Protein AF-A0A1D1UYM6-F1 (afdb_monomer_lite)

InterPro domains:
  IPR005821 Ion transport domain [PF00520] (99-332)
  IPR052076 Transient receptor potential cation channel [PTHR47143] (1-397)

pLDDT: mean 81.6, std 14.29, range [35.78, 97.81]

Secondary structure (DSSP, 8-state):
-GGGT-HHHHHSHHHHHHHHHHIIIIIHHHHHHHHHHHHHHHHHHHHHHHHHIIIIIHHHHHHHHHHHHHHH--TTT-TTSHHHHHHHHHHHHHHHHHHHHH-THHHHHHHHHHHHHHHHHHHHHHHHHHHTTTGGG-HHHHHHHHHHHHHHHHHHTTT-TT-SSS-HHHHHHHHHHHHHHHHHHHHHHHTTSHHHHHHHHHHHHHHHHHHHHHHHHHHHHHHHHHHHHHH-SSPPPPS-TTGGGSTT----STT---TTSSHHHHHHHHHHHHTT---HIIIIIHHHHTT--SSHHHHHHHHHHHIIIIIIIIHHHHHHHHHHTHHHHHHHHHHHHHHHHHHHHHHHHTTS-HHHHHHHHT-------TT----THHHHH-SSS-HHHHHHHHHHHHHHHHHHHHHHHHHHT--

Radius of gyration: 31.35 Å; chains: 1; bounding box: 68×43×112 Å

Sequence (415 aa):
MVQHGRCELLQHPVCSSLLNKKWASYGIYSHGIQVVIYAIYLSLLTYLVCGGVRTALVPTLKMQTIDNIKTHYDPEFDSGNLPHLNRSAGICTQDWQSYQKVSGFYPVANLMVLMFALFNMVKESAQFASQRKKYLKEYVNYLEWILYICTAVFVLGFYDEEEQFFGWSTRWQFGAWAIFLAWFTFMLYLQRFGLMGIYVVMFLGILKTLLRAMLVFSFLIVAFALAFHVLLPIMLYPNDPQFYRTPDLRIDLSGLRTPHLNMIPSILRISTMGLGDLDMVSNYIYPSTDGQLPFPNTTYIFLWMVIIAISILLMNLMIGLAVGDIEKVQASATLRRIAMQVELHTNLERRLPGWILSRVNDIQEDRFYPNRCTGNFRRIWFITQDPTETLTEHNGHSGFQHSQMTNEMSKHKTK

Structure (mmCIF, N/CA/C/O backbone):
data_AF-A0A1D1UYM6-F1
#
_entry.id   AF-A0A1D1UYM6-F1
#
loop_
_atom_site.group_PDB
_atom_site.id
_atom_site.type_symbol
_atom_site.label_atom_id
_atom_site.label_alt_id
_atom_site.label_comp_id
_atom_site.label_asym_id
_atom_site.label_entity_id
_atom_site.label_seq_id
_atom_site.pdbx_PDB_ins_code
_atom_site.Cartn_x
_atom_site.Cartn_y
_atom_site.Cartn_z
_atom_site.occupancy
_atom_site.B_iso_or_equiv
_atom_site.auth_seq_id
_atom_site.auth_comp_id
_atom_site.auth_asym_id
_atom_site.auth_atom_id
_atom_site.pdbx_PDB_model_num
ATOM 1 N N . MET A 1 1 ? -12.020 9.799 33.010 1.00 80.94 1 MET A N 1
ATOM 2 C CA . MET A 1 1 ? -10.633 9.270 33.040 1.00 80.94 1 MET A CA 1
ATOM 3 C C . MET A 1 1 ? -9.961 9.338 31.668 1.00 80.94 1 MET A C 1
ATOM 5 O O . MET A 1 1 ? -8.979 10.058 31.553 1.00 80.94 1 MET A O 1
ATOM 9 N N . VAL A 1 2 ? -10.514 8.700 30.622 1.00 81.38 2 VAL A N 1
ATOM 10 C CA . VAL A 1 2 ? -9.958 8.732 29.245 1.00 81.38 2 VAL A CA 1
ATOM 11 C C . VAL A 1 2 ? -9.817 10.155 28.682 1.00 81.38 2 VAL A C 1
ATOM 13 O O . VAL A 1 2 ? -8.743 10.520 28.221 1.00 81.38 2 VAL A O 1
ATOM 16 N N . GLN A 1 3 ? -10.860 10.989 28.789 1.00 81.62 3 GLN A N 1
ATOM 17 C CA . GLN A 1 3 ? -10.840 12.380 28.294 1.00 81.62 3 GLN A CA 1
ATOM 18 C C . GLN A 1 3 ? -9.770 13.264 28.960 1.00 81.62 3 GLN A C 1
ATOM 20 O O . GLN A 1 3 ? -9.319 14.231 28.360 1.00 81.62 3 GLN A O 1
ATOM 25 N N . HIS A 1 4 ? -9.352 12.921 30.181 1.00 84.06 4 HIS A N 1
ATOM 26 C CA . HIS A 1 4 ? -8.342 13.660 30.941 1.00 84.06 4 HIS A CA 1
ATOM 27 C C . HIS A 1 4 ? -6.953 13.003 30.883 1.00 84.06 4 HIS A C 1
ATOM 29 O O . HIS A 1 4 ? -6.085 13.375 31.667 1.00 84.06 4 HIS A O 1
ATOM 35 N N . GLY A 1 5 ? -6.748 11.994 30.024 1.00 78.62 5 GLY A N 1
ATOM 36 C CA . GLY A 1 5 ? -5.447 11.338 29.844 1.00 78.62 5 GLY A CA 1
ATOM 37 C C . GLY A 1 5 ? -4.895 10.645 31.095 1.00 78.62 5 GLY A C 1
ATOM 38 O O . GLY A 1 5 ? -3.687 10.478 31.219 1.00 78.62 5 GLY A O 1
ATOM 39 N N . ARG A 1 6 ? -5.751 10.263 32.054 1.00 83.50 6 ARG A N 1
ATOM 40 C CA . ARG A 1 6 ? -5.316 9.669 33.330 1.00 83.50 6 ARG A CA 1
ATOM 41 C C . ARG A 1 6 ? -5.070 8.162 33.184 1.00 83.50 6 ARG A C 1
ATOM 43 O O . ARG A 1 6 ? -5.926 7.365 33.565 1.00 83.50 6 ARG A O 1
ATOM 50 N N . CYS A 1 7 ? -3.923 7.790 32.612 1.00 73.56 7 CYS A N 1
ATOM 51 C CA . CYS A 1 7 ? -3.523 6.393 32.381 1.00 73.56 7 CYS A CA 1
ATOM 52 C C . CYS A 1 7 ? -3.456 5.572 33.672 1.00 73.56 7 CYS A C 1
ATOM 54 O O . CYS A 1 7 ? -4.004 4.477 33.719 1.00 73.56 7 CYS A O 1
ATOM 56 N N . GLU A 1 8 ? -2.840 6.121 34.719 1.00 78.69 8 GLU A N 1
ATOM 57 C CA . GLU A 1 8 ? -2.609 5.429 35.997 1.00 78.69 8 GLU A CA 1
ATOM 58 C C . GLU A 1 8 ? -3.924 4.998 36.662 1.00 78.69 8 GLU A C 1
ATOM 60 O O . GLU A 1 8 ? -4.068 3.864 37.110 1.00 78.69 8 GLU A O 1
ATOM 65 N N . LEU A 1 9 ? -4.940 5.868 36.629 1.00 83.12 9 LEU A N 1
ATOM 66 C CA . LEU A 1 9 ? -6.274 5.555 37.150 1.00 83.12 9 LEU A CA 1
ATOM 67 C C . LEU A 1 9 ? -6.986 4.476 36.325 1.00 83.12 9 LEU A C 1
ATOM 69 O O . LEU A 1 9 ? -7.728 3.676 36.882 1.00 83.12 9 LEU A O 1
ATOM 73 N N . LEU A 1 10 ? -6.771 4.442 35.007 1.00 78.75 10 LEU A N 1
ATOM 74 C CA . LEU A 1 10 ? -7.359 3.423 34.131 1.00 78.75 10 LEU A CA 1
ATOM 75 C C . LEU A 1 10 ? -6.682 2.057 34.280 1.00 78.75 10 LEU A C 1
ATOM 77 O O . LEU A 1 10 ? -7.336 1.041 34.063 1.00 78.75 10 LEU A O 1
ATOM 81 N N . GLN A 1 11 ? -5.398 2.043 34.634 1.00 76.56 11 GLN A N 1
ATOM 82 C CA . GLN A 1 11 ? -4.629 0.826 34.894 1.00 76.56 11 GLN A CA 1
ATOM 83 C C . GLN A 1 11 ? -4.859 0.271 36.304 1.00 76.56 11 GLN A C 1
ATOM 85 O O . GLN A 1 11 ? -4.542 -0.893 36.548 1.00 76.56 11 GLN A O 1
ATOM 90 N N . HIS A 1 12 ? -5.452 1.061 37.207 1.00 84.38 12 HIS A N 1
ATOM 91 C CA . HIS A 1 12 ? -5.772 0.633 38.564 1.00 84.38 12 HIS A CA 1
ATOM 92 C C . HIS A 1 12 ? -6.506 -0.727 38.564 1.00 84.38 12 HIS A C 1
ATOM 94 O O . HIS A 1 12 ? -7.443 -0.901 37.772 1.00 84.38 12 HIS A O 1
ATOM 100 N N . PRO A 1 13 ? -6.152 -1.680 39.454 1.00 79.44 13 PRO A N 1
ATOM 101 C CA . PRO A 1 13 ? -6.683 -3.049 39.430 1.00 79.44 13 PRO A CA 1
ATOM 102 C C . PRO A 1 13 ? -8.214 -3.136 39.385 1.00 79.44 13 PRO A C 1
ATOM 104 O O . PRO A 1 13 ? -8.772 -3.999 38.711 1.00 79.44 13 PRO A O 1
ATOM 107 N N . VAL A 1 14 ? -8.902 -2.195 40.040 1.00 83.31 14 VAL A N 1
ATOM 108 C CA . VAL A 1 14 ? -10.372 -2.090 40.025 1.00 83.31 14 VAL A CA 1
ATOM 109 C C . VAL A 1 14 ? -10.908 -1.770 38.623 1.00 83.31 14 VAL A C 1
ATOM 111 O O . VAL A 1 14 ? -11.830 -2.433 38.149 1.00 83.31 14 VAL A O 1
ATOM 114 N N . CYS A 1 15 ? -10.326 -0.784 37.934 1.00 83.06 15 CYS A N 1
ATOM 115 C CA . CYS A 1 15 ? -10.740 -0.401 36.583 1.00 83.06 15 CYS A CA 1
ATOM 116 C C . CYS A 1 15 ? -10.416 -1.502 35.568 1.00 83.06 15 CYS A C 1
ATOM 118 O O . CYS A 1 15 ? -11.262 -1.834 34.737 1.00 83.06 15 CYS A O 1
ATOM 120 N N . SER A 1 16 ? -9.233 -2.108 35.682 1.00 78.25 16 SER A N 1
ATOM 121 C CA . SER A 1 16 ? -8.802 -3.226 34.839 1.00 78.25 16 SER A CA 1
ATOM 122 C C . SER A 1 16 ? -9.703 -4.454 35.011 1.00 78.25 16 SER A C 1
ATOM 124 O O . SER A 1 16 ? -10.162 -5.020 34.018 1.00 78.25 16 SER A O 1
ATOM 126 N N . SER A 1 17 ? -10.038 -4.833 36.251 1.00 78.88 17 SER A N 1
ATOM 127 C CA . SER A 1 17 ? -10.953 -5.951 36.523 1.00 78.88 17 SER A CA 1
ATOM 128 C C . SER A 1 17 ? -12.359 -5.691 35.970 1.00 78.88 17 SER A C 1
ATOM 130 O O . SER A 1 17 ? -12.920 -6.542 35.274 1.00 78.88 17 SER A O 1
ATOM 132 N N . LEU A 1 18 ? -12.899 -4.481 36.166 1.00 83.00 18 LEU A N 1
ATOM 133 C CA . LEU A 1 18 ? -14.198 -4.095 35.608 1.00 83.00 18 LEU A CA 1
ATOM 134 C C . LEU A 1 18 ? -14.221 -4.211 34.075 1.00 83.00 18 LEU A C 1
ATOM 136 O O . LEU A 1 18 ? -15.165 -4.765 33.507 1.00 83.00 18 LEU A O 1
ATOM 140 N N . LEU A 1 19 ? -13.182 -3.710 33.400 1.00 81.69 19 LEU A N 1
ATOM 141 C CA . LEU A 1 19 ? -13.079 -3.753 31.941 1.00 81.69 19 LEU A CA 1
ATOM 142 C C . LEU A 1 19 ? -12.967 -5.200 31.431 1.00 81.69 19 LEU A C 1
ATOM 144 O O . LEU A 1 19 ? -13.680 -5.585 30.504 1.00 81.69 19 LEU A O 1
ATOM 148 N N . ASN A 1 20 ? -12.136 -6.024 32.080 1.00 79.50 20 ASN A N 1
ATOM 149 C CA . ASN A 1 20 ? -11.980 -7.444 31.753 1.00 79.50 20 ASN A CA 1
ATOM 150 C C . ASN A 1 20 ? -13.294 -8.217 31.918 1.00 79.50 20 ASN A C 1
ATOM 152 O O . ASN A 1 20 ? -13.631 -9.045 31.071 1.00 79.50 20 ASN A O 1
ATOM 156 N N . LYS A 1 21 ? -14.071 -7.927 32.967 1.00 80.25 21 LYS A N 1
ATOM 157 C CA . LYS A 1 21 ? -15.389 -8.541 33.167 1.00 80.25 21 LYS A CA 1
ATOM 158 C C . LYS A 1 21 ? -16.390 -8.149 32.091 1.00 80.25 21 LYS A C 1
ATOM 160 O O . LYS A 1 21 ? -17.039 -9.024 31.518 1.00 80.25 21 LYS A O 1
ATOM 165 N N . LYS A 1 22 ? -16.504 -6.852 31.787 1.00 84.62 22 LYS A N 1
ATOM 166 C CA . LYS A 1 22 ? -17.395 -6.368 30.719 1.00 84.62 22 LYS A CA 1
ATOM 167 C C . LYS A 1 22 ? -17.035 -6.995 29.372 1.00 84.62 22 LYS A C 1
ATOM 169 O O . LYS A 1 22 ? -17.915 -7.385 28.602 1.00 84.62 22 LYS A O 1
ATOM 174 N N . TRP A 1 23 ? -15.743 -7.154 29.102 1.00 82.69 23 TRP A N 1
ATOM 175 C CA . TRP A 1 23 ? -15.265 -7.844 27.911 1.00 82.69 23 TRP A CA 1
ATOM 176 C C . TRP A 1 23 ? -15.635 -9.318 27.868 1.00 82.69 23 TRP A C 1
ATOM 178 O O . TRP A 1 23 ? -16.211 -9.757 26.875 1.00 82.69 23 TRP A O 1
ATOM 188 N N . ALA A 1 24 ? -15.352 -10.062 28.937 1.00 80.75 24 ALA A N 1
ATOM 189 C CA . ALA A 1 24 ? -15.656 -11.486 29.012 1.00 80.75 24 ALA A CA 1
ATOM 190 C C . ALA A 1 24 ? -17.163 -11.768 28.919 1.00 80.75 24 ALA A C 1
ATOM 192 O O . ALA A 1 24 ? -17.564 -12.810 28.408 1.00 80.75 24 ALA A O 1
ATOM 193 N N . SER A 1 25 ? -17.996 -10.843 29.401 1.00 80.81 25 SER A N 1
ATOM 194 C CA . SER A 1 25 ? -19.444 -11.012 29.390 1.00 80.81 25 SER A CA 1
ATOM 195 C C . SER A 1 25 ? -20.066 -10.816 28.005 1.00 80.81 25 SER A C 1
ATOM 197 O O . SER A 1 25 ? -20.779 -11.700 27.535 1.00 80.81 25 SER A O 1
ATOM 199 N N . TYR A 1 26 ? -19.811 -9.682 27.346 1.00 82.31 26 TYR A N 1
ATOM 200 C CA . TYR A 1 26 ? -20.467 -9.355 26.071 1.00 82.31 26 TYR A CA 1
ATOM 201 C C . TYR A 1 26 ? -19.511 -8.820 25.000 1.00 82.31 26 TYR A C 1
ATOM 203 O O . TYR A 1 26 ? -19.754 -9.020 23.808 1.00 82.31 26 TYR A O 1
ATOM 211 N N . GLY A 1 27 ? -18.423 -8.152 25.398 1.00 82.00 27 GLY A N 1
ATOM 212 C CA . GLY A 1 27 ? -17.505 -7.500 24.460 1.00 82.00 27 GLY A CA 1
ATOM 213 C C . GLY A 1 27 ? -16.853 -8.485 23.491 1.00 82.00 27 GLY A C 1
ATOM 214 O O . GLY A 1 27 ? -16.835 -8.236 22.285 1.00 82.00 27 GLY A O 1
ATOM 215 N N . ILE A 1 28 ? -16.398 -9.634 23.998 1.00 82.44 28 ILE A N 1
ATOM 216 C CA . ILE A 1 28 ? -15.710 -10.629 23.177 1.00 82.44 28 ILE A CA 1
ATOM 217 C C . ILE A 1 28 ? -16.631 -11.328 22.182 1.00 82.44 28 ILE A C 1
ATOM 219 O O . ILE A 1 28 ? -16.228 -11.561 21.047 1.00 82.44 28 ILE A O 1
ATOM 223 N N . TYR A 1 29 ? -17.877 -11.610 22.562 1.00 85.06 29 TYR A N 1
ATOM 224 C CA . TYR A 1 29 ? -18.841 -12.226 21.653 1.00 85.06 29 TYR A CA 1
ATOM 225 C C . TYR A 1 29 ? -19.252 -11.244 20.557 1.00 85.06 29 TYR A C 1
ATOM 227 O O . TYR A 1 29 ? -19.218 -11.589 19.380 1.00 85.06 29 TYR A O 1
ATOM 235 N N . SER A 1 30 ? -19.565 -9.995 20.922 1.00 85.06 30 SER A N 1
ATOM 236 C CA . SER A 1 30 ? -19.965 -8.979 19.945 1.00 85.06 30 SER A CA 1
ATOM 237 C C . SER A 1 30 ? -18.844 -8.654 18.957 1.00 85.06 30 SER A C 1
ATOM 239 O O . SER A 1 30 ? -19.090 -8.612 17.753 1.00 85.06 30 SER A O 1
ATOM 241 N N . HIS A 1 31 ? -17.621 -8.416 19.444 1.00 85.81 31 HIS A N 1
ATOM 242 C CA . HIS A 1 31 ? -16.480 -8.107 18.577 1.00 85.81 31 HIS A CA 1
ATOM 243 C C . HIS A 1 31 ? -16.006 -9.348 17.812 1.00 85.81 31 HIS A C 1
ATOM 245 O O . HIS A 1 31 ? -15.699 -9.266 16.627 1.00 85.81 31 HIS A O 1
ATOM 251 N N . GLY A 1 32 ? -16.005 -10.516 18.458 1.00 87.56 32 GLY A N 1
ATOM 252 C CA . GLY A 1 32 ? -15.631 -11.789 17.845 1.00 87.56 32 GLY A CA 1
ATOM 253 C C . GLY A 1 32 ? -16.525 -12.158 16.664 1.00 87.56 32 GLY A C 1
ATOM 254 O O . GLY A 1 32 ? -16.007 -12.507 15.608 1.00 87.56 32 GLY A O 1
ATOM 255 N N . ILE A 1 33 ? -17.849 -12.000 16.789 1.00 90.44 33 ILE A N 1
ATOM 256 C CA . ILE A 1 33 ? -18.789 -12.226 15.678 1.00 90.44 33 ILE A CA 1
ATOM 257 C C . ILE A 1 33 ? -18.484 -11.288 14.506 1.00 90.44 33 ILE A C 1
ATOM 259 O O . ILE A 1 33 ? -18.428 -11.741 13.366 1.00 90.44 33 ILE A O 1
ATOM 263 N N . GLN A 1 34 ? -18.232 -10.001 14.769 1.00 89.38 34 GLN A N 1
ATOM 264 C CA . GLN A 1 34 ? -17.879 -9.042 13.719 1.00 89.38 34 GLN A CA 1
ATOM 265 C C . GLN A 1 34 ? -16.589 -9.445 12.988 1.00 89.38 34 GLN A C 1
ATOM 267 O O . GLN A 1 34 ? -16.540 -9.413 11.759 1.00 89.38 34 GLN A O 1
ATOM 272 N N . VAL A 1 35 ? -15.565 -9.866 13.734 1.00 92.00 35 VAL A N 1
ATOM 273 C CA . VAL A 1 35 ? -14.289 -10.332 13.172 1.00 92.00 35 VAL A CA 1
ATOM 274 C C . VAL A 1 35 ? -14.478 -11.604 12.347 1.00 92.00 35 VAL A C 1
ATOM 276 O O . VAL A 1 35 ? -13.912 -11.696 11.263 1.00 92.00 35 VAL A O 1
ATOM 279 N N . VAL A 1 36 ? -15.293 -12.558 12.806 1.00 93.81 36 VAL A N 1
ATOM 280 C CA . VAL A 1 36 ? -15.581 -13.800 12.068 1.00 93.81 36 VAL A CA 1
ATOM 281 C C . VAL A 1 36 ? -16.343 -13.514 10.777 1.00 93.81 36 VAL A C 1
ATOM 283 O O . VAL A 1 36 ? -15.948 -14.004 9.723 1.00 93.81 36 VAL A O 1
ATOM 286 N N . ILE A 1 37 ? -17.392 -12.687 10.827 1.00 94.56 37 ILE A N 1
ATOM 287 C CA . ILE A 1 37 ? -18.153 -12.285 9.634 1.00 94.56 37 ILE A CA 1
ATOM 288 C C . ILE A 1 37 ? -17.226 -11.623 8.610 1.00 94.56 37 ILE A C 1
ATOM 290 O O . ILE A 1 37 ? -17.263 -11.955 7.426 1.00 94.56 37 ILE A O 1
ATOM 294 N N . TYR A 1 38 ? -16.353 -10.722 9.065 1.00 95.12 38 TYR A N 1
ATOM 295 C CA . TYR A 1 38 ? -15.396 -10.076 8.179 1.00 95.12 38 TYR A CA 1
ATOM 296 C C . TYR A 1 38 ? -14.325 -11.041 7.655 1.00 95.12 38 TYR A C 1
ATOM 298 O O . TYR A 1 38 ? -13.938 -10.943 6.497 1.00 95.12 38 TYR A O 1
ATOM 306 N N . ALA A 1 39 ? -13.868 -12.002 8.461 1.00 96.25 39 ALA A N 1
ATOM 307 C CA . ALA A 1 39 ? -12.921 -13.025 8.025 1.00 96.25 39 ALA A CA 1
ATOM 308 C C . ALA A 1 39 ? -13.520 -13.949 6.949 1.00 96.25 39 ALA A C 1
ATOM 310 O O . ALA A 1 39 ? -12.807 -14.347 6.031 1.00 96.25 39 ALA A O 1
ATOM 311 N N . ILE A 1 40 ? -14.825 -14.248 7.019 1.00 96.62 40 ILE A N 1
ATOM 312 C CA . ILE A 1 40 ? -15.551 -14.968 5.959 1.00 96.62 40 ILE A CA 1
ATOM 313 C C . ILE A 1 40 ? -15.590 -14.128 4.678 1.00 96.62 40 ILE A C 1
ATOM 315 O O . ILE A 1 40 ? -15.281 -14.630 3.603 1.00 96.62 40 ILE A O 1
ATOM 319 N N . TYR A 1 41 ? -15.916 -12.839 4.775 1.00 96.81 41 TYR A N 1
ATOM 320 C CA . TYR A 1 41 ? -15.844 -11.937 3.623 1.00 96.81 41 TYR A CA 1
ATOM 321 C C . TYR A 1 41 ? -14.430 -11.885 3.019 1.00 96.81 41 TYR A C 1
ATOM 323 O O . TYR A 1 41 ? -14.265 -12.010 1.807 1.00 96.81 41 TYR A O 1
ATOM 331 N N . LEU A 1 42 ? -13.405 -11.748 3.861 1.00 97.69 42 LEU A N 1
ATOM 332 C CA . LEU A 1 42 ? -12.007 -11.674 3.448 1.00 97.69 42 LEU A CA 1
ATOM 333 C C . LEU A 1 42 ? -11.550 -12.957 2.751 1.00 97.69 42 LEU A C 1
ATOM 335 O O . LEU A 1 42 ? -10.847 -12.889 1.741 1.00 97.69 42 LEU A O 1
ATOM 339 N N . SER A 1 43 ? -11.948 -14.124 3.263 1.00 97.06 43 SER A N 1
ATOM 340 C CA . SER A 1 43 ? -11.610 -15.407 2.648 1.00 97.06 43 SER A CA 1
ATOM 341 C C . SER A 1 43 ? -12.315 -15.590 1.305 1.00 97.06 43 SER A C 1
ATOM 343 O O . SER A 1 43 ? -11.668 -16.014 0.349 1.00 97.06 43 SER A O 1
ATOM 345 N N . LEU A 1 44 ? -13.586 -15.186 1.187 1.00 96.75 44 LEU A N 1
ATOM 346 C CA . LEU A 1 44 ? -14.323 -15.185 -0.081 1.00 96.75 44 LEU A CA 1
ATOM 347 C C . LEU A 1 44 ? -13.699 -14.234 -1.108 1.00 96.75 44 LEU A C 1
ATOM 349 O O . LEU A 1 44 ? -13.499 -14.627 -2.256 1.00 96.75 44 LEU A O 1
ATOM 353 N N . LEU A 1 45 ? -13.338 -13.012 -0.705 1.00 97.06 45 LEU A N 1
ATOM 354 C CA . LEU A 1 45 ? -12.666 -12.052 -1.583 1.00 97.06 45 LEU A CA 1
ATOM 355 C C . LEU A 1 45 ? -11.294 -12.575 -2.030 1.00 97.06 45 LEU A C 1
ATOM 357 O O . LEU A 1 45 ? -10.958 -12.491 -3.207 1.00 97.06 45 LEU A O 1
ATOM 361 N N . THR A 1 46 ? -10.520 -13.166 -1.115 1.00 96.94 46 THR A N 1
ATOM 362 C CA . THR A 1 46 ? -9.220 -13.776 -1.436 1.00 96.94 46 THR A CA 1
ATOM 363 C C . THR A 1 46 ? -9.390 -14.943 -2.410 1.00 96.94 46 THR A C 1
ATOM 365 O O . THR A 1 46 ? -8.666 -15.025 -3.399 1.00 96.94 46 THR A O 1
ATOM 368 N N . TYR A 1 47 ? -10.381 -15.812 -2.181 1.00 94.38 47 TYR A N 1
ATOM 369 C CA . TYR A 1 47 ? -10.726 -16.900 -3.096 1.00 94.38 47 TYR A CA 1
ATOM 370 C C . TYR A 1 47 ? -11.077 -16.370 -4.490 1.00 94.38 47 TYR A C 1
ATOM 372 O O . TYR A 1 47 ? -10.579 -16.894 -5.487 1.00 94.38 47 TYR A O 1
ATOM 380 N N . LEU A 1 48 ? -11.877 -15.304 -4.565 1.00 93.31 48 LEU A N 1
ATOM 381 C CA . LEU A 1 48 ? -12.297 -14.707 -5.827 1.00 93.31 48 LEU A CA 1
ATOM 382 C C . LEU A 1 48 ? -11.130 -14.056 -6.578 1.00 93.31 48 LEU A C 1
ATOM 384 O O . LEU A 1 48 ? -10.988 -14.273 -7.776 1.00 93.31 48 LEU A O 1
ATOM 388 N N . VAL A 1 49 ? -10.253 -13.325 -5.886 1.00 94.81 49 VAL A N 1
ATOM 389 C CA . VAL A 1 49 ? -9.058 -12.723 -6.498 1.00 94.81 49 VAL A CA 1
ATOM 390 C C . VAL A 1 49 ? -8.091 -13.802 -6.975 1.00 94.81 49 VAL A C 1
ATOM 392 O O . VAL A 1 49 ? -7.694 -13.783 -8.134 1.00 94.81 49 VAL A O 1
ATOM 395 N N . CYS A 1 50 ? -7.736 -14.779 -6.137 1.00 92.94 50 CYS A N 1
ATOM 396 C CA . CYS A 1 50 ? -6.821 -15.852 -6.535 1.00 92.94 50 CYS A CA 1
ATOM 397 C C . CYS A 1 50 ? -7.395 -16.707 -7.674 1.00 92.94 50 CYS A C 1
ATOM 399 O O . CYS A 1 50 ? -6.678 -17.035 -8.622 1.00 92.94 50 CYS A O 1
ATOM 401 N N . GLY A 1 51 ? -8.686 -17.041 -7.596 1.00 88.88 51 GLY A N 1
ATOM 402 C CA . GLY A 1 51 ? -9.406 -17.749 -8.648 1.00 88.88 51 GLY A CA 1
ATOM 403 C C . GLY A 1 51 ? -9.395 -16.952 -9.945 1.00 88.88 51 GLY A C 1
ATOM 404 O O . GLY A 1 51 ? -8.891 -17.437 -10.950 1.00 88.88 51 GLY A O 1
ATOM 405 N N . GLY A 1 52 ? -9.850 -15.703 -9.905 1.00 88.75 52 GLY A N 1
ATOM 406 C CA . GLY A 1 52 ? -9.929 -14.841 -11.075 1.00 88.75 52 GLY A CA 1
ATOM 407 C C . GLY A 1 52 ? -8.565 -14.495 -11.682 1.00 88.75 52 GLY A C 1
ATOM 408 O O . GLY A 1 52 ? -8.459 -14.380 -12.901 1.00 88.75 52 GLY A O 1
ATOM 409 N N . VAL A 1 53 ? -7.499 -14.366 -10.884 1.00 90.69 53 VAL A N 1
ATOM 410 C CA . VAL A 1 53 ? -6.143 -14.157 -11.419 1.00 90.69 53 VAL A CA 1
ATOM 411 C C . VAL A 1 53 ? -5.738 -15.344 -12.288 1.00 90.69 53 VAL A C 1
ATOM 413 O O . VAL A 1 53 ? -5.271 -15.171 -13.414 1.00 90.69 53 VAL A O 1
ATOM 416 N N . ARG A 1 54 ? -5.957 -16.560 -11.779 1.00 85.94 54 ARG A N 1
ATOM 417 C CA . ARG A 1 54 ? -5.637 -17.797 -12.491 1.00 85.94 54 ARG A CA 1
ATOM 418 C C . ARG A 1 54 ? -6.511 -17.989 -13.726 1.00 85.94 54 ARG A C 1
ATOM 420 O O . ARG A 1 54 ? -6.003 -18.427 -14.754 1.00 85.94 54 ARG A O 1
ATOM 427 N N . THR A 1 55 ? -7.807 -17.709 -13.613 1.00 79.94 55 THR A N 1
ATOM 428 C CA . THR A 1 55 ? -8.788 -18.078 -14.637 1.00 79.94 55 THR A CA 1
ATOM 429 C C . THR A 1 55 ? -9.058 -16.990 -15.652 1.00 79.94 55 THR A C 1
ATOM 431 O O . THR A 1 55 ? -9.394 -17.334 -16.770 1.00 79.94 55 THR A O 1
ATOM 434 N N . ALA A 1 56 ? -8.907 -15.711 -15.313 1.00 83.06 56 ALA A N 1
ATOM 435 C CA . ALA A 1 56 ? -9.247 -14.594 -16.190 1.00 83.06 56 ALA A CA 1
ATOM 436 C C . ALA A 1 56 ? -8.060 -13.650 -16.432 1.00 83.06 56 ALA A C 1
ATOM 438 O O . ALA A 1 56 ? -7.759 -13.365 -17.585 1.00 83.06 56 ALA A O 1
ATOM 439 N N . LEU A 1 57 ? -7.335 -13.200 -15.399 1.00 88.69 57 LEU A N 1
ATOM 440 C CA . LEU A 1 57 ? -6.249 -12.223 -15.591 1.00 88.69 57 LEU A CA 1
ATOM 441 C C . LEU A 1 57 ? -5.089 -12.787 -16.425 1.00 88.69 57 LEU A C 1
ATOM 443 O O . LEU A 1 57 ? -4.701 -12.191 -17.428 1.00 88.69 57 LEU A O 1
ATOM 447 N N . VAL A 1 58 ? -4.531 -13.933 -16.017 1.00 88.50 58 VAL A N 1
ATOM 448 C CA . VAL A 1 58 ? -3.359 -14.530 -16.679 1.00 88.50 58 VAL A CA 1
ATOM 449 C C . VAL A 1 58 ? -3.660 -14.934 -18.128 1.00 88.50 58 VAL A C 1
ATOM 451 O O . VAL A 1 58 ? -2.860 -14.583 -18.997 1.00 88.50 58 VAL A O 1
ATOM 454 N N . PRO A 1 59 ? -4.774 -15.625 -18.446 1.00 85.31 59 PRO A N 1
ATOM 455 C CA . PRO A 1 59 ? -5.104 -15.949 -19.832 1.00 85.31 59 PRO A CA 1
ATOM 456 C C . PRO A 1 59 ? -5.291 -14.710 -20.712 1.00 85.31 59 PRO A C 1
ATOM 458 O O . PRO A 1 59 ? -4.760 -14.688 -21.820 1.00 85.31 59 PRO A O 1
ATOM 461 N N . THR A 1 60 ? -5.961 -13.658 -20.224 1.00 85.12 60 THR A N 1
ATOM 462 C CA . THR A 1 60 ? -6.123 -12.422 -21.006 1.00 85.12 60 THR A CA 1
ATOM 463 C C . THR A 1 60 ? -4.784 -11.725 -21.251 1.00 85.12 60 THR A C 1
ATOM 465 O O . THR A 1 60 ? -4.523 -11.310 -22.374 1.00 85.12 60 THR A O 1
ATOM 468 N N . LEU A 1 61 ? -3.887 -11.668 -20.260 1.00 89.25 61 LEU A N 1
ATOM 469 C CA . LEU A 1 61 ? -2.537 -11.116 -20.447 1.00 89.25 61 LEU A CA 1
ATOM 470 C C . LEU A 1 61 ? -1.709 -11.918 -21.462 1.00 89.25 61 LEU A C 1
ATOM 472 O O . LEU A 1 61 ? -0.984 -11.342 -22.278 1.00 89.25 61 LEU A O 1
ATOM 476 N N . LYS A 1 62 ? -1.825 -13.252 -21.443 1.00 85.75 62 LYS A N 1
ATOM 477 C CA . LYS A 1 62 ? -1.198 -14.112 -22.457 1.00 85.75 62 LYS A CA 1
ATOM 478 C C . LYS A 1 62 ? -1.764 -13.825 -23.842 1.00 85.75 62 LYS A C 1
ATOM 480 O O . LYS A 1 62 ? -0.988 -13.709 -24.784 1.00 85.75 62 LYS A O 1
ATOM 485 N N . MET A 1 63 ? -3.082 -13.668 -23.960 1.00 83.25 63 MET A N 1
ATOM 486 C CA . MET A 1 63 ? -3.717 -13.337 -25.234 1.00 83.25 63 MET A CA 1
ATOM 487 C C . MET A 1 63 ? -3.259 -11.971 -25.751 1.00 83.25 63 MET A C 1
ATOM 489 O O . MET A 1 63 ? -2.819 -11.879 -26.887 1.00 83.25 63 MET A O 1
ATOM 493 N N . GLN A 1 64 ? -3.216 -10.953 -24.889 1.00 86.94 64 GLN A N 1
ATOM 494 C CA . GLN A 1 64 ? -2.705 -9.629 -25.246 1.00 86.94 64 GLN A CA 1
ATOM 495 C C . GLN A 1 64 ? -1.241 -9.683 -25.711 1.00 86.94 64 GLN A C 1
ATOM 497 O O . GLN A 1 64 ? -0.845 -8.972 -26.629 1.00 86.94 64 GLN A O 1
ATOM 502 N N . THR A 1 65 ? -0.431 -10.564 -25.117 1.00 85.31 65 THR A N 1
ATOM 503 C CA . THR A 1 65 ? 0.944 -10.808 -25.577 1.00 85.31 65 THR A CA 1
ATOM 504 C C . THR A 1 65 ? 0.960 -11.425 -26.976 1.00 85.31 65 THR A C 1
ATOM 506 O O . THR A 1 65 ? 1.722 -10.979 -27.829 1.00 85.31 65 THR A O 1
ATOM 509 N N . ILE A 1 66 ? 0.113 -12.425 -27.234 1.00 83.19 66 ILE A N 1
ATOM 510 C CA . ILE A 1 66 ? -0.011 -13.055 -28.556 1.00 83.19 66 ILE A CA 1
ATOM 511 C C . ILE A 1 66 ? -0.476 -12.033 -29.598 1.00 83.19 66 ILE A C 1
ATOM 513 O O . ILE A 1 66 ? 0.063 -12.019 -30.702 1.00 83.19 66 ILE A O 1
ATOM 517 N N . ASP A 1 67 ? -1.420 -11.161 -29.252 1.00 84.81 67 ASP A N 1
ATOM 518 C CA . ASP A 1 67 ? -1.915 -10.110 -30.142 1.00 84.81 67 ASP A CA 1
ATOM 519 C C . ASP A 1 67 ? -0.838 -9.056 -30.427 1.00 84.81 67 ASP A C 1
ATOM 521 O O . ASP A 1 67 ? -0.638 -8.678 -31.582 1.00 84.81 67 ASP A O 1
ATOM 525 N N . ASN A 1 68 ? -0.065 -8.643 -29.418 1.00 87.38 68 ASN A N 1
ATOM 526 C CA . ASN A 1 68 ? 1.085 -7.751 -29.600 1.00 87.38 68 ASN A CA 1
ATOM 527 C C . ASN A 1 68 ? 2.140 -8.362 -30.531 1.00 87.38 68 ASN A C 1
ATOM 529 O O . ASN A 1 68 ? 2.676 -7.664 -31.389 1.00 87.38 68 ASN A O 1
ATOM 533 N N . ILE A 1 69 ? 2.408 -9.666 -30.393 1.00 83.06 69 ILE A N 1
ATOM 534 C CA . ILE A 1 69 ? 3.291 -10.389 -31.312 1.00 83.06 69 ILE A CA 1
ATOM 535 C C . ILE A 1 69 ? 2.676 -10.365 -32.710 1.00 83.06 69 ILE A C 1
ATOM 537 O O . ILE A 1 69 ? 3.297 -9.840 -33.616 1.00 83.06 69 ILE A O 1
ATOM 541 N N . LYS A 1 70 ? 1.439 -10.829 -32.906 1.00 80.31 70 LYS A N 1
ATOM 542 C CA . LYS A 1 70 ? 0.800 -10.880 -34.237 1.00 80.31 70 LYS A CA 1
ATOM 543 C C . LYS A 1 70 ? 0.754 -9.531 -34.956 1.00 80.31 70 LYS A C 1
ATOM 545 O O . LYS A 1 70 ? 0.865 -9.497 -36.173 1.00 80.31 70 LYS A O 1
ATOM 550 N N . THR A 1 71 ? 0.558 -8.446 -34.213 1.00 83.38 71 THR A N 1
ATOM 551 C CA . THR A 1 71 ? 0.457 -7.087 -34.764 1.00 83.38 71 THR A CA 1
ATOM 552 C C . THR A 1 71 ? 1.802 -6.484 -35.166 1.00 83.38 71 THR A C 1
ATOM 554 O O . THR A 1 71 ? 1.830 -5.673 -36.085 1.00 83.38 71 THR A O 1
ATOM 557 N N . HIS A 1 72 ? 2.902 -6.869 -34.512 1.00 80.19 72 HIS A N 1
ATOM 558 C CA . HIS A 1 72 ? 4.236 -6.294 -34.749 1.00 80.19 72 HIS A CA 1
ATOM 559 C C . HIS A 1 72 ? 5.239 -7.295 -35.341 1.00 80.19 72 HIS A C 1
ATOM 561 O O . HIS A 1 72 ? 6.390 -6.944 -35.591 1.00 80.19 72 HIS A O 1
ATOM 567 N N . TYR A 1 73 ? 4.827 -8.545 -35.533 1.00 73.31 73 TYR A N 1
ATOM 568 C CA . TYR A 1 73 ? 5.649 -9.604 -36.094 1.00 73.31 73 TYR A CA 1
ATOM 569 C C . TYR A 1 73 ? 5.597 -9.569 -37.616 1.00 73.31 73 TYR A C 1
ATOM 571 O O . TYR A 1 73 ? 4.519 -9.643 -38.204 1.00 73.31 73 TYR A O 1
ATOM 579 N N . ASP A 1 74 ? 6.769 -9.497 -38.242 1.00 66.81 74 ASP A N 1
ATOM 580 C CA . ASP A 1 74 ? 6.909 -9.574 -39.690 1.00 66.81 74 ASP A CA 1
ATOM 581 C C . ASP A 1 74 ? 6.857 -11.049 -40.148 1.00 66.81 74 ASP A C 1
ATOM 583 O O . ASP A 1 74 ? 7.761 -11.828 -39.817 1.00 66.81 74 ASP A O 1
ATOM 587 N N . PRO A 1 75 ? 5.810 -11.473 -40.881 1.00 63.50 75 PRO A N 1
ATOM 588 C CA . PRO A 1 75 ? 5.658 -12.856 -41.320 1.00 63.50 75 PRO A CA 1
ATOM 589 C C . PRO A 1 75 ? 6.723 -13.300 -42.336 1.00 63.50 75 PRO A C 1
ATOM 591 O O . PRO A 1 75 ? 6.872 -14.506 -42.539 1.00 63.50 75 PRO A O 1
ATOM 594 N N . GLU A 1 76 ? 7.472 -12.378 -42.953 1.00 61.41 76 GLU A N 1
ATOM 595 C CA . GLU A 1 76 ? 8.544 -12.716 -43.898 1.00 61.41 76 GLU A CA 1
ATOM 596 C C . GLU A 1 76 ? 9.802 -13.262 -43.203 1.00 61.41 76 GLU A C 1
ATOM 598 O O . GLU A 1 76 ? 10.592 -13.969 -43.830 1.00 61.41 76 GLU A O 1
ATOM 603 N N . PHE A 1 77 ? 9.985 -12.981 -41.906 1.00 59.00 77 PHE A N 1
ATOM 604 C CA . PHE A 1 77 ? 11.253 -13.233 -41.219 1.00 59.00 77 PHE A CA 1
ATOM 605 C C . PHE A 1 77 ? 11.364 -14.631 -40.581 1.00 59.00 77 PHE A C 1
ATOM 607 O O . PHE A 1 77 ? 12.475 -15.148 -40.496 1.00 59.00 77 PHE A O 1
ATOM 614 N N . ASP A 1 78 ? 10.259 -15.270 -40.154 1.00 62.88 78 ASP A N 1
ATOM 615 C CA . ASP A 1 78 ? 10.281 -16.638 -39.591 1.00 62.88 78 ASP A CA 1
ATOM 616 C C . ASP A 1 78 ? 8.883 -17.323 -39.535 1.00 62.88 78 ASP A C 1
ATOM 618 O O . ASP A 1 78 ? 8.166 -17.366 -38.535 1.00 62.88 78 ASP A O 1
ATOM 622 N N . SER A 1 79 ? 8.476 -17.936 -40.650 1.00 60.97 79 SER A N 1
ATOM 623 C CA . SER A 1 79 ? 7.170 -18.614 -40.786 1.00 60.97 79 SER A CA 1
ATOM 624 C C . SER A 1 79 ? 6.951 -19.828 -39.857 1.00 60.97 79 SER A C 1
ATOM 626 O O . SER A 1 79 ? 5.812 -20.280 -39.698 1.00 60.97 79 SER A O 1
ATOM 628 N N . GLY A 1 80 ? 8.003 -20.344 -39.206 1.00 67.69 80 GLY A N 1
ATOM 629 C CA . GLY A 1 80 ? 7.939 -21.535 -38.352 1.00 67.69 80 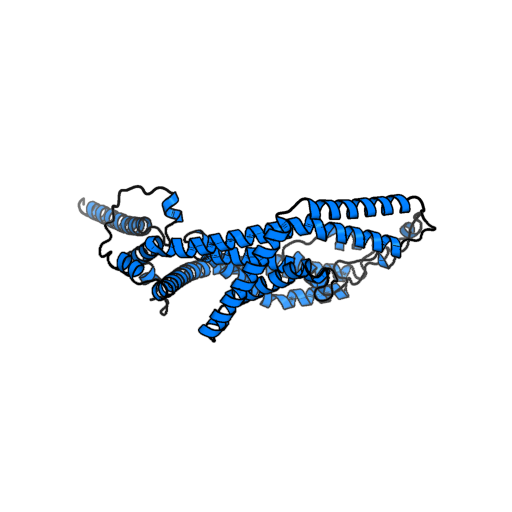GLY A CA 1
ATOM 630 C C . GLY A 1 80 ? 7.213 -21.319 -37.022 1.00 67.69 80 GLY A C 1
ATOM 631 O O . GLY A 1 80 ? 6.623 -22.256 -36.484 1.00 67.69 80 GLY A O 1
ATOM 632 N N . ASN A 1 81 ? 7.189 -20.087 -36.506 1.00 69.06 81 ASN A N 1
ATOM 633 C CA . ASN A 1 81 ? 6.667 -19.782 -35.169 1.00 69.06 81 ASN A CA 1
ATOM 634 C C . ASN A 1 81 ? 5.160 -19.453 -35.131 1.00 69.06 81 ASN A C 1
ATOM 636 O O . ASN A 1 81 ? 4.504 -19.663 -34.104 1.00 69.06 81 ASN A O 1
ATOM 640 N N . LEU A 1 82 ? 4.567 -19.018 -36.250 1.00 71.25 82 LEU A N 1
ATOM 641 C CA . LEU A 1 82 ? 3.133 -18.692 -36.350 1.00 71.25 82 LEU A CA 1
ATOM 642 C C . LEU A 1 82 ? 2.183 -19.852 -35.964 1.00 71.25 82 LEU A C 1
ATOM 644 O O . LEU A 1 82 ? 1.231 -19.619 -35.207 1.00 71.25 82 LEU A O 1
ATOM 648 N N . PRO A 1 83 ? 2.404 -21.105 -36.412 1.00 75.06 83 PRO A N 1
ATOM 649 C CA . PRO A 1 83 ? 1.562 -22.240 -36.025 1.00 75.06 83 PRO A CA 1
ATOM 650 C C . PRO A 1 83 ? 1.618 -22.546 -34.521 1.00 75.06 83 PRO A C 1
ATOM 652 O O . PRO A 1 83 ? 0.599 -22.893 -33.916 1.00 75.06 83 PRO A O 1
ATOM 655 N N . HIS A 1 84 ? 2.788 -22.384 -33.895 1.00 77.00 84 HIS A N 1
ATOM 656 C CA . HIS A 1 84 ? 2.974 -22.590 -32.457 1.00 77.00 84 HIS A CA 1
ATOM 657 C C . HIS A 1 84 ? 2.266 -21.509 -31.624 1.00 77.00 84 HIS A C 1
ATOM 659 O O . HIS A 1 84 ? 1.640 -21.827 -30.607 1.00 77.00 84 HIS A O 1
ATOM 665 N N . LEU A 1 85 ? 2.288 -20.254 -32.084 1.00 75.81 85 LEU A N 1
ATOM 666 C CA . LEU A 1 85 ? 1.551 -19.135 -31.483 1.00 75.81 85 LEU A CA 1
ATOM 667 C C . LEU A 1 85 ? 0.033 -19.354 -31.541 1.00 75.81 85 LEU A C 1
ATOM 669 O O . LEU A 1 85 ? -0.650 -19.222 -30.525 1.00 75.81 85 LEU A O 1
ATOM 673 N N . ASN A 1 86 ? -0.498 -19.768 -32.695 1.00 76.12 86 ASN A N 1
ATOM 674 C CA . ASN A 1 86 ? -1.927 -20.062 -32.841 1.00 76.12 86 ASN A CA 1
ATOM 675 C C . ASN A 1 86 ? -2.371 -21.262 -31.990 1.00 76.12 86 ASN A C 1
ATOM 677 O O . ASN A 1 86 ? -3.434 -21.210 -31.371 1.00 76.12 86 ASN A O 1
ATOM 681 N N . ARG A 1 87 ? -1.543 -22.311 -31.876 1.00 79.81 87 ARG A N 1
ATOM 682 C CA . ARG A 1 87 ? -1.812 -23.430 -30.957 1.00 79.81 87 ARG A CA 1
ATOM 683 C C . ARG A 1 87 ? -1.848 -22.964 -29.498 1.00 79.81 87 ARG A C 1
ATOM 685 O O . ARG A 1 87 ? -2.749 -23.350 -28.760 1.00 79.81 87 ARG A O 1
ATOM 692 N N . SER A 1 88 ? -0.904 -22.116 -29.094 1.00 77.44 88 SER A N 1
ATOM 693 C CA . SER A 1 88 ? -0.835 -21.573 -27.730 1.00 77.44 88 SER A CA 1
ATOM 694 C C . SER A 1 88 ? -2.048 -20.698 -27.393 1.00 77.44 88 SER A C 1
ATOM 696 O O . SER A 1 88 ? -2.579 -20.793 -26.286 1.00 77.44 88 SER A O 1
ATOM 698 N N . ALA A 1 89 ? -2.542 -19.913 -28.357 1.00 74.88 89 ALA A N 1
ATOM 699 C CA . ALA A 1 89 ? -3.788 -19.154 -28.224 1.00 74.88 89 ALA A CA 1
ATOM 700 C C . ALA A 1 89 ? -5.011 -20.077 -28.051 1.00 74.88 89 ALA A C 1
ATOM 702 O O . ALA A 1 89 ? -5.855 -19.844 -27.183 1.00 74.88 89 ALA A O 1
ATOM 703 N N . GLY A 1 90 ? -5.079 -21.164 -28.828 1.00 75.19 90 GLY A N 1
ATOM 704 C CA . GLY A 1 90 ? -6.124 -22.186 -28.704 1.00 75.19 90 GLY A CA 1
ATOM 705 C C . GLY A 1 90 ? -6.149 -22.853 -27.324 1.00 75.19 90 GLY A C 1
ATOM 706 O O . GLY A 1 90 ? -7.209 -22.981 -26.720 1.00 75.19 90 GLY A O 1
ATOM 707 N N . ILE A 1 91 ? -4.983 -23.193 -26.768 1.00 76.56 91 ILE A N 1
ATOM 708 C CA . ILE A 1 91 ? -4.884 -23.768 -25.415 1.00 76.56 91 ILE A CA 1
ATOM 709 C C . ILE A 1 91 ? -5.367 -22.761 -24.359 1.00 76.56 91 ILE A C 1
ATOM 711 O O . ILE A 1 91 ? -6.179 -23.107 -23.505 1.00 76.56 91 ILE A O 1
ATOM 715 N N . CYS A 1 92 ? -4.945 -21.493 -24.452 1.00 73.69 92 CYS A N 1
ATOM 716 C CA . CYS A 1 92 ? -5.352 -20.460 -23.492 1.00 73.69 92 CYS A CA 1
ATOM 717 C C . CYS A 1 92 ? -6.874 -20.222 -23.485 1.00 73.69 92 CYS A C 1
ATOM 719 O O . CYS A 1 92 ? -7.463 -20.031 -22.422 1.00 73.69 92 CYS A O 1
ATOM 721 N N . THR A 1 93 ? -7.516 -20.244 -24.657 1.00 71.31 93 THR A N 1
ATOM 722 C CA . THR A 1 93 ? -8.978 -20.079 -24.774 1.00 71.31 93 THR A CA 1
ATOM 723 C C . THR A 1 93 ? -9.741 -21.292 -24.246 1.00 71.31 93 THR A C 1
ATOM 725 O O . THR A 1 93 ? -10.756 -21.133 -23.565 1.00 71.31 93 THR A O 1
ATOM 728 N N . GLN A 1 94 ? -9.235 -22.501 -24.488 1.00 70.44 94 GLN A N 1
ATOM 729 C CA . GLN A 1 94 ? -9.834 -23.735 -23.986 1.00 70.44 94 GLN A CA 1
ATOM 730 C C . GLN A 1 94 ? -9.723 -23.862 -22.457 1.00 70.44 94 GLN A C 1
ATOM 732 O O . GLN A 1 94 ? -10.690 -24.268 -21.803 1.00 70.44 94 GLN A O 1
ATOM 737 N N . ASP A 1 95 ? -8.589 -23.466 -21.873 1.00 68.75 95 ASP A N 1
ATOM 738 C CA . ASP A 1 95 ? -8.385 -23.428 -20.420 1.00 68.75 95 ASP A CA 1
ATOM 739 C C . ASP A 1 95 ? -9.368 -22.462 -19.738 1.00 68.75 95 ASP A C 1
ATOM 741 O O . ASP A 1 95 ? -9.954 -22.795 -18.702 1.00 68.75 95 ASP A O 1
ATOM 745 N N . TRP A 1 96 ? -9.600 -21.293 -20.348 1.00 63.25 96 TRP A N 1
ATOM 746 C CA . TRP A 1 96 ? -10.553 -20.285 -19.870 1.00 63.25 96 TRP A CA 1
ATOM 747 C C . TRP A 1 96 ? -11.990 -20.829 -19.829 1.00 63.25 96 TRP A C 1
ATOM 749 O O . TRP A 1 96 ? -12.636 -20.824 -18.776 1.00 63.25 96 TRP A O 1
ATOM 759 N N . GLN A 1 97 ? -12.462 -21.392 -20.948 1.00 66.69 97 GLN A N 1
ATOM 760 C CA . GLN A 1 97 ? -13.813 -21.959 -21.060 1.00 66.69 97 GLN A CA 1
ATOM 761 C C . GLN A 1 97 ? -14.032 -23.156 -20.126 1.00 66.69 97 GLN A C 1
ATOM 763 O O . GLN A 1 97 ? -15.135 -23.359 -19.610 1.00 66.69 97 GLN A O 1
ATOM 768 N N . SER A 1 98 ? -12.986 -23.951 -19.893 1.00 62.84 98 SER A N 1
ATOM 769 C CA . SER A 1 98 ? -13.047 -25.105 -18.996 1.00 62.84 98 SER A CA 1
ATOM 770 C C . SER A 1 98 ? -13.162 -24.665 -17.535 1.00 62.84 98 SER A C 1
ATOM 772 O O . SER A 1 98 ? -13.996 -25.188 -16.802 1.00 62.84 98 SER A O 1
ATOM 774 N N . TYR A 1 99 ? -12.409 -23.651 -17.102 1.00 56.91 99 TYR A N 1
ATOM 775 C CA . TYR A 1 99 ? -12.459 -23.183 -15.712 1.00 56.91 99 TYR A CA 1
ATOM 776 C C . TYR A 1 99 ? -13.770 -22.483 -15.340 1.00 56.91 99 TYR A C 1
ATOM 778 O O . TYR A 1 99 ? -14.275 -22.697 -14.235 1.00 56.91 99 TYR A O 1
ATOM 786 N N . GLN A 1 100 ? -14.348 -21.697 -16.255 1.00 59.41 100 GLN A N 1
ATOM 787 C CA . GLN A 1 100 ? -15.643 -21.041 -16.039 1.00 59.41 100 GLN A CA 1
ATOM 788 C C . GLN A 1 100 ? -16.775 -22.063 -15.832 1.00 59.41 100 GLN A C 1
ATOM 790 O O . GLN A 1 100 ? -17.715 -21.805 -15.083 1.00 59.41 100 GLN A O 1
ATOM 795 N N . LYS A 1 101 ? -16.650 -23.259 -16.426 1.00 57.41 101 LYS A N 1
ATOM 796 C CA . LYS A 1 101 ? -17.583 -24.382 -16.239 1.00 57.41 101 LYS A CA 1
ATOM 797 C C . LYS A 1 101 ? -17.288 -25.250 -15.007 1.00 57.41 101 LYS A C 1
ATOM 799 O O . LYS A 1 101 ? -18.193 -25.927 -14.531 1.00 57.41 101 LYS A O 1
ATOM 804 N N . VAL A 1 102 ? -16.057 -25.252 -14.484 1.00 55.41 102 VAL A N 1
ATOM 805 C CA . VAL A 1 102 ? -15.607 -26.208 -13.447 1.00 55.41 102 VAL A CA 1
ATOM 806 C C . VAL A 1 102 ? -15.806 -25.710 -12.005 1.00 55.41 102 VAL A C 1
ATOM 808 O O . VAL A 1 102 ? -15.892 -26.535 -11.098 1.00 55.41 102 VAL A O 1
ATOM 811 N N . SER A 1 103 ? -15.962 -24.403 -11.748 1.00 64.94 103 SER A N 1
ATOM 812 C CA . SER A 1 103 ? -16.240 -23.897 -10.388 1.00 64.94 103 SER A CA 1
ATOM 813 C C . SER A 1 103 ? -17.635 -23.285 -10.257 1.00 64.94 103 SER A C 1
ATOM 815 O O . SER A 1 103 ? -17.802 -22.068 -10.318 1.00 64.94 103 SER A O 1
ATOM 817 N N . GLY A 1 104 ? -18.645 -24.120 -9.987 1.00 75.19 104 GLY A N 1
ATOM 818 C CA . GLY A 1 104 ? -20.000 -23.646 -9.659 1.00 75.19 104 GLY A CA 1
ATOM 819 C C . GLY A 1 104 ? -20.054 -22.728 -8.426 1.00 75.19 104 GLY A C 1
ATOM 820 O O . GLY A 1 104 ? -20.992 -21.952 -8.270 1.00 75.19 104 GLY A O 1
ATOM 821 N N . PHE A 1 105 ? -19.024 -22.758 -7.572 1.00 86.75 105 PHE A N 1
ATOM 822 C CA . PHE A 1 105 ? -18.922 -21.884 -6.404 1.00 86.75 105 PHE A CA 1
ATOM 823 C C . PHE A 1 105 ? -18.453 -20.461 -6.743 1.00 86.75 105 PHE A C 1
ATOM 825 O O . PHE A 1 105 ? -18.802 -19.526 -6.028 1.00 86.75 105 PHE A O 1
ATOM 832 N N . TYR A 1 106 ? -17.705 -20.259 -7.832 1.00 87.06 106 TYR A N 1
ATOM 833 C CA . TYR A 1 106 ? -17.173 -18.943 -8.203 1.00 87.06 106 TYR A CA 1
ATOM 834 C C . TYR A 1 106 ? -18.255 -17.856 -8.399 1.00 87.06 106 TYR A C 1
ATOM 836 O O . TYR A 1 106 ? -18.141 -16.808 -7.760 1.00 87.06 106 TYR A O 1
ATOM 844 N N . PRO A 1 107 ? -19.333 -18.068 -9.188 1.00 87.62 107 PRO A N 1
ATOM 845 C CA . PRO A 1 107 ? -20.395 -17.064 -9.326 1.00 87.62 107 PRO A CA 1
ATOM 846 C C . PRO A 1 107 ? -21.157 -16.827 -8.013 1.00 87.62 107 PRO A C 1
ATOM 848 O O . PRO A 1 107 ? -21.543 -15.697 -7.716 1.00 87.62 107 PRO A O 1
ATOM 851 N N . VAL A 1 108 ? -21.319 -17.866 -7.185 1.00 90.75 108 VAL A N 1
ATOM 852 C CA . VAL A 1 108 ? -21.963 -17.757 -5.866 1.00 90.75 108 VAL A CA 1
ATOM 853 C C . VAL A 1 108 ? -21.123 -16.897 -4.921 1.00 90.75 108 VAL A C 1
ATOM 855 O O . VAL A 1 108 ? -21.651 -15.979 -4.295 1.00 90.75 108 VAL A O 1
ATOM 858 N N . ALA A 1 109 ? -19.813 -17.144 -4.850 1.00 92.06 109 ALA A N 1
ATOM 859 C CA . ALA A 1 109 ? -18.882 -16.338 -4.066 1.00 92.06 109 ALA A CA 1
ATOM 860 C C . ALA A 1 109 ? -18.872 -14.876 -4.540 1.00 92.06 109 ALA A C 1
ATOM 862 O O . ALA A 1 109 ? -18.882 -13.967 -3.712 1.00 92.06 109 ALA A O 1
ATOM 863 N N . ASN A 1 110 ? -18.934 -14.650 -5.856 1.00 91.81 110 ASN A N 1
ATOM 864 C CA . ASN A 1 110 ? -19.012 -13.313 -6.439 1.00 91.81 110 ASN A CA 1
ATOM 865 C C . ASN A 1 110 ? -20.255 -12.548 -5.959 1.00 91.81 110 ASN A C 1
ATOM 867 O O . ASN A 1 110 ? -20.157 -11.423 -5.467 1.00 91.81 110 ASN A O 1
ATOM 871 N N . LEU A 1 111 ? -21.425 -13.193 -6.011 1.00 93.19 111 LEU A N 1
ATOM 872 C CA . LEU A 1 111 ? -22.670 -12.615 -5.509 1.00 93.19 111 LEU A CA 1
ATOM 873 C C . LEU A 1 111 ? -22.622 -12.355 -3.993 1.00 93.19 111 LEU A C 1
ATOM 875 O O . LEU A 1 111 ? -23.052 -11.295 -3.542 1.00 93.19 111 LEU A O 1
ATOM 879 N N . MET A 1 112 ? -22.073 -13.282 -3.201 1.00 95.44 112 MET A N 1
ATOM 880 C CA . MET A 1 112 ? -21.931 -13.108 -1.748 1.00 95.44 112 MET A CA 1
ATOM 881 C C . MET A 1 112 ? -21.063 -11.892 -1.394 1.00 95.44 112 MET A C 1
ATOM 883 O O . MET A 1 112 ? -21.439 -11.101 -0.527 1.00 95.44 112 MET A O 1
ATOM 887 N N . VAL A 1 113 ? -19.927 -11.717 -2.077 1.00 96.69 113 VAL A N 1
ATOM 888 C CA . VAL A 1 113 ? -19.019 -10.575 -1.877 1.00 96.69 113 VAL A CA 1
ATOM 889 C C . VAL A 1 113 ? -19.700 -9.262 -2.273 1.00 96.69 113 VAL A C 1
ATOM 891 O O . VAL A 1 113 ? -19.608 -8.289 -1.522 1.00 96.69 113 VAL A O 1
ATOM 894 N N . LEU A 1 114 ? -20.442 -9.238 -3.387 1.00 95.75 114 LEU A N 1
ATOM 895 C CA . LEU A 1 114 ? -21.203 -8.057 -3.810 1.00 95.75 114 LEU A CA 1
ATOM 896 C C . LEU A 1 114 ? -22.252 -7.655 -2.774 1.00 95.75 114 LEU A C 1
ATOM 898 O O . LEU A 1 114 ? -22.305 -6.499 -2.356 1.00 95.75 114 LEU A O 1
ATOM 902 N N . MET A 1 115 ? -23.065 -8.614 -2.326 1.00 95.81 115 MET A N 1
ATOM 903 C CA . MET A 1 115 ? -24.107 -8.367 -1.330 1.00 95.81 115 MET A CA 1
ATOM 904 C C . MET A 1 115 ? -23.513 -7.858 -0.016 1.00 95.81 115 MET A C 1
ATOM 906 O O . MET A 1 115 ? -24.055 -6.932 0.588 1.00 95.81 115 MET A O 1
ATOM 910 N N . PHE A 1 116 ? -22.371 -8.409 0.406 1.00 96.12 116 PHE A N 1
ATOM 911 C CA . PHE A 1 116 ? -21.659 -7.937 1.589 1.00 96.12 116 PHE A CA 1
ATOM 912 C C . PHE A 1 116 ? -21.143 -6.502 1.428 1.00 96.12 116 PHE A C 1
ATOM 914 O O . PHE A 1 116 ? -21.294 -5.691 2.348 1.00 96.12 116 PHE A O 1
ATOM 921 N N . ALA A 1 117 ? -20.553 -6.171 0.276 1.00 95.88 117 ALA A N 1
ATOM 922 C CA . ALA A 1 117 ? -20.057 -4.829 -0.011 1.00 95.88 117 ALA A CA 1
ATOM 923 C C . ALA A 1 117 ? -21.205 -3.806 -0.022 1.00 95.88 117 ALA A C 1
ATOM 925 O O . ALA A 1 117 ? -21.133 -2.803 0.685 1.00 95.88 117 ALA A O 1
ATOM 926 N N . LEU A 1 118 ? -22.303 -4.098 -0.725 1.00 95.44 118 LEU A N 1
ATOM 927 C CA . LEU A 1 118 ? -23.481 -3.227 -0.789 1.00 95.44 118 LEU A CA 1
ATOM 928 C C . LEU A 1 118 ? -24.125 -3.026 0.588 1.00 95.44 118 LEU A C 1
ATOM 930 O O . LEU A 1 118 ? -24.417 -1.893 0.973 1.00 95.44 118 LEU A O 1
ATOM 934 N N . PHE A 1 119 ? -24.292 -4.100 1.366 1.00 95.75 119 PHE A N 1
ATOM 935 C CA . PHE A 1 119 ? -24.808 -4.008 2.732 1.00 95.75 119 PHE A CA 1
ATOM 936 C C . PHE A 1 119 ? -23.941 -3.090 3.602 1.00 95.75 119 PHE A C 1
ATOM 938 O O . PHE A 1 119 ? -24.462 -2.226 4.312 1.00 95.75 119 PHE A O 1
ATOM 945 N N . ASN A 1 120 ? -22.614 -3.229 3.526 1.00 94.25 120 ASN A N 1
ATOM 946 C CA . ASN A 1 120 ? -21.716 -2.374 4.291 1.00 94.25 120 ASN A CA 1
ATOM 947 C C . ASN A 1 120 ? -21.696 -0.930 3.786 1.00 94.25 120 ASN A C 1
ATOM 949 O O . ASN A 1 120 ? -21.647 -0.033 4.618 1.00 94.25 120 ASN A O 1
ATOM 953 N N . MET A 1 121 ? -21.823 -0.675 2.484 1.00 94.00 121 MET A N 1
ATOM 954 C CA . MET A 1 121 ? -21.964 0.690 1.960 1.00 94.00 121 MET A CA 1
ATOM 955 C C . MET A 1 121 ? -23.230 1.373 2.488 1.00 94.00 121 MET A C 1
ATOM 957 O O . MET A 1 121 ? -23.181 2.532 2.901 1.00 94.00 121 MET A O 1
ATOM 961 N N . VAL A 1 122 ? -24.361 0.661 2.551 1.00 94.81 122 VAL A N 1
ATOM 962 C CA . VAL A 1 122 ? -25.600 1.185 3.155 1.00 94.81 122 VAL A CA 1
ATOM 963 C C . VAL A 1 122 ? -25.406 1.444 4.650 1.00 94.81 122 VAL A C 1
ATOM 965 O O . VAL A 1 122 ? -25.773 2.509 5.151 1.00 94.81 122 VAL A O 1
ATOM 968 N N . LYS A 1 123 ? -24.777 0.506 5.368 1.00 92.06 123 LYS A N 1
ATOM 969 C CA . LYS A 1 123 ? -24.437 0.655 6.790 1.00 92.06 123 LYS A CA 1
ATOM 970 C C . LYS A 1 123 ? -23.541 1.879 7.027 1.00 92.06 123 LYS A C 1
ATOM 972 O O . LYS A 1 123 ? -23.833 2.663 7.927 1.00 92.06 123 LYS A O 1
ATOM 977 N N . GLU A 1 124 ? -22.498 2.077 6.222 1.00 91.31 124 GLU A N 1
ATOM 978 C CA . GLU A 1 124 ? -21.598 3.235 6.307 1.00 91.31 124 GLU A CA 1
ATOM 979 C C . GLU A 1 124 ? -22.317 4.544 5.963 1.00 91.31 124 GLU A C 1
ATOM 981 O O . GLU A 1 124 ? -22.150 5.545 6.658 1.00 91.31 124 GLU A O 1
ATOM 986 N N . SER A 1 125 ? -23.209 4.526 4.971 1.00 90.06 125 SER A N 1
ATOM 987 C CA . SER A 1 125 ? -24.068 5.670 4.634 1.00 90.06 125 SER A CA 1
ATOM 988 C C . SER A 1 125 ? -24.948 6.082 5.819 1.00 90.06 125 SER A C 1
ATOM 990 O O . SER A 1 125 ? -25.046 7.264 6.159 1.00 90.06 125 SER A O 1
ATOM 992 N N . ALA A 1 126 ? -25.557 5.107 6.500 1.00 89.94 126 ALA A N 1
ATOM 993 C CA . ALA A 1 126 ? -26.373 5.351 7.685 1.00 89.94 126 ALA A CA 1
ATOM 994 C C . ALA A 1 126 ? -25.535 5.891 8.861 1.00 89.94 126 ALA A C 1
ATOM 996 O O . ALA A 1 126 ? -25.975 6.792 9.584 1.00 89.94 126 ALA A O 1
ATOM 997 N N . GLN A 1 127 ? -24.309 5.391 9.044 1.00 86.25 127 GLN A N 1
ATOM 998 C CA . GLN A 1 127 ? -23.387 5.896 10.066 1.00 86.25 127 GLN A CA 1
ATOM 999 C C . GLN A 1 127 ? -22.933 7.328 9.778 1.00 86.25 127 GLN A C 1
ATOM 1001 O O . GLN A 1 127 ? -22.941 8.158 10.692 1.00 86.25 127 GLN A O 1
ATOM 1006 N N . PHE A 1 128 ? -22.617 7.638 8.520 1.00 87.31 128 PHE A N 1
ATOM 1007 C CA . PHE A 1 128 ? -22.287 8.985 8.069 1.00 87.31 128 PHE A CA 1
ATOM 1008 C C . PHE A 1 128 ? -23.426 9.968 8.385 1.00 87.31 128 PHE A C 1
ATOM 1010 O O . PHE A 1 128 ? -23.194 11.020 8.991 1.00 87.31 128 PHE A O 1
ATOM 1017 N N . ALA A 1 129 ? -24.671 9.592 8.066 1.00 87.75 129 ALA A N 1
ATOM 1018 C CA . ALA A 1 129 ? -25.855 10.407 8.337 1.00 87.75 129 ALA A CA 1
ATOM 1019 C C . ALA A 1 129 ? -26.084 10.650 9.842 1.00 87.75 129 ALA A C 1
ATOM 1021 O O . ALA A 1 129 ? -26.431 11.765 10.244 1.00 87.75 129 ALA A O 1
ATOM 1022 N N . SER A 1 130 ? -25.853 9.629 10.674 1.00 86.50 130 SER A N 1
ATOM 1023 C CA . SER A 1 130 ? -26.044 9.695 12.128 1.00 86.50 130 SER A CA 1
ATOM 1024 C C . SER A 1 130 ? -24.946 10.492 12.848 1.00 86.50 130 SER A C 1
ATOM 1026 O O . SER A 1 130 ? -25.246 11.316 13.711 1.00 86.50 130 SER A O 1
ATOM 1028 N N . GLN A 1 131 ? -23.672 10.276 12.503 1.00 81.06 131 GLN A N 1
ATOM 1029 C CA . GLN A 1 131 ? -22.526 10.788 13.270 1.00 81.06 131 GLN A CA 1
ATOM 1030 C C . GLN A 1 131 ? -21.902 12.075 12.696 1.00 81.06 131 GLN A C 1
ATOM 1032 O O . GLN A 1 131 ? -21.153 12.761 13.403 1.00 81.06 131 GLN A O 1
ATOM 1037 N N . ARG A 1 132 ? -22.205 12.428 11.436 1.00 84.50 132 ARG A N 1
ATOM 1038 C CA . ARG A 1 132 ? -21.797 13.664 10.736 1.00 84.50 132 ARG A CA 1
ATOM 1039 C C . ARG A 1 132 ? -20.335 14.070 10.998 1.00 84.50 132 ARG A C 1
ATOM 1041 O O . ARG A 1 132 ? -19.404 13.450 10.499 1.00 84.50 132 ARG A O 1
ATOM 1048 N N . LYS A 1 133 ? -20.106 15.116 11.808 1.00 80.38 133 LYS A N 1
ATOM 1049 C CA . LYS A 1 133 ? -18.771 15.695 12.057 1.00 80.38 133 LYS A CA 1
ATOM 1050 C C . LYS A 1 133 ? -17.824 14.758 12.812 1.00 80.38 133 LYS A C 1
ATOM 1052 O O . LYS A 1 133 ? -16.614 14.908 12.666 1.00 80.38 133 LYS A O 1
ATOM 1057 N N . LYS A 1 134 ? -18.340 13.829 13.629 1.00 80.19 134 LYS A N 1
ATOM 1058 C CA . LYS A 1 134 ? -17.490 12.836 14.308 1.00 80.19 134 LYS A CA 1
ATOM 1059 C C . LYS A 1 134 ? -16.935 11.836 13.290 1.00 80.19 134 LYS A C 1
ATOM 1061 O O . LYS A 1 134 ? -15.737 11.577 13.302 1.00 80.19 134 LYS A O 1
ATOM 1066 N N . TYR A 1 135 ? -17.782 11.387 12.363 1.00 82.31 135 TYR A N 1
ATOM 1067 C CA . TYR A 1 135 ? -17.428 10.424 11.319 1.00 82.31 135 TYR A CA 1
ATOM 1068 C C . TYR A 1 135 ? -16.251 10.896 10.457 1.00 82.31 135 TYR A C 1
ATOM 1070 O O . TYR A 1 135 ? -15.317 10.139 10.212 1.00 82.31 135 TYR A O 1
ATOM 1078 N N . LEU A 1 136 ? -16.252 12.179 10.073 1.00 81.81 136 LEU A N 1
ATOM 1079 C CA . LEU A 1 136 ? -15.214 12.770 9.221 1.00 81.81 136 LEU A CA 1
ATOM 1080 C C . LEU A 1 136 ? -13.812 12.805 9.855 1.00 81.81 136 LEU A C 1
ATOM 1082 O O . LEU A 1 136 ? -12.835 13.003 9.134 1.00 81.81 136 LEU A O 1
ATOM 1086 N N . LYS A 1 137 ? -13.680 12.638 11.178 1.00 81.12 137 LYS A N 1
ATOM 1087 C CA . LYS A 1 137 ? -12.375 12.660 11.864 1.00 81.12 137 LYS A CA 1
ATOM 1088 C C . LYS A 1 137 ? -11.686 11.295 11.911 1.00 81.12 137 LYS A C 1
ATOM 1090 O O . LYS A 1 137 ? -10.492 11.231 12.202 1.00 81.12 137 LYS A O 1
ATOM 1095 N N . GLU A 1 138 ? -12.411 10.211 11.662 1.00 83.25 138 GLU A N 1
ATOM 1096 C CA . GLU A 1 138 ? -11.901 8.850 11.811 1.00 83.25 138 GLU A CA 1
ATOM 1097 C C . GLU A 1 138 ? -11.419 8.309 10.457 1.00 83.25 138 GLU A C 1
ATOM 1099 O O . GLU A 1 138 ? -12.212 7.988 9.580 1.00 83.25 138 GLU A O 1
ATOM 1104 N N . TYR A 1 139 ? -10.095 8.195 10.281 1.00 85.31 139 TYR A N 1
ATOM 1105 C CA . TYR A 1 139 ? -9.480 7.741 9.020 1.00 85.31 139 TYR A CA 1
ATOM 1106 C C . TYR A 1 139 ? -9.889 6.312 8.612 1.00 85.31 139 TYR A C 1
ATOM 1108 O O . TYR A 1 139 ? -9.885 5.987 7.429 1.00 85.31 139 TYR A O 1
ATOM 1116 N N . VAL A 1 140 ? -10.262 5.470 9.582 1.00 87.75 140 VAL A N 1
ATOM 1117 C CA . VAL A 1 140 ? -10.699 4.082 9.353 1.00 87.75 140 VAL A CA 1
ATOM 1118 C C . VAL A 1 140 ? -11.962 4.038 8.492 1.00 87.75 140 VAL A C 1
ATOM 1120 O O . VAL A 1 140 ? -12.052 3.211 7.593 1.00 87.75 140 VAL A O 1
ATOM 1123 N N . ASN A 1 141 ? -12.875 4.990 8.683 1.00 89.69 141 ASN A N 1
ATOM 1124 C CA . ASN A 1 141 ? -14.118 5.066 7.919 1.00 89.69 141 ASN A CA 1
ATOM 1125 C C . ASN A 1 141 ? -13.853 5.305 6.425 1.00 89.69 141 ASN A C 1
ATOM 1127 O O . ASN A 1 141 ? -14.495 4.709 5.566 1.00 89.69 141 ASN A O 1
ATOM 1131 N N . TYR A 1 142 ? -12.861 6.139 6.097 1.00 91.50 142 TYR A N 1
ATOM 1132 C CA . TYR A 1 142 ? -12.463 6.372 4.706 1.00 91.50 142 TYR A CA 1
ATOM 1133 C C . TYR A 1 142 ? -11.843 5.121 4.074 1.00 91.50 142 TYR A C 1
ATOM 1135 O O . TYR A 1 142 ? -12.127 4.827 2.916 1.00 91.50 142 TYR A O 1
ATOM 1143 N N . LEU A 1 143 ? -11.031 4.366 4.826 1.00 92.38 143 LEU A N 1
ATOM 1144 C CA . LEU A 1 143 ? -10.469 3.097 4.347 1.00 92.38 143 LEU A CA 1
ATOM 1145 C C . LEU A 1 143 ? -11.570 2.073 4.046 1.00 92.38 143 LEU A C 1
ATOM 1147 O O . LEU A 1 143 ? -11.501 1.404 3.019 1.00 92.38 143 LEU A O 1
ATOM 1151 N N . GLU A 1 144 ? -12.597 1.992 4.895 1.00 92.50 144 GLU A N 1
ATOM 1152 C CA . GLU A 1 144 ? -13.752 1.116 4.677 1.00 92.50 144 GLU A CA 1
ATOM 1153 C C . GLU A 1 144 ? -14.551 1.519 3.427 1.00 92.50 144 GLU A C 1
ATOM 1155 O O . GLU A 1 144 ? -14.873 0.661 2.606 1.00 92.50 144 GLU A O 1
ATOM 1160 N N . TRP A 1 145 ? -14.800 2.815 3.208 1.00 94.25 145 TRP A N 1
ATOM 1161 C CA . TRP A 1 145 ? -15.438 3.295 1.976 1.00 94.25 145 TRP A CA 1
ATOM 1162 C C . TRP A 1 145 ? -14.660 2.920 0.719 1.00 94.25 145 TRP A C 1
ATOM 1164 O O . TRP A 1 145 ? -15.239 2.358 -0.212 1.00 94.25 145 TRP A O 1
ATOM 1174 N N . ILE A 1 146 ? -13.356 3.213 0.692 1.00 95.94 146 ILE A N 1
ATOM 1175 C CA . ILE A 1 146 ? -12.506 2.901 -0.461 1.00 95.94 146 ILE A CA 1
ATOM 1176 C C . ILE A 1 146 ? -12.508 1.388 -0.697 1.00 95.94 146 ILE A C 1
ATOM 1178 O O . ILE A 1 146 ? -12.715 0.956 -1.826 1.00 95.94 146 ILE A O 1
ATOM 1182 N N . LEU A 1 147 ? -12.379 0.579 0.359 1.00 96.81 147 LEU A N 1
ATOM 1183 C CA . LEU A 1 147 ? -12.459 -0.877 0.271 1.00 96.81 147 LEU A CA 1
ATOM 1184 C C . LEU A 1 147 ? -13.759 -1.345 -0.402 1.00 96.81 147 LEU A C 1
ATOM 1186 O O . LEU A 1 147 ? -13.701 -2.121 -1.359 1.00 96.81 147 LEU A O 1
ATOM 1190 N N . TYR A 1 148 ? -14.925 -0.905 0.079 1.00 96.06 148 TYR A N 1
ATOM 1191 C CA . TYR A 1 148 ? -16.201 -1.394 -0.451 1.00 96.06 148 TYR A CA 1
ATOM 1192 C C . TYR A 1 148 ? -16.481 -0.882 -1.868 1.00 96.06 148 TYR A C 1
ATOM 1194 O O . TYR A 1 148 ? -16.998 -1.647 -2.680 1.00 96.06 148 TYR A O 1
ATOM 1202 N N . ILE A 1 149 ? -16.066 0.345 -2.206 1.00 95.62 149 ILE A N 1
ATOM 1203 C CA . ILE A 1 149 ? -16.145 0.876 -3.577 1.00 95.62 149 ILE A CA 1
ATOM 1204 C C . ILE A 1 149 ? -15.241 0.069 -4.517 1.00 95.62 149 ILE A C 1
ATOM 1206 O O . ILE A 1 149 ? -15.708 -0.403 -5.552 1.00 95.62 149 ILE A O 1
ATOM 1210 N N . CYS A 1 150 ? -13.973 -0.151 -4.150 1.00 96.81 150 CYS A N 1
ATOM 1211 C CA . CYS A 1 150 ? -13.044 -0.958 -4.943 1.00 96.81 150 CYS A CA 1
ATOM 1212 C C . CYS A 1 150 ? -13.563 -2.387 -5.142 1.00 96.81 150 CYS A C 1
ATOM 1214 O O . CYS A 1 150 ? -13.478 -2.930 -6.242 1.00 96.81 150 CYS A O 1
ATOM 1216 N N . THR A 1 151 ? -14.142 -2.979 -4.094 1.00 96.88 151 THR A N 1
ATOM 1217 C CA . THR A 1 151 ? -14.728 -4.324 -4.154 1.00 96.88 151 THR A CA 1
ATOM 1218 C C . THR A 1 151 ? -15.942 -4.364 -5.080 1.00 96.88 151 THR A C 1
ATOM 1220 O O . THR A 1 151 ? -16.053 -5.278 -5.893 1.00 96.88 151 THR A O 1
ATOM 1223 N N . ALA A 1 152 ? -16.832 -3.369 -5.006 1.00 95.00 152 ALA A N 1
ATOM 1224 C CA . ALA A 1 152 ? -18.002 -3.285 -5.873 1.00 95.00 152 ALA A CA 1
ATOM 1225 C C . ALA A 1 152 ? -17.604 -3.143 -7.350 1.00 95.00 152 ALA A C 1
ATOM 1227 O O . ALA A 1 152 ? -18.104 -3.897 -8.178 1.00 95.00 152 ALA A O 1
ATOM 1228 N N . VAL A 1 153 ? -16.661 -2.249 -7.675 1.00 94.19 153 VAL A N 1
ATOM 1229 C CA . VAL A 1 153 ? -16.152 -2.071 -9.050 1.00 94.19 153 VAL A CA 1
ATOM 1230 C C . VAL A 1 153 ? -15.505 -3.356 -9.574 1.00 94.19 153 VAL A C 1
ATOM 1232 O O . VAL A 1 153 ? -15.776 -3.771 -10.699 1.00 94.19 153 VAL A O 1
ATOM 1235 N N . PHE A 1 154 ? -14.689 -4.022 -8.753 1.00 94.12 154 PHE A N 1
ATOM 1236 C CA . PHE A 1 154 ? -14.049 -5.284 -9.122 1.00 94.12 154 PHE A CA 1
ATOM 1237 C C . PHE A 1 154 ? -15.066 -6.387 -9.441 1.00 94.12 154 PHE A C 1
ATOM 1239 O O . PHE A 1 154 ? -14.948 -7.055 -10.466 1.00 94.12 154 PHE A O 1
ATOM 1246 N N . VAL A 1 155 ? -16.076 -6.559 -8.585 1.00 92.88 155 VAL A N 1
ATOM 1247 C CA . VAL A 1 155 ? -17.101 -7.599 -8.734 1.00 92.88 155 VAL A CA 1
ATOM 1248 C C . VAL A 1 155 ? -18.056 -7.300 -9.891 1.00 92.88 155 VAL A C 1
ATOM 1250 O O . VAL A 1 155 ? -18.352 -8.196 -10.684 1.00 92.88 155 VAL A O 1
ATOM 1253 N N . LEU A 1 156 ? -18.518 -6.053 -10.025 1.00 91.44 156 LEU A N 1
ATOM 1254 C CA . LEU A 1 156 ? -19.406 -5.643 -11.117 1.00 91.44 156 LEU A CA 1
ATOM 1255 C C . LEU A 1 156 ? -18.737 -5.800 -12.487 1.00 91.44 156 LEU A C 1
ATOM 1257 O O . LEU A 1 156 ? -19.401 -6.201 -13.436 1.00 91.44 156 LEU A O 1
ATOM 1261 N N . GLY A 1 157 ? -17.417 -5.611 -12.570 1.00 87.19 157 GLY A N 1
ATOM 1262 C CA . GLY A 1 157 ? -16.643 -5.857 -13.789 1.00 87.19 157 GLY A CA 1
ATOM 1263 C C . GLY A 1 157 ? -16.602 -7.321 -14.261 1.00 87.19 157 GLY A C 1
ATOM 1264 O O . GLY A 1 157 ? -16.067 -7.585 -15.335 1.00 87.19 157 GLY A O 1
ATOM 1265 N N . PHE A 1 158 ? -17.124 -8.288 -13.494 1.00 83.81 158 PHE A N 1
ATOM 1266 C CA . PHE A 1 158 ? -17.347 -9.661 -13.978 1.00 83.81 158 PHE A CA 1
ATOM 1267 C C . PHE A 1 158 ? -18.718 -9.857 -14.638 1.00 83.81 158 PHE A C 1
ATOM 1269 O O . PHE A 1 158 ? -18.894 -10.850 -15.335 1.00 83.81 158 PHE A O 1
ATOM 1276 N N . TYR A 1 159 ? -19.671 -8.950 -14.405 1.00 84.62 159 TYR A N 1
ATOM 1277 C CA . TYR A 1 159 ? -20.998 -8.971 -15.030 1.00 84.62 159 TYR A CA 1
ATOM 1278 C C . TYR A 1 159 ? -21.079 -8.061 -16.266 1.00 84.62 159 TYR A C 1
ATOM 1280 O O . TYR A 1 159 ? -22.005 -8.191 -17.058 1.00 84.62 159 TYR A O 1
ATOM 1288 N N . ASP A 1 160 ? -20.116 -7.152 -16.430 1.00 82.94 160 ASP A N 1
ATOM 1289 C CA . ASP A 1 160 ? -19.981 -6.279 -17.598 1.00 82.94 160 ASP A CA 1
ATOM 1290 C C . ASP A 1 160 ? -19.193 -6.988 -18.715 1.00 82.94 160 ASP A C 1
ATOM 1292 O O . ASP A 1 160 ? -18.013 -6.720 -18.933 1.00 82.94 160 ASP A O 1
ATOM 1296 N N . GLU A 1 161 ? -19.829 -7.966 -19.373 1.00 71.38 161 GLU A N 1
ATOM 1297 C CA . GLU A 1 161 ? -19.200 -8.763 -20.444 1.00 71.38 161 GLU A CA 1
ATOM 1298 C C . GLU A 1 161 ? -18.838 -7.927 -21.683 1.00 71.38 161 GLU A C 1
ATOM 1300 O O . GLU A 1 161 ? -17.896 -8.268 -22.395 1.00 71.38 161 GLU A O 1
ATOM 1305 N N . GLU A 1 162 ? -19.554 -6.827 -21.924 1.00 73.88 162 GLU A N 1
ATOM 1306 C CA . GLU A 1 162 ? -19.330 -5.929 -23.064 1.00 73.88 162 GLU A CA 1
ATOM 1307 C C . GLU A 1 162 ? -18.332 -4.794 -22.760 1.00 73.88 162 GLU A C 1
ATOM 1309 O O . GLU A 1 162 ? -18.067 -3.968 -23.632 1.00 73.88 162 GLU A O 1
ATOM 1314 N N . GLU A 1 163 ? -17.775 -4.743 -21.542 1.00 79.75 163 GLU A N 1
ATOM 1315 C CA . GLU A 1 163 ? -16.871 -3.683 -21.065 1.00 79.75 163 GLU A CA 1
ATOM 1316 C C . GLU A 1 163 ? -17.431 -2.256 -21.263 1.00 79.75 163 GLU A C 1
ATOM 1318 O O . GLU A 1 163 ? -16.679 -1.303 -21.488 1.00 79.75 163 GLU A O 1
ATOM 1323 N N . GLN A 1 164 ? -18.755 -2.083 -21.177 1.00 74.12 164 GLN A N 1
ATOM 1324 C CA . GLN A 1 164 ? -19.400 -0.790 -21.434 1.00 74.12 164 GLN A CA 1
ATOM 1325 C C . GLN A 1 164 ? -19.141 0.229 -20.317 1.00 74.12 164 GLN A C 1
ATOM 1327 O O . GLN A 1 164 ? -19.046 1.430 -20.580 1.00 74.12 164 GLN A O 1
ATOM 1332 N N . PHE A 1 165 ? -19.044 -0.230 -19.066 1.00 75.50 165 PHE A N 1
ATOM 1333 C CA . PHE A 1 165 ? -18.926 0.624 -17.883 1.00 75.50 165 PHE A CA 1
ATOM 1334 C C . PHE A 1 165 ? -17.562 0.499 -17.209 1.00 75.50 165 PHE A C 1
ATOM 1336 O O . PHE A 1 165 ? -16.987 1.501 -16.775 1.00 75.50 165 PHE A O 1
ATOM 1343 N N . PHE A 1 166 ? -17.034 -0.720 -17.108 1.00 79.88 166 PHE A N 1
ATOM 1344 C CA . PHE A 1 166 ? -15.774 -1.008 -16.438 1.00 79.88 166 PHE A CA 1
ATOM 1345 C C . PHE A 1 166 ? -14.854 -1.801 -17.360 1.00 79.88 166 PHE A C 1
ATOM 1347 O O . PHE A 1 166 ? -14.984 -3.014 -17.498 1.00 79.88 166 PHE A O 1
ATOM 1354 N N . GLY A 1 167 ? -13.860 -1.118 -17.929 1.00 83.44 167 GLY A N 1
ATOM 1355 C CA . GLY A 1 167 ? -12.845 -1.777 -18.747 1.00 83.44 167 GLY A CA 1
ATOM 1356 C C . GLY A 1 167 ? -12.086 -2.864 -17.978 1.00 83.44 167 GLY A C 1
ATOM 1357 O O . GLY A 1 167 ? -11.882 -2.777 -16.756 1.00 83.44 167 GLY A O 1
ATOM 1358 N N . TRP A 1 168 ? -11.598 -3.871 -18.705 1.00 84.88 168 TRP A N 1
ATOM 1359 C CA . TRP A 1 168 ? -10.879 -5.013 -18.131 1.00 84.88 168 TRP A CA 1
ATOM 1360 C C . TRP A 1 168 ? -9.698 -4.618 -17.228 1.00 84.88 168 TRP A C 1
ATOM 1362 O O . TRP A 1 168 ? -9.492 -5.210 -16.167 1.00 84.88 168 TRP A O 1
ATOM 1372 N N . SER A 1 169 ? -8.928 -3.598 -17.612 1.00 89.00 169 SER A N 1
ATOM 1373 C CA . SER A 1 169 ? -7.787 -3.120 -16.816 1.00 89.00 169 SER A CA 1
ATOM 1374 C C . SER A 1 169 ? -8.248 -2.504 -15.491 1.00 89.00 169 SER A C 1
ATOM 1376 O O . SER A 1 169 ? -7.704 -2.800 -14.425 1.00 89.00 169 SER A O 1
ATOM 1378 N N . THR A 1 170 ? -9.316 -1.706 -15.539 1.00 90.69 170 THR A N 1
ATOM 1379 C CA . THR A 1 170 ? -9.875 -1.000 -14.385 1.00 90.69 170 THR A CA 1
ATOM 1380 C C . THR A 1 170 ? -10.340 -1.980 -13.315 1.00 90.69 170 THR A C 1
ATOM 1382 O O . THR A 1 170 ? -9.924 -1.855 -12.163 1.00 90.69 170 THR A O 1
ATOM 1385 N N . ARG A 1 171 ? -11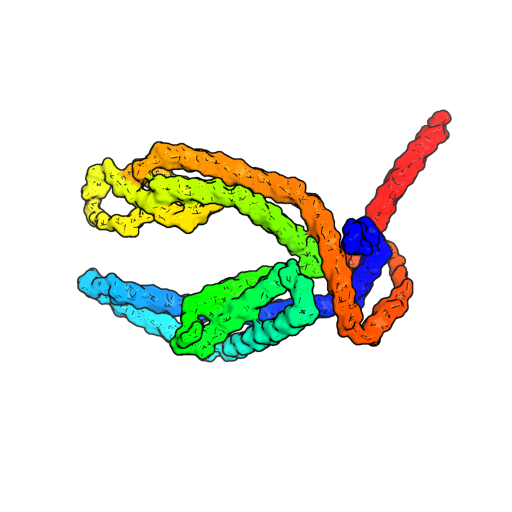.122 -3.011 -13.668 1.00 90.69 171 ARG A N 1
ATOM 1386 C CA . ARG A 1 171 ? -11.597 -3.993 -12.673 1.00 90.69 171 ARG A CA 1
ATOM 1387 C C . ARG A 1 171 ? -10.445 -4.658 -11.917 1.00 90.69 171 ARG A C 1
ATOM 1389 O O . ARG A 1 171 ? -10.517 -4.783 -10.699 1.00 90.69 171 ARG A O 1
ATOM 1396 N N . TRP A 1 172 ? -9.354 -5.017 -12.596 1.00 93.06 172 TRP A N 1
ATOM 1397 C CA . TRP A 1 172 ? -8.209 -5.682 -11.968 1.00 93.06 172 TRP A CA 1
ATOM 1398 C C . TRP A 1 172 ? -7.377 -4.738 -11.102 1.00 93.06 172 TRP A C 1
ATOM 1400 O O . TRP A 1 172 ? -6.933 -5.137 -10.025 1.00 93.06 172 TRP A O 1
ATOM 1410 N N . GLN A 1 173 ? -7.226 -3.476 -11.513 1.00 95.19 173 GLN A N 1
ATOM 1411 C CA . GLN A 1 173 ? -6.599 -2.442 -10.686 1.00 95.19 173 GLN A CA 1
ATOM 1412 C C . GLN A 1 173 ? -7.389 -2.210 -9.391 1.00 95.19 173 GLN A C 1
ATOM 1414 O O . GLN A 1 173 ? -6.813 -2.206 -8.302 1.00 95.19 173 GLN A O 1
ATOM 1419 N N . PHE A 1 174 ? -8.716 -2.079 -9.483 1.00 95.56 174 PHE A N 1
ATOM 1420 C CA . PHE A 1 174 ? -9.583 -1.938 -8.311 1.00 95.56 174 PHE A CA 1
ATOM 1421 C C . PHE A 1 174 ? -9.626 -3.215 -7.461 1.00 95.56 174 PHE A C 1
ATOM 1423 O O . PHE A 1 174 ? -9.638 -3.115 -6.237 1.00 95.56 174 PHE A O 1
ATOM 1430 N N . GLY A 1 175 ? -9.554 -4.402 -8.070 1.00 95.75 175 GLY A N 1
ATOM 1431 C CA . GLY A 1 175 ? -9.429 -5.678 -7.362 1.00 95.75 175 GLY A CA 1
ATOM 1432 C C . GLY A 1 175 ? -8.142 -5.780 -6.538 1.00 95.75 175 GLY A C 1
ATOM 1433 O O . GLY A 1 175 ? -8.183 -6.223 -5.389 1.00 95.75 175 GLY A O 1
ATOM 1434 N N . ALA A 1 176 ? -7.015 -5.300 -7.075 1.00 97.19 176 ALA A N 1
ATOM 1435 C CA . ALA A 1 176 ? -5.741 -5.232 -6.356 1.00 97.19 176 ALA A CA 1
ATOM 1436 C C . ALA A 1 176 ? -5.810 -4.282 -5.146 1.00 97.19 176 ALA A C 1
ATOM 1438 O O . ALA A 1 176 ? -5.373 -4.635 -4.047 1.00 97.19 176 ALA A O 1
ATOM 1439 N N . TRP A 1 177 ? -6.424 -3.106 -5.311 1.00 97.25 177 TRP A N 1
ATOM 1440 C CA . TRP A 1 177 ? -6.687 -2.197 -4.192 1.00 97.25 177 TRP A CA 1
ATOM 1441 C C . TRP A 1 177 ? -7.639 -2.805 -3.160 1.00 97.25 177 TRP A C 1
ATOM 1443 O O . TRP A 1 177 ? -7.374 -2.713 -1.962 1.00 97.25 177 TRP A O 1
ATOM 1453 N N . ALA A 1 178 ? -8.712 -3.464 -3.604 1.00 97.44 178 ALA A N 1
ATOM 1454 C CA . ALA A 1 178 ? -9.702 -4.088 -2.732 1.00 97.44 178 ALA A CA 1
ATOM 1455 C C . ALA A 1 178 ? -9.067 -5.151 -1.829 1.00 97.44 178 ALA A C 1
ATOM 1457 O O . ALA A 1 178 ? -9.247 -5.100 -0.614 1.00 97.44 178 ALA A O 1
ATOM 1458 N N . ILE A 1 179 ? -8.281 -6.081 -2.386 1.00 97.81 179 ILE A N 1
ATOM 1459 C CA . ILE A 1 179 ? -7.661 -7.145 -1.586 1.00 97.81 179 ILE A CA 1
ATOM 1460 C C . ILE A 1 179 ? -6.625 -6.594 -0.602 1.00 97.81 179 ILE A C 1
ATOM 1462 O O . ILE A 1 179 ? -6.612 -6.998 0.561 1.00 97.81 179 ILE A O 1
ATOM 1466 N N . PHE A 1 180 ? -5.808 -5.624 -1.025 1.00 97.62 180 PHE A N 1
ATOM 1467 C CA . PHE A 1 180 ? -4.836 -4.971 -0.148 1.00 97.62 180 PHE A CA 1
ATOM 1468 C C . PHE A 1 180 ? -5.528 -4.262 1.026 1.00 97.62 180 PHE A C 1
ATOM 1470 O O . PHE A 1 180 ? -5.188 -4.490 2.190 1.00 97.62 180 PHE A O 1
ATOM 1477 N N . LEU A 1 181 ? -6.549 -3.450 0.735 1.00 96.75 181 LEU A N 1
ATOM 1478 C CA . LEU A 1 181 ? -7.312 -2.727 1.751 1.00 96.75 181 LEU A CA 1
ATOM 1479 C C . LEU A 1 181 ? -8.130 -3.659 2.651 1.00 96.75 181 LEU A C 1
ATOM 1481 O O . LEU A 1 181 ? -8.336 -3.324 3.817 1.00 96.75 181 LEU A O 1
ATOM 1485 N N . ALA A 1 182 ? -8.569 -4.820 2.157 1.00 97.25 182 ALA A N 1
ATOM 1486 C CA . ALA A 1 182 ? -9.304 -5.804 2.947 1.00 97.25 182 ALA A CA 1
ATOM 1487 C C . ALA A 1 182 ? -8.408 -6.428 4.024 1.00 97.25 182 ALA A C 1
ATOM 1489 O O . ALA A 1 182 ? -8.760 -6.442 5.204 1.00 97.25 182 ALA A O 1
ATOM 1490 N N . TRP A 1 183 ? -7.208 -6.876 3.647 1.00 96.94 183 TRP A N 1
ATOM 1491 C CA . TRP A 1 183 ? -6.229 -7.398 4.605 1.00 96.94 183 TRP A CA 1
ATOM 1492 C C . TRP A 1 183 ? -5.735 -6.316 5.572 1.00 96.94 183 TRP A C 1
ATOM 1494 O O . TRP A 1 183 ? -5.596 -6.573 6.771 1.00 96.94 183 TRP A O 1
ATOM 1504 N N . PHE A 1 184 ? -5.538 -5.084 5.093 1.00 94.69 184 PHE A N 1
ATOM 1505 C CA . PHE A 1 184 ? -5.167 -3.967 5.961 1.00 94.69 184 PHE A CA 1
ATOM 1506 C C . PHE A 1 184 ? -6.281 -3.619 6.962 1.00 94.69 184 PHE A C 1
ATOM 1508 O O . PHE A 1 184 ? -6.022 -3.461 8.153 1.00 94.69 184 PHE A O 1
ATOM 1515 N N . THR A 1 185 ? -7.539 -3.569 6.520 1.00 93.44 185 THR A N 1
ATOM 1516 C CA . THR A 1 185 ? -8.700 -3.341 7.397 1.00 93.44 185 THR A CA 1
ATOM 1517 C C . THR A 1 185 ? -8.891 -4.491 8.391 1.00 93.44 185 THR A C 1
ATOM 1519 O O . THR A 1 185 ? -9.183 -4.242 9.560 1.00 93.44 185 THR A O 1
ATOM 1522 N N . PHE A 1 186 ? -8.631 -5.743 7.993 1.00 93.94 186 PHE A N 1
ATOM 1523 C CA . PHE A 1 186 ? -8.618 -6.877 8.923 1.00 93.94 186 PHE A CA 1
ATOM 1524 C C . PHE A 1 186 ? -7.616 -6.671 10.062 1.00 93.94 186 PHE A C 1
ATOM 1526 O O . PHE A 1 186 ? -7.963 -6.837 11.232 1.00 93.94 186 PHE A O 1
ATOM 1533 N N . MET A 1 187 ? -6.393 -6.240 9.733 1.00 92.06 187 MET A N 1
ATOM 1534 C CA . MET A 1 187 ? -5.381 -5.889 10.731 1.00 92.06 187 MET A CA 1
ATOM 1535 C C . MET A 1 187 ? -5.900 -4.800 11.689 1.00 92.06 187 MET A C 1
ATOM 1537 O O . MET A 1 187 ? -5.698 -4.910 12.898 1.00 92.06 187 MET A O 1
ATOM 1541 N N . LEU A 1 188 ? -6.631 -3.791 11.196 1.00 90.69 188 LEU A N 1
ATOM 1542 C CA . LEU A 1 188 ? -7.254 -2.765 12.045 1.00 90.69 188 LEU A CA 1
ATOM 1543 C C . LEU A 1 188 ? -8.356 -3.325 12.961 1.00 90.69 188 LEU A C 1
ATOM 1545 O O . LEU A 1 188 ? -8.482 -2.877 14.100 1.00 90.69 188 LEU A O 1
ATOM 1549 N N . TYR A 1 189 ? -9.122 -4.336 12.546 1.00 88.69 189 TYR A N 1
ATOM 1550 C CA . TYR A 1 189 ? -10.072 -5.005 13.447 1.00 88.69 189 TYR A CA 1
ATOM 1551 C C . TYR A 1 189 ? -9.389 -5.801 14.561 1.00 88.69 189 TYR A C 1
ATOM 1553 O O . TYR A 1 189 ? -9.953 -5.926 15.657 1.00 88.69 189 TYR A O 1
ATOM 1561 N N . LEU A 1 190 ? -8.153 -6.262 14.341 1.00 87.06 190 LEU A N 1
ATOM 1562 C CA . LEU A 1 190 ? -7.360 -6.909 15.386 1.00 87.06 190 LEU A CA 1
ATOM 1563 C C . LEU A 1 190 ? -6.898 -5.938 16.486 1.00 87.06 190 LEU A C 1
ATOM 1565 O O . LEU A 1 190 ? -6.577 -6.375 17.591 1.00 87.06 190 LEU A O 1
ATOM 1569 N N . GLN A 1 191 ? -6.947 -4.623 16.234 1.00 86.31 191 GLN A N 1
ATOM 1570 C CA . GLN A 1 191 ? -6.544 -3.565 17.168 1.00 86.31 191 GLN A CA 1
ATOM 1571 C C . GLN A 1 191 ? -7.253 -3.634 18.533 1.00 86.31 191 GLN A C 1
ATOM 1573 O O . GLN A 1 191 ? -6.732 -3.148 19.538 1.00 86.31 191 GLN A O 1
ATOM 1578 N N . ARG A 1 192 ? -8.457 -4.215 18.580 1.00 78.69 192 ARG A N 1
ATOM 1579 C CA . ARG A 1 192 ? -9.291 -4.262 19.790 1.00 78.69 192 ARG A CA 1
ATOM 1580 C C . ARG A 1 192 ? -9.016 -5.478 20.682 1.00 78.69 192 ARG A C 1
ATOM 1582 O O . ARG A 1 192 ? -9.439 -5.464 21.838 1.00 78.69 192 ARG A O 1
ATOM 1589 N N . PHE A 1 193 ? -8.297 -6.492 20.189 1.00 79.50 193 PHE A N 1
ATOM 1590 C CA . PHE A 1 193 ? -7.891 -7.649 20.997 1.00 79.50 193 PHE A CA 1
ATOM 1591 C C . PHE A 1 193 ? -6.732 -7.304 21.939 1.00 79.50 193 PHE A C 1
ATOM 1593 O O . PHE A 1 193 ? -5.890 -6.470 21.618 1.00 79.50 193 PHE A O 1
ATOM 1600 N N . GLY A 1 194 ? -6.678 -7.968 23.100 1.00 71.00 194 GLY A N 1
ATOM 1601 C CA . GLY A 1 194 ? -5.728 -7.669 24.177 1.00 71.00 194 GLY A CA 1
ATOM 1602 C C . GLY A 1 194 ? -4.261 -7.693 23.732 1.00 71.00 194 GLY A C 1
ATOM 1603 O O . GLY A 1 194 ? -3.620 -6.642 23.697 1.00 71.00 194 GLY A O 1
ATOM 1604 N N . LEU A 1 195 ? -3.759 -8.879 23.368 1.00 73.19 195 LEU A N 1
ATOM 1605 C CA . LEU A 1 195 ? -2.364 -9.098 22.956 1.00 73.19 195 LEU A CA 1
ATOM 1606 C C . LEU A 1 195 ? -2.064 -8.518 21.567 1.00 73.19 195 LEU A C 1
ATOM 1608 O O . LEU A 1 195 ? -1.187 -7.672 21.425 1.00 73.19 195 LEU A O 1
ATOM 1612 N N . MET A 1 196 ? -2.822 -8.931 20.546 1.00 80.38 196 MET A N 1
ATOM 1613 C CA . MET A 1 196 ? -2.579 -8.514 19.156 1.00 80.38 196 MET A CA 1
ATOM 1614 C C . MET A 1 196 ? -2.768 -7.006 18.954 1.00 80.38 196 MET A C 1
ATOM 1616 O O . MET A 1 196 ? -2.042 -6.377 18.185 1.00 80.38 196 MET A O 1
ATOM 1620 N N . GLY A 1 197 ? -3.713 -6.399 19.675 1.00 82.88 197 GLY A N 1
ATOM 1621 C CA . GLY A 1 197 ? -4.063 -5.000 19.484 1.00 82.88 197 GLY A CA 1
ATOM 1622 C C . GLY A 1 197 ? -2.952 -4.028 19.863 1.00 82.88 197 GLY A C 1
ATOM 1623 O O . GLY A 1 197 ? -2.794 -3.016 19.186 1.00 82.88 197 GLY A O 1
ATOM 1624 N N . ILE A 1 198 ? -2.140 -4.335 20.883 1.00 83.12 198 ILE A N 1
ATOM 1625 C CA . ILE A 1 198 ? -1.002 -3.483 21.275 1.00 83.12 198 ILE A CA 1
ATOM 1626 C C . ILE A 1 198 ? -0.007 -3.367 20.116 1.00 83.12 198 ILE A C 1
ATOM 1628 O O . ILE A 1 198 ? 0.387 -2.254 19.768 1.00 83.12 198 ILE A O 1
ATOM 1632 N N . TYR A 1 199 ? 0.334 -4.489 19.479 1.00 87.19 199 TYR A N 1
ATOM 1633 C CA . TYR A 1 199 ? 1.251 -4.508 18.340 1.00 87.19 199 TYR A CA 1
ATOM 1634 C C . TYR A 1 199 ? 0.692 -3.744 17.140 1.00 87.19 199 TYR A C 1
ATOM 1636 O O . TYR A 1 199 ? 1.415 -2.957 16.538 1.00 87.19 199 TYR A O 1
ATOM 1644 N N . VAL A 1 200 ? -0.602 -3.890 16.834 1.00 89.69 200 VAL A N 1
ATOM 1645 C CA . VAL A 1 200 ? -1.240 -3.133 15.744 1.00 89.69 200 VAL A CA 1
ATOM 1646 C C . VAL A 1 200 ? -1.230 -1.626 16.029 1.00 89.69 200 VAL A C 1
ATOM 1648 O O . VAL A 1 200 ? -0.875 -0.836 15.154 1.00 89.69 200 VAL A O 1
ATOM 1651 N N . VAL A 1 201 ? -1.584 -1.193 17.249 1.00 87.56 201 VAL A N 1
ATOM 1652 C CA . VAL A 1 201 ? -1.547 0.238 17.617 1.00 87.56 201 VAL A CA 1
ATOM 1653 C C . VAL A 1 201 ? -0.121 0.782 17.532 1.00 87.56 201 VAL A C 1
ATOM 1655 O O . VAL A 1 201 ? 0.075 1.887 17.025 1.00 87.56 201 VAL A O 1
ATOM 1658 N N . MET A 1 202 ? 0.859 0.018 18.021 1.00 87.81 202 MET A N 1
ATOM 1659 C CA . MET A 1 202 ? 2.271 0.388 17.984 1.00 87.81 202 MET A CA 1
ATOM 1660 C C . MET A 1 202 ? 2.771 0.502 16.543 1.00 87.81 202 MET A C 1
ATOM 1662 O O . MET A 1 202 ? 3.347 1.527 16.194 1.00 87.81 202 MET A O 1
ATOM 1666 N N . PHE A 1 203 ? 2.472 -0.483 15.691 1.00 89.62 203 PHE A N 1
ATOM 1667 C CA . PHE A 1 203 ? 2.798 -0.465 14.265 1.00 89.62 203 PHE A CA 1
ATOM 1668 C C . PHE A 1 203 ? 2.257 0.791 13.576 1.00 89.62 203 PHE A C 1
ATOM 1670 O O . PHE A 1 203 ? 3.013 1.506 12.927 1.00 89.62 203 PHE A O 1
ATOM 1677 N N . LEU A 1 204 ? 0.975 1.123 13.768 1.00 89.44 204 LEU A N 1
ATOM 1678 C CA . LEU A 1 204 ? 0.382 2.339 13.193 1.00 89.44 204 LEU A CA 1
ATOM 1679 C C . LEU A 1 204 ? 1.006 3.622 13.762 1.00 89.44 204 LEU A C 1
ATOM 1681 O O . LEU A 1 204 ? 1.100 4.632 13.063 1.00 89.44 204 LEU A O 1
ATOM 1685 N N . GLY A 1 205 ? 1.418 3.597 15.032 1.00 88.00 205 GLY A N 1
ATOM 1686 C CA . GLY A 1 205 ? 2.164 4.680 15.669 1.00 88.00 205 GLY A CA 1
ATOM 1687 C C . GLY A 1 205 ? 3.522 4.906 15.005 1.00 88.00 205 GLY A C 1
ATOM 1688 O O . GLY A 1 205 ? 3.806 6.023 14.578 1.00 88.00 205 GLY A O 1
ATOM 1689 N N . ILE A 1 206 ? 4.308 3.839 14.844 1.00 89.50 206 ILE A N 1
ATOM 1690 C CA . ILE A 1 206 ? 5.621 3.862 14.187 1.00 89.50 206 ILE A CA 1
ATOM 1691 C C . ILE A 1 206 ? 5.476 4.261 12.716 1.00 89.50 206 ILE A C 1
ATOM 1693 O O . ILE A 1 206 ? 6.194 5.145 12.258 1.00 89.50 206 ILE A O 1
ATOM 1697 N N . LEU A 1 207 ? 4.502 3.699 11.993 1.00 89.38 207 LEU A N 1
ATOM 1698 C CA . LEU A 1 207 ? 4.204 4.056 10.604 1.00 89.38 207 LEU A CA 1
ATOM 1699 C C . LEU A 1 207 ? 3.929 5.559 10.462 1.00 89.38 207 LEU A C 1
ATOM 1701 O O . LEU A 1 207 ? 4.431 6.201 9.544 1.00 89.38 207 LEU A O 1
ATOM 1705 N N . LYS A 1 208 ? 3.170 6.150 11.392 1.00 88.50 208 LYS A N 1
ATOM 1706 C CA . LYS A 1 208 ? 2.899 7.593 11.402 1.00 88.50 208 LYS A CA 1
ATOM 1707 C C . LYS A 1 208 ? 4.164 8.421 11.645 1.00 88.50 208 LYS A C 1
ATOM 1709 O O . LYS A 1 208 ? 4.319 9.464 11.008 1.00 88.50 208 LYS A O 1
ATOM 1714 N N . THR A 1 209 ? 5.038 7.999 12.558 1.00 88.50 209 THR A N 1
ATOM 1715 C CA . THR A 1 209 ? 6.331 8.663 12.799 1.00 88.50 209 THR A CA 1
ATOM 1716 C C . THR A 1 209 ? 7.228 8.568 11.565 1.00 88.50 209 THR A C 1
ATOM 1718 O O . THR A 1 209 ? 7.746 9.588 11.113 1.00 88.50 209 THR A O 1
ATOM 1721 N N . LEU A 1 210 ? 7.320 7.384 10.955 1.00 87.44 210 LEU A N 1
ATOM 1722 C CA . LEU A 1 210 ? 8.100 7.138 9.745 1.00 87.44 210 LEU A CA 1
ATOM 1723 C C . LEU A 1 210 ? 7.609 7.991 8.573 1.00 87.44 210 LEU A C 1
ATOM 1725 O O . LEU A 1 210 ? 8.410 8.678 7.949 1.00 87.44 210 LEU A O 1
ATOM 1729 N N . LEU A 1 211 ? 6.299 8.024 8.307 1.00 88.56 211 LEU A N 1
ATOM 1730 C CA . LEU A 1 211 ? 5.734 8.833 7.220 1.00 88.56 211 LEU A CA 1
ATOM 1731 C C . LEU A 1 211 ? 5.998 10.331 7.416 1.00 88.56 211 LEU A C 1
ATOM 1733 O O . LEU A 1 211 ? 6.320 11.028 6.459 1.00 88.56 211 LEU A O 1
ATOM 1737 N N . ARG A 1 212 ? 5.901 10.840 8.652 1.00 88.25 212 ARG A N 1
ATOM 1738 C CA . ARG A 1 212 ? 6.228 12.244 8.955 1.00 88.25 212 ARG A CA 1
ATOM 1739 C C . ARG A 1 212 ? 7.695 12.557 8.688 1.00 88.25 212 ARG A C 1
ATOM 1741 O O . ARG A 1 212 ? 7.976 13.583 8.079 1.00 88.25 212 ARG A O 1
ATOM 1748 N N . ALA A 1 213 ? 8.604 11.685 9.120 1.00 87.12 213 ALA A N 1
ATOM 1749 C CA . ALA A 1 213 ? 10.029 11.843 8.851 1.00 87.12 213 ALA A CA 1
ATOM 1750 C C . ALA A 1 213 ? 10.313 11.783 7.340 1.00 87.12 213 ALA A C 1
ATOM 1752 O O . ALA A 1 213 ? 10.962 12.674 6.802 1.00 87.12 213 ALA A O 1
ATOM 1753 N N . MET A 1 214 ? 9.751 10.799 6.633 1.00 86.88 214 MET A N 1
ATOM 1754 C CA . MET A 1 214 ? 9.921 10.634 5.187 1.00 86.88 214 MET A CA 1
ATOM 1755 C C . MET A 1 214 ? 9.444 11.862 4.399 1.00 86.88 214 MET A C 1
ATOM 1757 O O . MET A 1 214 ? 10.112 12.277 3.456 1.00 86.88 214 MET A O 1
ATOM 1761 N N . LEU A 1 215 ? 8.332 12.488 4.802 1.00 90.00 215 LEU A N 1
ATOM 1762 C CA . LEU A 1 215 ? 7.856 13.726 4.178 1.00 90.00 215 LEU A CA 1
ATOM 1763 C C . LEU A 1 215 ? 8.864 14.870 4.316 1.00 90.00 215 LEU A C 1
ATOM 1765 O O . LEU A 1 215 ? 9.071 15.598 3.347 1.00 90.00 215 LEU A O 1
ATOM 1769 N N . VAL A 1 216 ? 9.524 15.001 5.471 1.00 88.38 216 VAL A N 1
ATOM 1770 C CA . VAL A 1 216 ? 10.575 16.010 5.663 1.00 88.38 216 VAL A CA 1
ATOM 1771 C C . VAL A 1 216 ? 11.737 15.747 4.713 1.00 88.38 216 VAL A C 1
ATOM 1773 O O . VAL A 1 216 ? 12.192 16.681 4.078 1.00 88.38 216 VAL A O 1
ATOM 1776 N N . PHE A 1 217 ? 12.176 14.502 4.532 1.00 86.50 217 PHE A N 1
ATOM 1777 C CA . PHE A 1 217 ? 13.324 14.188 3.665 1.00 86.50 217 PHE A CA 1
ATOM 1778 C C . PHE A 1 217 ? 12.978 14.005 2.181 1.00 86.50 217 PHE A C 1
ATOM 1780 O O . PHE A 1 217 ? 13.871 13.803 1.358 1.00 86.50 217 PHE A O 1
ATOM 1787 N N . SER A 1 218 ? 11.701 14.119 1.812 1.00 90.69 218 SER A N 1
ATOM 1788 C CA . SER A 1 218 ? 11.244 13.940 0.430 1.00 90.69 218 SER A CA 1
ATOM 1789 C C . SER A 1 218 ? 11.902 14.915 -0.554 1.00 90.69 218 SER A C 1
ATOM 1791 O O . SER A 1 218 ? 12.186 14.527 -1.686 1.00 90.69 218 SER A O 1
ATOM 1793 N N . PHE A 1 219 ? 12.237 16.141 -0.126 1.00 92.31 219 PHE A N 1
ATOM 1794 C CA . PHE A 1 219 ? 12.928 17.109 -0.984 1.00 92.31 219 PHE A CA 1
ATOM 1795 C C . PHE A 1 219 ? 14.332 16.639 -1.391 1.00 92.31 219 PHE A C 1
ATOM 1797 O O . PHE A 1 219 ? 14.754 16.919 -2.510 1.00 92.31 219 PHE A O 1
ATOM 1804 N N . LEU A 1 220 ? 15.035 15.889 -0.529 1.00 92.06 220 LEU A N 1
ATOM 1805 C CA . LEU A 1 220 ? 16.335 15.303 -0.872 1.00 92.06 220 LEU A CA 1
ATOM 1806 C C . LEU A 1 220 ? 16.168 14.214 -1.931 1.00 92.06 220 LEU A C 1
ATOM 1808 O O . LEU A 1 220 ? 16.900 14.210 -2.917 1.00 92.06 220 LEU A O 1
ATOM 1812 N N . ILE A 1 221 ? 15.175 13.332 -1.764 1.00 93.44 221 ILE A N 1
ATOM 1813 C CA . ILE A 1 221 ? 14.870 12.270 -2.736 1.00 93.44 221 ILE A CA 1
ATOM 1814 C C . ILE A 1 221 ? 14.553 12.884 -4.104 1.00 93.44 221 ILE A C 1
ATOM 1816 O O . ILE A 1 221 ? 15.105 12.449 -5.112 1.00 93.44 221 ILE A O 1
ATOM 1820 N N . VAL A 1 222 ? 13.716 13.926 -4.144 1.00 94.94 222 VAL A N 1
ATOM 1821 C CA . VAL A 1 222 ? 13.359 14.622 -5.390 1.00 94.94 222 VAL A CA 1
ATOM 1822 C C . VAL A 1 222 ? 14.569 15.329 -6.010 1.00 94.94 222 VAL A C 1
ATOM 1824 O O . VAL A 1 222 ? 14.776 15.212 -7.215 1.00 94.94 222 VAL A O 1
ATOM 1827 N N . ALA A 1 223 ? 15.398 16.013 -5.215 1.00 95.88 223 ALA A N 1
ATOM 1828 C CA . ALA A 1 223 ? 16.585 16.708 -5.715 1.00 95.88 223 ALA A CA 1
ATOM 1829 C C . ALA A 1 223 ? 17.589 15.742 -6.365 1.00 95.88 223 ALA A C 1
ATOM 1831 O O . ALA A 1 223 ? 18.034 15.978 -7.489 1.00 95.88 223 ALA A O 1
ATOM 1832 N N . PHE A 1 224 ? 17.896 14.622 -5.702 1.00 95.56 224 PHE A N 1
ATOM 1833 C CA . PHE A 1 224 ? 18.758 13.591 -6.279 1.00 95.56 224 PHE A CA 1
ATOM 1834 C C . PHE A 1 224 ? 18.109 12.924 -7.495 1.00 95.56 224 PHE A C 1
ATOM 1836 O O . PHE A 1 224 ? 18.780 12.740 -8.505 1.00 95.56 224 PHE A O 1
ATOM 1843 N N . ALA A 1 225 ? 16.809 12.617 -7.454 1.00 95.94 225 ALA A N 1
ATOM 1844 C CA . ALA A 1 225 ? 16.113 12.009 -8.588 1.00 95.94 225 ALA A CA 1
ATOM 1845 C C . ALA A 1 225 ? 16.165 12.891 -9.845 1.00 95.94 225 ALA A C 1
ATOM 1847 O O . ALA A 1 225 ? 16.399 12.378 -10.939 1.00 95.94 225 ALA A O 1
ATOM 1848 N N . LEU A 1 226 ? 15.997 14.209 -9.693 1.00 95.69 226 LEU A N 1
ATOM 1849 C CA . LEU A 1 226 ? 16.131 15.166 -10.792 1.00 95.69 226 LEU A CA 1
ATOM 1850 C C . LEU A 1 226 ? 17.579 15.272 -11.285 1.00 95.69 226 LEU A C 1
ATOM 1852 O O . LEU A 1 226 ? 17.804 15.260 -12.492 1.00 95.69 226 LEU A O 1
ATOM 1856 N N . ALA A 1 227 ? 18.563 15.308 -10.382 1.00 96.06 227 ALA A N 1
ATOM 1857 C CA . ALA A 1 227 ? 19.974 15.324 -10.767 1.00 96.06 227 ALA A CA 1
ATOM 1858 C C . ALA A 1 227 ? 20.360 14.077 -11.582 1.00 96.06 227 ALA A C 1
ATOM 1860 O O . ALA A 1 227 ? 20.972 14.196 -12.641 1.00 96.06 227 ALA A O 1
ATOM 1861 N N . PHE A 1 228 ? 19.946 12.885 -11.146 1.00 94.69 228 PHE A N 1
ATOM 1862 C CA . PHE A 1 228 ? 20.204 11.646 -11.881 1.00 94.69 228 PHE A CA 1
ATOM 1863 C C . PHE A 1 228 ? 19.411 11.533 -13.182 1.00 94.69 228 PHE A C 1
ATOM 1865 O O . PHE A 1 228 ? 19.928 10.978 -14.145 1.00 94.69 228 PHE A O 1
ATOM 1872 N N . HIS A 1 229 ? 18.200 12.090 -13.247 1.00 94.06 229 HIS A N 1
ATOM 1873 C CA . HIS A 1 229 ? 17.450 12.171 -14.500 1.00 94.06 229 HIS A CA 1
ATOM 1874 C C . HIS A 1 229 ? 18.188 13.011 -15.558 1.00 94.06 229 HIS A C 1
ATOM 1876 O O . HIS A 1 229 ? 18.171 12.665 -16.735 1.00 94.06 229 HIS A O 1
ATOM 1882 N N . VAL A 1 230 ? 18.894 14.068 -15.137 1.00 94.56 230 VAL A N 1
ATOM 1883 C CA . VAL A 1 230 ? 19.746 14.879 -16.025 1.00 94.56 230 VAL A CA 1
ATOM 1884 C C . VAL A 1 230 ? 21.064 14.175 -16.361 1.00 94.56 230 VAL A C 1
ATOM 1886 O O . VAL A 1 230 ? 21.527 14.260 -17.496 1.00 94.56 230 VAL A O 1
ATOM 1889 N N . LEU A 1 231 ? 21.685 13.488 -15.398 1.00 93.38 231 LEU A N 1
ATOM 1890 C CA . LEU A 1 231 ? 22.985 12.838 -15.599 1.00 93.38 231 LEU A CA 1
ATOM 1891 C C . LEU A 1 231 ? 22.901 11.541 -16.412 1.00 93.38 231 LEU A C 1
ATOM 1893 O O . LEU A 1 231 ? 23.828 11.234 -17.157 1.00 93.38 231 LEU A O 1
ATOM 1897 N N . LEU A 1 232 ? 21.816 10.778 -16.260 1.00 91.88 232 LEU A N 1
ATOM 1898 C CA . LEU A 1 232 ? 21.640 9.451 -16.854 1.00 91.88 232 LEU A CA 1
ATOM 1899 C C . LEU A 1 232 ? 20.278 9.289 -17.553 1.00 91.88 232 LEU A C 1
ATOM 1901 O O . LEU A 1 232 ? 19.553 8.334 -17.254 1.00 91.88 232 LEU A O 1
ATOM 1905 N N . PRO A 1 233 ? 19.903 10.174 -18.496 1.00 89.88 233 PRO A N 1
ATOM 1906 C CA . PRO A 1 233 ? 18.657 10.019 -19.242 1.00 89.88 233 PRO A CA 1
ATOM 1907 C C . PRO A 1 233 ? 18.694 8.787 -20.159 1.00 89.88 233 PRO A C 1
ATOM 1909 O O . PRO A 1 233 ? 17.676 8.128 -20.343 1.00 89.88 233 PRO A O 1
ATOM 1912 N N . ILE A 1 234 ? 19.865 8.448 -20.708 1.00 91.62 234 ILE A N 1
ATOM 1913 C CA . ILE A 1 234 ? 20.089 7.299 -21.592 1.00 91.62 234 ILE A CA 1
ATOM 1914 C C . ILE A 1 234 ? 21.556 6.843 -21.496 1.00 91.62 234 ILE A C 1
ATOM 1916 O O . ILE A 1 234 ? 22.425 7.655 -21.171 1.00 91.62 234 ILE A O 1
ATOM 1920 N N . MET A 1 235 ? 21.830 5.561 -21.762 1.00 89.75 235 MET A N 1
ATOM 1921 C CA . MET A 1 235 ? 23.204 5.059 -21.922 1.00 89.75 235 MET A CA 1
ATOM 1922 C C . MET A 1 235 ? 23.744 5.381 -23.320 1.00 89.75 235 MET A C 1
ATOM 1924 O O . MET A 1 235 ? 22.980 5.614 -24.254 1.00 89.75 235 MET A O 1
ATOM 1928 N N . LEU A 1 236 ? 25.064 5.377 -23.465 1.00 90.81 236 LEU A N 1
ATOM 1929 C CA . LEU A 1 236 ? 25.774 5.528 -24.731 1.00 90.81 236 LEU A CA 1
ATOM 1930 C C . LEU A 1 236 ? 26.292 4.178 -25.222 1.00 90.81 236 LEU A C 1
ATOM 1932 O O . LEU A 1 236 ? 26.516 3.259 -24.438 1.00 90.81 236 LEU A O 1
ATOM 1936 N N . TYR A 1 237 ? 26.536 4.081 -26.525 1.00 89.50 237 TYR A N 1
ATOM 1937 C CA . TYR A 1 237 ? 27.362 3.003 -27.049 1.00 89.50 237 TYR A CA 1
ATOM 1938 C C . TYR A 1 237 ? 28.841 3.246 -26.699 1.00 89.50 237 TYR A C 1
ATOM 1940 O O . TYR A 1 237 ? 29.279 4.401 -26.727 1.00 89.50 237 TYR A O 1
ATOM 1948 N N . PRO A 1 238 ? 29.617 2.185 -26.406 1.00 88.44 238 PRO A N 1
ATOM 1949 C CA . PRO A 1 238 ? 31.039 2.294 -26.097 1.00 88.44 238 PRO A CA 1
ATOM 1950 C C . PRO A 1 238 ? 31.824 3.041 -27.177 1.00 88.44 238 PRO A C 1
ATOM 1952 O O . PRO A 1 238 ? 31.601 2.851 -28.378 1.00 88.44 238 PRO A O 1
ATOM 1955 N N . ASN A 1 239 ? 32.817 3.827 -26.762 1.00 85.44 239 ASN A N 1
ATOM 1956 C CA . ASN A 1 239 ? 33.808 4.409 -27.670 1.00 85.44 239 ASN A CA 1
ATOM 1957 C C . ASN A 1 239 ? 34.964 3.425 -27.940 1.00 85.44 239 ASN A C 1
ATOM 1959 O O . ASN A 1 239 ? 36.133 3.755 -27.750 1.00 85.44 239 ASN A O 1
ATOM 1963 N N . ASP A 1 240 ? 34.628 2.194 -28.333 1.00 86.56 240 ASP A N 1
ATOM 1964 C CA . ASP A 1 240 ? 35.591 1.142 -28.667 1.00 86.56 240 ASP A CA 1
ATOM 1965 C C . ASP A 1 240 ? 35.392 0.674 -30.121 1.00 86.56 240 ASP A C 1
ATOM 1967 O O . ASP A 1 240 ? 34.344 0.110 -30.449 1.00 86.56 240 ASP A O 1
ATOM 1971 N N . PRO A 1 241 ? 36.384 0.853 -31.015 1.00 86.50 241 PRO A N 1
ATOM 1972 C CA . PRO A 1 241 ? 36.318 0.355 -32.386 1.00 86.50 241 PRO A CA 1
ATOM 1973 C C . PRO A 1 241 ? 36.097 -1.160 -32.499 1.00 86.50 241 PRO A C 1
ATOM 1975 O O . PRO A 1 241 ? 35.584 -1.610 -33.524 1.00 86.50 241 PRO A O 1
ATOM 1978 N N . GLN A 1 242 ? 36.496 -1.957 -31.499 1.00 86.31 242 GLN A N 1
ATOM 1979 C CA . GLN A 1 242 ? 36.288 -3.408 -31.515 1.00 86.31 242 GLN A CA 1
ATOM 1980 C C . GLN A 1 242 ? 34.817 -3.780 -31.341 1.00 86.31 242 GLN A C 1
ATOM 1982 O O . GLN A 1 242 ? 34.352 -4.708 -32.003 1.00 86.31 242 GLN A O 1
ATOM 1987 N N . PHE A 1 243 ? 34.077 -3.018 -30.531 1.00 86.25 243 PHE A N 1
ATOM 1988 C CA . PHE A 1 243 ? 32.646 -3.220 -30.313 1.00 86.25 243 PHE A CA 1
ATOM 1989 C C . PHE A 1 243 ? 31.885 -3.222 -31.647 1.00 86.25 243 PHE A C 1
ATOM 1991 O O . PHE A 1 243 ? 31.146 -4.158 -31.939 1.00 86.25 243 PHE A O 1
ATOM 1998 N N . TYR A 1 244 ? 32.165 -2.248 -32.518 1.00 87.06 244 TYR A N 1
ATOM 1999 C CA . TYR A 1 244 ? 31.507 -2.099 -33.824 1.00 87.06 244 TYR A CA 1
ATOM 2000 C C . TYR A 1 244 ? 31.961 -3.096 -34.900 1.00 87.06 244 TYR A C 1
ATOM 2002 O O . TYR A 1 244 ? 31.379 -3.130 -35.981 1.00 87.06 244 TYR A O 1
ATOM 2010 N N . ARG A 1 245 ? 33.002 -3.898 -34.643 1.00 88.12 245 ARG A N 1
ATOM 2011 C CA . ARG A 1 245 ? 33.483 -4.939 -35.572 1.00 88.12 245 ARG A CA 1
ATOM 2012 C C . ARG A 1 245 ? 32.915 -6.324 -35.269 1.00 88.12 245 ARG A C 1
ATOM 2014 O O . ARG A 1 245 ? 33.273 -7.280 -35.955 1.00 88.12 245 ARG A O 1
ATOM 2021 N N . THR A 1 246 ? 32.071 -6.449 -34.248 1.00 87.75 246 THR A N 1
ATOM 2022 C CA . THR A 1 246 ? 31.468 -7.730 -33.879 1.00 87.75 246 THR A CA 1
ATOM 2023 C C . THR A 1 246 ? 30.491 -8.201 -34.970 1.00 87.75 246 THR A C 1
ATOM 2025 O O . THR A 1 246 ? 29.614 -7.434 -35.379 1.00 87.75 246 THR A O 1
ATOM 2028 N N . PRO A 1 247 ? 30.642 -9.436 -35.494 1.00 83.25 247 PRO A N 1
ATOM 2029 C CA . PRO A 1 247 ? 29.654 -10.000 -36.407 1.00 83.25 247 PRO A CA 1
ATOM 2030 C C . PRO A 1 247 ? 28.312 -10.127 -35.669 1.00 83.25 247 PRO A C 1
ATOM 2032 O O . PRO A 1 247 ? 28.288 -10.454 -34.485 1.00 83.25 247 PRO A O 1
ATOM 2035 N N . ASP A 1 248 ? 27.216 -9.816 -36.362 1.00 84.25 248 ASP A N 1
ATOM 2036 C CA . ASP A 1 248 ? 25.834 -9.789 -35.846 1.00 84.25 248 ASP A CA 1
ATOM 2037 C C . ASP A 1 248 ? 25.465 -8.639 -34.880 1.00 84.25 248 ASP A C 1
ATOM 2039 O O . ASP A 1 248 ? 24.391 -8.665 -34.271 1.00 84.25 248 ASP A O 1
AT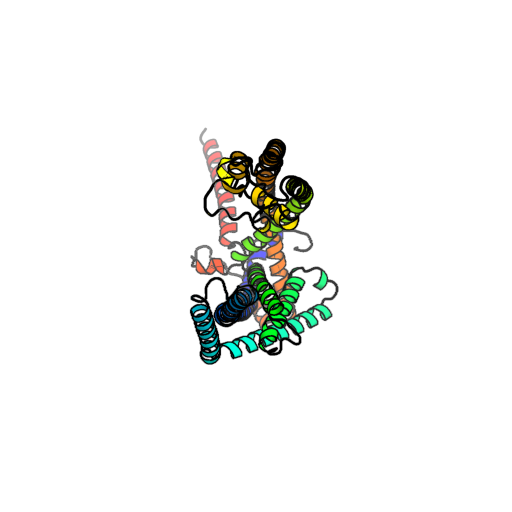OM 2043 N N . LEU A 1 249 ? 26.280 -7.579 -34.774 1.00 84.69 249 LEU A N 1
ATOM 2044 C CA . LEU A 1 249 ? 25.903 -6.386 -34.004 1.00 84.69 249 LEU A CA 1
ATOM 2045 C C . LEU A 1 249 ? 24.682 -5.680 -34.616 1.00 84.69 249 LEU A C 1
ATOM 2047 O O . LEU A 1 249 ? 24.761 -5.072 -35.685 1.00 84.69 249 LEU A O 1
ATOM 2051 N N . ARG A 1 250 ? 23.556 -5.685 -33.896 1.00 81.00 250 ARG A N 1
ATOM 2052 C CA . ARG A 1 250 ? 22.370 -4.882 -34.227 1.00 81.00 250 ARG A CA 1
ATOM 2053 C C . ARG A 1 250 ? 22.374 -3.614 -33.378 1.00 81.00 250 ARG A C 1
ATOM 2055 O O . ARG A 1 250 ? 22.180 -3.681 -32.168 1.00 81.00 250 ARG A O 1
ATOM 2062 N N . ILE A 1 251 ? 22.602 -2.466 -34.014 1.00 84.50 251 ILE A N 1
ATOM 2063 C CA . ILE A 1 251 ? 22.537 -1.161 -33.347 1.00 84.50 251 ILE A CA 1
ATOM 2064 C C . ILE A 1 251 ? 21.065 -0.793 -33.167 1.00 84.50 251 ILE A C 1
ATOM 2066 O O . ILE A 1 251 ? 20.368 -0.492 -34.133 1.00 84.50 251 ILE A O 1
ATOM 2070 N N . ASP A 1 252 ? 20.611 -0.806 -31.921 1.00 83.50 252 ASP A N 1
ATOM 2071 C CA . ASP A 1 252 ? 19.266 -0.401 -31.532 1.00 83.50 252 ASP A CA 1
ATOM 2072 C C . ASP A 1 252 ? 19.344 0.698 -30.466 1.00 83.50 252 ASP A C 1
ATOM 2074 O O . ASP A 1 252 ? 19.788 0.473 -29.339 1.00 83.50 252 ASP A O 1
ATOM 2078 N N . LEU A 1 253 ? 18.941 1.919 -30.824 1.00 83.94 253 LEU A N 1
ATOM 2079 C CA . LEU A 1 253 ? 18.903 3.041 -29.881 1.00 83.94 253 LEU A CA 1
ATOM 2080 C C . LEU A 1 253 ? 17.747 2.906 -28.878 1.00 83.94 253 LEU A C 1
ATOM 2082 O O . LEU A 1 253 ? 17.825 3.468 -27.789 1.00 83.94 253 LEU A O 1
ATOM 2086 N N . SER A 1 254 ? 16.690 2.161 -29.214 1.00 81.19 254 SER A N 1
ATOM 2087 C CA . SER A 1 254 ? 15.519 1.973 -28.346 1.00 81.19 254 SER A CA 1
ATOM 2088 C C . SER A 1 254 ? 15.765 0.971 -27.209 1.00 81.19 254 SER A C 1
ATOM 2090 O O . SER A 1 254 ? 15.079 0.997 -26.179 1.00 81.19 254 SER A O 1
ATOM 2092 N N . GLY A 1 255 ? 16.782 0.121 -27.368 1.00 80.38 255 GLY A N 1
ATOM 2093 C CA . GLY A 1 255 ? 17.262 -0.803 -26.343 1.00 80.38 255 GLY A CA 1
ATOM 2094 C C . GLY A 1 255 ? 18.057 -0.129 -25.220 1.00 80.38 255 GLY A C 1
ATOM 2095 O O . GLY A 1 255 ? 18.187 -0.706 -24.140 1.00 80.38 255 GLY A O 1
ATOM 2096 N N . LEU A 1 256 ? 18.550 1.097 -25.428 1.00 85.38 256 LEU A N 1
ATOM 2097 C CA . LEU A 1 256 ? 19.306 1.840 -24.420 1.00 85.38 256 LEU A CA 1
ATOM 2098 C C . LEU A 1 256 ? 18.362 2.326 -23.316 1.00 85.38 256 LEU A C 1
ATOM 2100 O O . LEU A 1 256 ? 17.460 3.132 -23.543 1.00 85.38 256 LEU A O 1
ATOM 2104 N N . ARG A 1 257 ? 18.568 1.832 -22.095 1.00 84.94 257 ARG A N 1
ATOM 2105 C CA . ARG A 1 257 ? 17.737 2.164 -20.934 1.00 84.94 257 ARG A CA 1
ATOM 2106 C C . ARG A 1 257 ? 18.604 2.436 -19.720 1.00 84.94 257 ARG A C 1
ATOM 2108 O O . ARG A 1 257 ? 19.678 1.868 -19.562 1.00 84.94 257 ARG A O 1
ATOM 2115 N N . THR A 1 258 ? 18.099 3.289 -18.843 1.00 88.75 258 THR A N 1
ATOM 2116 C CA . THR A 1 258 ? 18.702 3.576 -17.543 1.00 88.75 258 THR A CA 1
ATOM 2117 C C . THR A 1 258 ? 17.623 3.469 -16.471 1.00 88.75 258 THR A C 1
ATOM 2119 O O . THR A 1 258 ? 16.437 3.676 -16.760 1.00 88.75 258 THR A O 1
ATOM 2122 N N . PRO A 1 259 ? 17.998 3.227 -15.205 1.00 87.75 259 PRO A N 1
ATOM 2123 C CA . PRO A 1 259 ? 17.050 3.327 -14.098 1.00 87.75 259 PRO A CA 1
ATOM 2124 C C . PRO A 1 259 ? 16.536 4.766 -13.879 1.00 87.75 259 PRO A C 1
ATOM 2126 O O . PRO A 1 259 ? 15.640 4.972 -13.062 1.00 87.75 259 PRO A O 1
ATOM 2129 N N . HIS A 1 260 ? 17.070 5.753 -14.616 1.00 92.38 260 HIS A N 1
ATOM 2130 C CA . HIS A 1 260 ? 16.782 7.181 -14.474 1.00 92.38 260 HIS A CA 1
ATOM 2131 C C . HIS A 1 260 ? 16.119 7.831 -15.703 1.00 92.38 260 HIS A C 1
ATOM 2133 O O . HIS A 1 260 ? 16.047 9.060 -15.798 1.00 92.38 260 HIS A O 1
ATOM 2139 N N . LEU A 1 261 ? 15.584 7.011 -16.618 1.00 89.12 261 LEU A N 1
ATOM 2140 C CA . LEU A 1 261 ? 14.989 7.453 -17.885 1.00 89.12 261 LEU A CA 1
ATOM 2141 C C . LEU A 1 261 ? 13.907 8.526 -17.704 1.00 89.12 261 LEU A C 1
ATOM 2143 O O . LEU A 1 261 ? 13.849 9.484 -18.461 1.00 89.12 261 LEU A O 1
ATOM 2147 N N . ASN A 1 262 ? 13.056 8.371 -16.688 1.00 90.94 262 ASN A N 1
ATOM 2148 C CA . ASN A 1 262 ? 11.968 9.291 -16.367 1.00 90.94 262 ASN A CA 1
ATOM 2149 C C . ASN A 1 262 ? 12.006 9.653 -14.878 1.00 90.94 262 ASN A C 1
ATOM 2151 O O . ASN A 1 262 ? 12.560 8.916 -14.059 1.00 90.94 262 ASN A O 1
ATOM 2155 N N . MET A 1 263 ? 11.322 10.736 -14.501 1.00 90.44 263 MET A N 1
ATOM 2156 C CA . MET A 1 263 ? 11.260 11.193 -13.108 1.00 90.44 263 MET A CA 1
ATOM 2157 C C . MET A 1 263 ? 10.730 10.121 -12.138 1.00 90.44 263 MET A C 1
ATOM 2159 O O . MET A 1 263 ? 11.289 9.952 -11.058 1.00 90.44 263 MET A O 1
ATOM 2163 N N . ILE A 1 264 ? 9.678 9.376 -12.505 1.00 92.69 264 ILE A N 1
ATOM 2164 C CA . ILE A 1 264 ? 9.065 8.367 -11.618 1.00 92.69 264 ILE A CA 1
ATOM 2165 C C . ILE A 1 264 ? 10.037 7.202 -11.320 1.00 92.69 264 ILE A C 1
ATOM 2167 O O . ILE A 1 264 ? 10.296 6.960 -10.140 1.00 92.69 264 ILE A O 1
ATOM 2171 N N . PRO A 1 265 ? 10.631 6.520 -12.324 1.00 92.31 265 PRO A N 1
ATOM 2172 C CA . PRO A 1 265 ? 11.708 5.553 -12.102 1.00 92.31 265 PRO A CA 1
ATOM 2173 C C . PRO A 1 265 ? 12.883 6.118 -11.302 1.00 92.31 265 PRO A C 1
ATOM 2175 O O . PRO A 1 265 ? 13.358 5.442 -10.398 1.00 92.31 265 PRO A O 1
ATOM 2178 N N . SER A 1 266 ? 13.294 7.368 -11.551 1.00 94.38 266 SER A N 1
ATOM 2179 C CA . SER A 1 266 ? 14.368 8.010 -10.783 1.00 94.38 266 SER A CA 1
ATOM 2180 C C . SER A 1 266 ? 14.025 8.160 -9.304 1.00 94.38 266 SER A C 1
ATOM 2182 O O . SER A 1 266 ? 14.840 7.811 -8.457 1.00 94.38 266 SER A O 1
ATOM 2184 N N . ILE A 1 267 ? 12.823 8.641 -8.972 1.00 94.75 267 ILE A N 1
ATOM 2185 C CA . ILE A 1 267 ? 12.373 8.763 -7.577 1.00 94.75 267 ILE A CA 1
ATOM 2186 C C . ILE A 1 267 ? 12.339 7.388 -6.913 1.00 94.75 267 ILE A C 1
ATOM 2188 O O . ILE A 1 267 ? 12.818 7.246 -5.786 1.00 94.75 267 ILE A O 1
ATOM 2192 N N . LEU A 1 268 ? 11.815 6.374 -7.608 1.00 93.69 268 LEU A N 1
ATOM 2193 C CA . LEU A 1 268 ? 11.793 5.003 -7.103 1.00 93.69 268 LEU A CA 1
ATOM 2194 C C . LEU A 1 268 ? 13.214 4.485 -6.874 1.00 93.69 268 LEU A C 1
ATOM 2196 O O . LEU A 1 268 ? 13.497 4.001 -5.786 1.00 93.69 268 LEU A O 1
ATOM 2200 N N . ARG A 1 269 ? 14.126 4.674 -7.832 1.00 92.44 269 ARG A N 1
ATOM 2201 C CA . ARG A 1 269 ? 15.520 4.233 -7.727 1.00 92.44 269 ARG A CA 1
ATOM 2202 C C . ARG A 1 269 ? 16.266 4.901 -6.574 1.00 92.44 269 ARG A C 1
ATOM 2204 O O . ARG A 1 269 ? 16.946 4.221 -5.817 1.00 92.44 269 ARG A O 1
ATOM 2211 N N . ILE A 1 270 ? 16.130 6.214 -6.391 1.00 93.88 270 ILE A N 1
ATOM 2212 C CA . ILE A 1 270 ? 16.748 6.908 -5.247 1.00 93.88 270 ILE A CA 1
ATOM 2213 C C . ILE A 1 270 ? 16.123 6.451 -3.923 1.00 93.88 270 ILE A C 1
ATOM 2215 O O . ILE A 1 270 ? 16.821 6.310 -2.920 1.00 93.88 270 ILE A O 1
ATOM 2219 N N . SER A 1 271 ? 14.821 6.159 -3.917 1.00 92.31 271 SER A N 1
ATOM 2220 C CA . SER A 1 271 ? 14.146 5.617 -2.735 1.00 92.31 271 SER A CA 1
ATOM 2221 C C . SER A 1 271 ? 14.650 4.212 -2.384 1.00 92.31 271 SER A C 1
ATOM 2223 O O . SER A 1 271 ? 14.907 3.946 -1.212 1.00 92.31 271 SER A O 1
ATOM 2225 N N . THR A 1 272 ? 14.851 3.327 -3.369 1.00 92.50 272 THR A N 1
ATOM 2226 C CA . THR A 1 272 ? 15.408 1.981 -3.135 1.00 92.50 272 THR A CA 1
ATOM 2227 C C . THR A 1 272 ? 16.861 2.050 -2.667 1.00 92.50 272 THR A C 1
ATOM 2229 O O . THR A 1 272 ? 17.237 1.323 -1.750 1.00 92.50 272 THR A O 1
ATOM 2232 N N . MET A 1 273 ? 17.647 3.001 -3.184 1.00 92.19 273 MET A N 1
ATOM 2233 C CA . MET A 1 273 ? 18.995 3.285 -2.676 1.00 92.19 273 MET A CA 1
ATOM 2234 C C . MET A 1 273 ? 18.995 3.708 -1.201 1.00 92.19 273 MET A C 1
ATOM 2236 O O . MET A 1 273 ? 19.898 3.328 -0.456 1.00 92.19 273 MET A O 1
ATOM 2240 N N . GLY A 1 274 ? 17.972 4.438 -0.746 1.00 90.62 274 GLY A N 1
ATOM 2241 C CA . GLY A 1 274 ? 17.791 4.776 0.674 1.00 90.62 274 GLY A CA 1
ATOM 2242 C C . GLY A 1 274 ? 17.473 3.586 1.574 1.00 90.62 274 GLY A C 1
ATOM 2243 O O . GLY A 1 274 ? 17.735 3.644 2.771 1.00 90.62 274 GLY A O 1
ATOM 2244 N N . LEU A 1 275 ? 16.961 2.494 1.005 1.00 90.38 275 LEU A N 1
ATOM 2245 C CA . LEU A 1 275 ? 16.755 1.224 1.706 1.00 90.38 275 LEU A CA 1
ATOM 2246 C C . LEU A 1 275 ? 18.001 0.321 1.678 1.00 90.38 275 LEU A C 1
ATOM 2248 O O . LEU A 1 275 ? 17.989 -0.741 2.295 1.00 90.38 275 LEU A O 1
ATOM 2252 N N . GLY A 1 276 ? 19.062 0.733 0.976 1.00 88.81 276 GLY A N 1
ATOM 2253 C CA . GLY A 1 276 ? 20.304 -0.025 0.819 1.00 88.81 276 GLY A CA 1
ATOM 2254 C C . GLY A 1 276 ? 20.404 -0.834 -0.479 1.00 88.81 276 GLY A C 1
ATOM 2255 O O . GLY A 1 276 ? 21.436 -1.461 -0.712 1.00 88.81 276 GLY A O 1
ATOM 2256 N N . ASP A 1 277 ? 19.391 -0.798 -1.351 1.00 91.12 277 ASP A N 1
ATOM 2257 C CA . ASP A 1 277 ? 19.478 -1.394 -2.689 1.00 91.12 277 ASP A CA 1
ATOM 2258 C C . ASP A 1 277 ? 20.220 -0.452 -3.646 1.00 91.12 277 ASP A C 1
ATOM 2260 O O . ASP A 1 277 ? 19.635 0.398 -4.326 1.00 91.12 277 ASP A O 1
ATOM 2264 N N . LEU A 1 278 ? 21.546 -0.580 -3.647 1.00 85.88 278 LEU A N 1
ATOM 2265 C CA . LEU A 1 278 ? 22.426 0.267 -4.444 1.00 85.88 278 LEU A CA 1
ATOM 2266 C C . LEU A 1 278 ? 22.652 -0.259 -5.867 1.00 85.88 278 LEU A C 1
ATOM 2268 O O . LEU A 1 278 ? 22.981 0.551 -6.728 1.00 85.88 278 LEU A O 1
ATOM 2272 N N . ASP A 1 279 ? 22.488 -1.570 -6.113 1.00 88.44 279 ASP A N 1
ATOM 2273 C CA . ASP A 1 279 ? 22.852 -2.316 -7.339 1.00 88.44 279 ASP A CA 1
ATOM 2274 C C . ASP A 1 279 ? 23.840 -1.559 -8.257 1.00 88.44 279 ASP A C 1
ATOM 2276 O O . ASP A 1 279 ? 23.500 -1.103 -9.354 1.00 88.44 279 ASP A O 1
ATOM 2280 N N . MET A 1 280 ? 25.041 -1.305 -7.713 1.00 87.12 280 MET A N 1
ATOM 2281 C CA . MET A 1 280 ? 26.010 -0.366 -8.293 1.00 87.12 280 MET A CA 1
ATOM 2282 C C . MET A 1 280 ? 26.747 -0.953 -9.488 1.00 87.12 280 MET A C 1
ATOM 2284 O O . MET A 1 280 ? 27.114 -0.233 -10.416 1.00 87.12 280 MET A O 1
ATOM 2288 N N . VAL A 1 281 ? 26.979 -2.264 -9.445 1.00 90.12 281 VAL A N 1
ATOM 2289 C CA . VAL A 1 281 ? 27.820 -2.965 -10.412 1.00 90.12 281 VAL A CA 1
ATOM 2290 C C . VAL A 1 281 ? 27.171 -2.947 -11.793 1.00 90.12 281 VAL A C 1
ATOM 2292 O O . VAL A 1 281 ? 27.784 -2.479 -12.748 1.00 90.12 281 VAL A O 1
ATOM 2295 N N . SER A 1 282 ? 25.913 -3.381 -11.873 1.00 89.19 282 SER A N 1
ATOM 2296 C CA . SER A 1 282 ? 25.160 -3.489 -13.124 1.00 89.19 282 SER A CA 1
ATOM 2297 C C . SER A 1 282 ? 24.799 -2.124 -13.719 1.00 89.19 282 SER A C 1
ATOM 2299 O O . SER A 1 282 ? 24.892 -1.936 -14.927 1.00 89.19 282 SER A O 1
ATOM 2301 N N . ASN A 1 283 ? 24.407 -1.162 -12.876 1.00 89.00 283 ASN A N 1
ATOM 2302 C CA . ASN A 1 283 ? 23.790 0.084 -13.332 1.00 89.00 283 ASN A CA 1
ATOM 2303 C C . ASN A 1 283 ? 24.774 1.250 -13.479 1.00 89.00 283 ASN A C 1
ATOM 2305 O O . ASN A 1 283 ? 24.450 2.219 -14.165 1.00 89.00 283 ASN A O 1
ATOM 2309 N N . TYR A 1 284 ? 25.947 1.188 -12.835 1.00 91.12 284 TYR A N 1
ATOM 2310 C CA . TYR A 1 284 ? 26.908 2.297 -12.844 1.00 91.12 284 TYR A CA 1
ATOM 2311 C C . TYR A 1 284 ? 28.355 1.858 -13.085 1.00 91.12 284 TYR A C 1
ATOM 2313 O O . TYR A 1 284 ? 29.062 2.557 -13.800 1.00 91.12 284 TYR A O 1
ATOM 2321 N N . ILE A 1 285 ? 28.830 0.731 -12.540 1.00 91.94 285 ILE A N 1
ATOM 2322 C CA . ILE A 1 285 ? 30.235 0.318 -12.723 1.00 91.94 285 ILE A CA 1
ATOM 2323 C C . ILE A 1 285 ? 30.466 -0.247 -14.123 1.00 91.94 285 ILE A C 1
ATOM 2325 O O . ILE A 1 285 ? 31.301 0.311 -14.826 1.00 91.94 285 ILE A O 1
ATOM 2329 N N . TYR A 1 286 ? 29.727 -1.278 -14.551 1.00 91.12 286 TYR A N 1
ATOM 2330 C CA . TYR A 1 286 ? 29.894 -1.831 -15.902 1.00 91.12 286 TYR A CA 1
ATOM 2331 C C . TYR A 1 286 ? 29.630 -0.790 -16.997 1.00 91.12 286 TYR A C 1
ATOM 2333 O O . TYR A 1 286 ? 30.497 -0.601 -17.845 1.00 91.12 286 TYR A O 1
ATOM 2341 N N . PRO A 1 287 ? 28.550 0.015 -16.937 1.00 90.75 287 PRO A N 1
ATOM 2342 C CA . PRO A 1 287 ? 28.353 1.075 -17.921 1.00 90.75 287 PRO A CA 1
ATOM 2343 C C . PRO A 1 287 ? 29.480 2.116 -17.926 1.00 90.75 287 PRO A C 1
ATOM 2345 O O . PRO A 1 287 ? 29.735 2.750 -18.943 1.00 90.75 287 PRO A O 1
ATOM 2348 N N . SER A 1 288 ? 30.174 2.326 -16.806 1.00 90.44 288 SER A N 1
ATOM 2349 C CA . SER A 1 288 ? 31.318 3.238 -16.755 1.00 90.44 288 SER A CA 1
ATOM 2350 C C . SER A 1 288 ? 32.569 2.626 -17.375 1.00 90.44 288 SER A C 1
ATOM 2352 O O . SER A 1 288 ? 33.223 3.274 -18.191 1.00 90.44 288 SER A O 1
ATOM 2354 N N . THR A 1 289 ? 32.891 1.374 -17.022 1.00 90.44 289 THR A N 1
ATOM 2355 C CA . THR A 1 289 ? 34.055 0.658 -17.570 1.00 90.44 289 THR A CA 1
ATOM 2356 C C . THR A 1 289 ? 33.918 0.423 -19.064 1.00 90.44 289 THR A C 1
ATOM 2358 O O . THR A 1 289 ? 34.905 0.512 -19.788 1.00 90.44 289 THR A O 1
ATOM 2361 N N . ASP A 1 290 ? 32.688 0.207 -19.522 1.00 89.12 290 ASP A N 1
ATOM 2362 C CA . ASP A 1 290 ? 32.362 -0.042 -20.921 1.00 89.12 290 ASP A CA 1
ATOM 2363 C C . ASP A 1 290 ? 32.201 1.270 -21.712 1.00 89.12 290 ASP A C 1
ATOM 2365 O O . ASP A 1 290 ? 31.854 1.251 -22.889 1.00 89.12 290 ASP A O 1
ATOM 2369 N N . GLY A 1 291 ? 32.425 2.436 -21.090 1.00 88.31 291 GLY A N 1
ATOM 2370 C CA . GLY A 1 291 ? 32.329 3.738 -21.758 1.00 88.31 291 GLY A CA 1
ATOM 2371 C C . GLY A 1 291 ? 30.910 4.116 -22.201 1.00 88.31 291 GLY A C 1
ATOM 2372 O O . GLY A 1 291 ? 30.747 4.907 -23.126 1.00 88.31 291 GLY A O 1
ATOM 2373 N N . GLN A 1 292 ? 29.891 3.550 -21.555 1.00 90.19 292 GLN A N 1
ATOM 2374 C CA . GLN A 1 292 ? 28.469 3.770 -21.825 1.00 90.19 292 GLN A CA 1
ATOM 2375 C C . GLN A 1 292 ? 27.865 4.906 -20.976 1.00 90.19 292 GLN A C 1
ATOM 2377 O O . GLN A 1 292 ? 26.770 5.380 -21.274 1.00 90.19 292 GLN A O 1
ATOM 2382 N N . LEU A 1 293 ? 28.543 5.372 -19.918 1.00 90.94 293 LEU A N 1
ATOM 2383 C CA . LEU A 1 293 ? 28.077 6.515 -19.121 1.00 90.94 293 LEU A CA 1
ATOM 2384 C C . LEU A 1 293 ? 28.379 7.859 -19.814 1.00 90.94 293 LEU A C 1
ATOM 2386 O O . LEU A 1 293 ? 29.547 8.137 -20.087 1.00 90.94 293 LEU A O 1
ATOM 2390 N N . PRO A 1 294 ? 27.385 8.756 -19.990 1.00 90.25 294 PRO A N 1
ATOM 2391 C CA . PRO A 1 294 ? 27.615 10.086 -20.564 1.00 90.25 294 PRO A CA 1
ATOM 2392 C C . PRO A 1 294 ? 28.537 10.975 -19.721 1.00 90.25 294 PRO A C 1
ATOM 2394 O O . PRO A 1 294 ? 29.437 11.630 -20.244 1.00 90.25 294 PRO A O 1
ATOM 2397 N N . PHE A 1 295 ? 28.314 11.005 -18.402 1.00 93.25 295 PHE A N 1
ATOM 2398 C CA . PHE A 1 295 ? 29.018 11.893 -17.471 1.00 93.25 295 PHE A CA 1
ATOM 2399 C C . PHE A 1 295 ? 29.580 11.103 -16.274 1.00 93.25 295 PHE A C 1
ATOM 2401 O O . PHE A 1 295 ? 29.079 11.259 -15.155 1.00 93.25 295 PHE A O 1
ATOM 2408 N N . PRO A 1 296 ? 30.599 10.239 -16.460 1.00 91.56 296 PRO A N 1
ATOM 2409 C CA . PRO A 1 296 ? 31.039 9.284 -15.436 1.00 91.56 296 PRO A CA 1
ATOM 2410 C C . PRO A 1 296 ? 31.519 9.974 -14.152 1.00 91.56 296 PRO A C 1
ATOM 2412 O O . PRO A 1 296 ? 31.055 9.645 -13.063 1.00 91.56 296 PRO A O 1
ATOM 2415 N N . ASN A 1 297 ? 32.370 10.998 -14.269 1.00 93.12 297 ASN A N 1
ATOM 2416 C CA . ASN A 1 297 ? 32.942 11.696 -13.112 1.00 93.12 297 ASN A CA 1
ATOM 2417 C C . ASN A 1 297 ? 31.860 12.346 -12.235 1.00 93.12 297 ASN A C 1
ATOM 2419 O O . ASN A 1 297 ? 31.813 12.116 -11.028 1.00 93.12 297 ASN A O 1
ATOM 2423 N N . THR A 1 298 ? 30.956 13.123 -12.840 1.00 95.00 298 THR A N 1
ATOM 2424 C CA . THR A 1 298 ? 29.857 13.782 -12.116 1.00 95.00 298 THR A CA 1
ATOM 2425 C C . THR A 1 298 ? 28.884 12.762 -11.536 1.00 95.00 298 THR A C 1
ATOM 2427 O O . THR A 1 298 ? 28.453 12.907 -10.394 1.00 95.00 298 THR A O 1
ATOM 2430 N N . THR A 1 299 ? 28.586 11.697 -12.284 1.00 94.19 299 THR A N 1
ATOM 2431 C CA . THR A 1 299 ? 27.725 10.603 -11.819 1.00 94.19 299 THR A CA 1
ATOM 2432 C C . THR A 1 299 ? 28.297 9.961 -10.559 1.00 94.19 299 THR A C 1
ATOM 2434 O O . THR A 1 299 ? 27.579 9.842 -9.572 1.00 94.19 299 THR A O 1
ATOM 2437 N N . TYR A 1 300 ? 29.592 9.634 -10.525 1.00 93.94 300 TYR A N 1
ATOM 2438 C CA . TYR A 1 300 ? 30.222 9.081 -9.324 1.00 93.94 300 TYR A CA 1
ATOM 2439 C C . TYR A 1 300 ? 30.204 10.035 -8.131 1.00 93.94 300 TYR A C 1
ATOM 2441 O O . TYR A 1 300 ? 29.969 9.588 -7.010 1.00 93.94 300 TYR A O 1
ATOM 2449 N N . ILE A 1 301 ? 30.397 11.340 -8.350 1.00 95.56 301 ILE A N 1
ATOM 2450 C CA . ILE A 1 301 ? 30.292 12.340 -7.276 1.00 95.56 301 ILE A CA 1
ATOM 2451 C C . ILE A 1 301 ? 28.875 12.331 -6.683 1.00 95.56 301 ILE A C 1
ATOM 2453 O O . ILE A 1 301 ? 28.714 12.249 -5.465 1.00 95.56 301 ILE A O 1
ATOM 2457 N N . PHE A 1 302 ? 27.840 12.352 -7.526 1.00 94.94 302 PHE A N 1
ATOM 2458 C CA . PHE A 1 302 ? 26.451 12.276 -7.067 1.00 94.94 302 PHE A CA 1
ATOM 2459 C C . PHE A 1 302 ? 26.107 10.933 -6.412 1.00 94.94 302 PHE A C 1
ATOM 2461 O O . PHE A 1 302 ? 25.370 10.925 -5.428 1.00 94.94 302 PHE A O 1
ATOM 2468 N N . LEU A 1 303 ? 26.668 9.814 -6.882 1.00 93.94 303 LEU A N 1
ATOM 2469 C CA . LEU A 1 303 ? 26.486 8.502 -6.248 1.00 93.94 303 LEU A CA 1
ATOM 2470 C C . LEU A 1 303 ? 27.088 8.475 -4.842 1.00 93.94 303 LEU A C 1
ATOM 2472 O O . LEU A 1 303 ? 26.422 8.033 -3.909 1.00 93.94 303 LEU A O 1
ATOM 2476 N N . TRP A 1 304 ? 28.296 9.011 -4.657 1.00 94.19 304 TRP A N 1
ATOM 2477 C CA . TRP A 1 304 ? 28.891 9.163 -3.327 1.00 94.19 304 TRP A CA 1
ATOM 2478 C C . TRP A 1 304 ? 28.030 10.032 -2.408 1.00 94.19 304 TRP A C 1
ATOM 2480 O O . TRP A 1 304 ? 27.798 9.662 -1.255 1.00 94.19 304 TRP A O 1
ATOM 2490 N N . MET A 1 305 ? 27.500 11.148 -2.919 1.00 94.88 305 MET A N 1
ATOM 2491 C CA . MET A 1 305 ? 26.577 11.993 -2.157 1.00 94.88 305 MET A CA 1
ATOM 2492 C C . MET A 1 305 ? 25.294 11.247 -1.767 1.00 94.88 305 MET A C 1
ATOM 2494 O O . MET A 1 305 ? 24.849 11.394 -0.632 1.00 94.88 305 MET A O 1
ATOM 2498 N N . VAL A 1 306 ? 24.720 10.419 -2.649 1.00 94.25 306 VAL A N 1
ATOM 2499 C CA . VAL A 1 306 ? 23.539 9.595 -2.333 1.00 94.25 306 VAL A CA 1
ATOM 2500 C C . VAL A 1 306 ? 23.851 8.541 -1.280 1.00 94.25 306 VAL A C 1
ATOM 2502 O O . VAL A 1 306 ? 23.092 8.414 -0.322 1.00 94.25 306 VAL A O 1
ATOM 2505 N N . ILE A 1 307 ? 24.969 7.823 -1.405 1.00 93.75 307 ILE A N 1
ATOM 2506 C CA . ILE A 1 307 ? 25.366 6.807 -0.421 1.00 93.75 307 ILE A CA 1
ATOM 2507 C C . ILE A 1 307 ? 25.469 7.441 0.970 1.00 93.75 307 ILE A C 1
ATOM 2509 O O . ILE A 1 307 ? 24.918 6.921 1.938 1.00 93.75 307 ILE A O 1
ATOM 2513 N N . ILE A 1 308 ? 26.119 8.601 1.076 1.00 93.62 308 ILE A N 1
ATOM 2514 C CA . ILE A 1 308 ? 26.276 9.295 2.356 1.00 93.62 308 ILE A CA 1
ATOM 2515 C C . ILE A 1 308 ? 24.932 9.855 2.841 1.00 93.62 308 ILE A C 1
ATOM 2517 O O . ILE A 1 308 ? 24.512 9.556 3.957 1.00 93.62 308 ILE A O 1
ATOM 2521 N N . ALA A 1 309 ? 24.240 10.657 2.030 1.00 92.38 309 ALA A N 1
ATOM 2522 C CA . 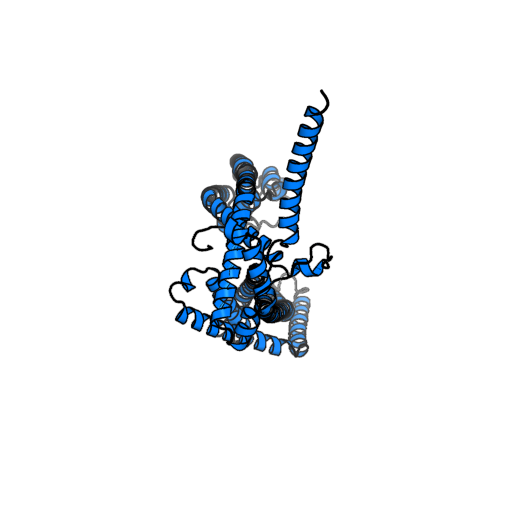ALA A 1 309 ? 23.055 11.397 2.463 1.00 92.38 309 ALA A CA 1
ATOM 2523 C C . ALA A 1 309 ? 21.806 10.519 2.628 1.00 92.38 309 ALA A C 1
ATOM 2525 O O . ALA A 1 309 ? 21.074 10.660 3.606 1.00 92.38 309 ALA A O 1
ATOM 2526 N N . ILE A 1 310 ? 21.550 9.624 1.676 1.00 91.56 310 ILE A N 1
ATOM 2527 C CA . ILE A 1 310 ? 20.310 8.849 1.586 1.00 91.56 310 ILE A CA 1
ATOM 2528 C C . ILE A 1 310 ? 20.488 7.449 2.189 1.00 91.56 310 ILE A C 1
ATOM 2530 O O . ILE A 1 310 ? 19.657 7.022 2.985 1.00 91.56 310 ILE A O 1
ATOM 2534 N N . SER A 1 311 ? 21.574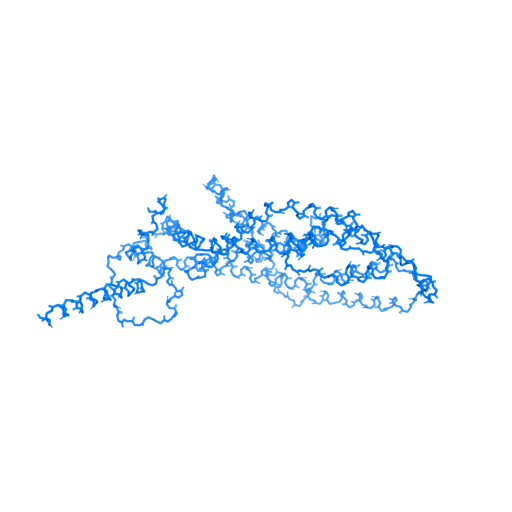 6.737 1.885 1.00 90.12 311 SER A N 1
ATOM 2535 C CA . SER A 1 311 ? 21.743 5.363 2.388 1.00 90.12 311 SER A CA 1
ATOM 2536 C C . SER A 1 311 ? 22.293 5.305 3.814 1.00 90.12 311 SER A C 1
ATOM 2538 O O . SER A 1 311 ? 21.873 4.453 4.585 1.00 90.12 311 SER A O 1
ATOM 2540 N N . ILE A 1 312 ? 23.207 6.200 4.198 1.00 91.69 312 ILE A N 1
ATOM 2541 C CA . ILE A 1 312 ? 23.800 6.196 5.546 1.00 91.69 312 ILE A CA 1
ATOM 2542 C C . ILE A 1 312 ? 23.047 7.151 6.472 1.00 91.69 312 ILE A C 1
ATOM 2544 O O . ILE A 1 312 ? 22.475 6.722 7.473 1.00 91.69 312 ILE A O 1
ATOM 2548 N N . LEU A 1 313 ? 23.038 8.452 6.166 1.00 90.31 313 LEU A N 1
ATOM 2549 C CA . LEU A 1 313 ? 22.487 9.463 7.071 1.00 90.31 313 LEU A CA 1
ATOM 2550 C C . LEU A 1 313 ? 20.974 9.308 7.242 1.00 90.31 313 LEU A C 1
ATOM 2552 O O . LEU A 1 313 ? 20.500 9.206 8.374 1.00 90.31 313 LEU A O 1
ATOM 2556 N N . LEU A 1 314 ? 20.215 9.256 6.144 1.00 89.56 314 LEU A N 1
ATOM 2557 C CA . LEU A 1 314 ? 18.759 9.150 6.214 1.00 89.56 314 LEU A CA 1
ATOM 2558 C C . LEU A 1 314 ? 18.306 7.811 6.816 1.00 89.56 314 LEU A C 1
ATOM 2560 O O . LEU A 1 314 ? 17.432 7.819 7.682 1.00 89.56 314 LEU A O 1
ATOM 2564 N N . MET A 1 315 ? 18.914 6.679 6.442 1.00 88.38 315 MET A N 1
ATOM 2565 C CA . MET A 1 315 ? 18.573 5.373 7.027 1.00 88.38 315 MET A CA 1
ATOM 2566 C C . MET A 1 315 ? 18.824 5.340 8.541 1.00 88.38 315 MET A C 1
ATOM 2568 O O . MET A 1 315 ? 17.928 4.975 9.307 1.00 88.38 315 MET A O 1
ATOM 2572 N N . ASN A 1 316 ? 19.996 5.796 8.990 1.00 89.56 316 ASN A N 1
ATOM 2573 C CA . ASN A 1 316 ? 20.331 5.836 10.415 1.00 89.56 316 ASN A CA 1
ATOM 2574 C C . ASN A 1 316 ? 19.436 6.807 11.190 1.00 89.56 316 ASN A C 1
ATOM 2576 O O . ASN A 1 316 ? 19.056 6.521 12.325 1.00 89.56 316 ASN A O 1
ATOM 2580 N N . LEU A 1 317 ? 19.051 7.930 10.580 1.00 88.25 317 LEU A N 1
ATOM 2581 C CA . LEU A 1 317 ? 18.127 8.878 11.189 1.00 88.25 317 LEU A CA 1
ATOM 2582 C C . LEU A 1 317 ? 16.708 8.307 11.305 1.00 88.25 317 LEU A C 1
ATOM 2584 O O . LEU A 1 317 ? 16.079 8.468 12.347 1.00 88.25 317 LEU A O 1
ATOM 2588 N N . MET A 1 318 ? 16.207 7.610 10.280 1.00 87.12 318 MET A N 1
ATOM 2589 C CA . MET A 1 318 ? 14.894 6.953 10.333 1.00 87.12 318 MET A CA 1
ATOM 2590 C C . MET A 1 318 ? 14.846 5.884 11.428 1.00 87.12 318 MET A C 1
ATOM 2592 O O . MET A 1 318 ? 13.881 5.838 12.193 1.00 87.12 318 MET A O 1
ATOM 2596 N N . ILE A 1 319 ? 15.899 5.068 11.543 1.00 87.50 319 ILE A N 1
ATOM 2597 C CA . ILE A 1 319 ? 16.025 4.067 12.610 1.00 87.50 319 ILE A CA 1
ATOM 2598 C C . ILE A 1 319 ? 16.127 4.761 13.973 1.00 87.50 319 ILE A C 1
ATOM 2600 O O . ILE A 1 319 ? 15.407 4.393 14.898 1.00 87.50 319 ILE A O 1
ATOM 2604 N N . GLY A 1 320 ? 16.955 5.802 14.095 1.00 86.50 320 GLY A N 1
ATOM 2605 C CA . GLY A 1 320 ? 17.132 6.561 15.333 1.00 86.50 320 GLY A CA 1
ATOM 2606 C C . GLY A 1 320 ? 15.841 7.217 15.831 1.00 86.50 320 GLY A C 1
ATOM 2607 O O . GLY A 1 320 ? 15.544 7.152 17.021 1.00 86.50 320 GLY A O 1
ATOM 2608 N N . LEU A 1 321 ? 15.031 7.780 14.927 1.00 86.69 321 LEU A N 1
ATOM 2609 C CA . LEU A 1 321 ? 13.713 8.332 15.256 1.00 86.69 321 LEU A CA 1
ATOM 2610 C C . LEU A 1 321 ? 12.726 7.237 15.668 1.00 86.69 321 LEU A C 1
ATOM 2612 O O . LEU A 1 321 ? 12.012 7.395 16.654 1.00 86.69 321 LEU A O 1
ATOM 2616 N N . ALA A 1 322 ? 12.699 6.115 14.944 1.00 83.19 322 ALA A N 1
ATOM 2617 C CA . ALA A 1 322 ? 11.799 5.009 15.254 1.00 83.19 322 ALA A CA 1
ATOM 2618 C C . ALA A 1 322 ? 12.111 4.373 16.619 1.00 83.19 322 ALA A C 1
ATOM 2620 O O . ALA A 1 322 ? 11.194 4.112 17.397 1.00 83.19 322 ALA A O 1
ATOM 2621 N N . VAL A 1 323 ? 13.395 4.157 16.924 1.00 83.81 323 VAL A N 1
ATOM 2622 C CA . VAL A 1 323 ? 13.849 3.586 18.200 1.00 83.81 323 VAL A CA 1
ATOM 2623 C C . VAL A 1 323 ? 13.684 4.595 19.336 1.00 83.81 323 VAL A C 1
ATOM 2625 O O . VAL A 1 323 ? 13.177 4.233 20.393 1.00 83.81 323 VAL A O 1
ATOM 2628 N N . GLY A 1 324 ? 14.033 5.867 19.121 1.00 82.12 324 GLY A N 1
ATOM 2629 C CA . GLY A 1 324 ? 13.893 6.916 20.135 1.00 82.12 324 GLY A CA 1
ATOM 2630 C C . GLY A 1 324 ? 12.442 7.213 20.531 1.00 82.12 324 GLY A C 1
ATOM 2631 O O . GLY A 1 324 ? 12.180 7.608 21.667 1.00 82.12 324 GLY A O 1
ATOM 2632 N N . ASP A 1 325 ? 11.486 6.987 19.625 1.00 82.44 325 ASP A N 1
ATOM 2633 C CA . ASP A 1 325 ? 10.059 7.183 19.894 1.00 82.44 325 ASP A CA 1
ATOM 2634 C C . ASP A 1 325 ? 9.337 5.916 20.383 1.00 82.44 325 ASP A C 1
ATOM 2636 O O . ASP A 1 325 ? 8.170 6.012 20.777 1.00 82.44 325 ASP A O 1
ATOM 2640 N N . ILE A 1 326 ? 9.982 4.740 20.406 1.00 84.31 326 ILE A N 1
ATOM 2641 C CA . ILE A 1 326 ? 9.276 3.470 20.647 1.00 84.31 326 ILE A CA 1
ATOM 2642 C C . ILE A 1 326 ? 8.603 3.417 22.025 1.00 84.31 326 ILE A C 1
ATOM 2644 O O . ILE A 1 326 ? 7.439 3.029 22.117 1.00 84.31 326 ILE A O 1
ATOM 2648 N N . GLU A 1 327 ? 9.271 3.896 23.080 1.00 81.81 327 GLU A N 1
ATOM 2649 C CA . GLU A 1 327 ? 8.731 3.912 24.447 1.00 81.81 327 GLU A CA 1
ATOM 2650 C C . GLU A 1 327 ? 7.526 4.856 24.568 1.00 81.81 327 GLU A C 1
ATOM 2652 O O . GLU A 1 327 ? 6.485 4.504 25.132 1.00 81.81 327 GLU A O 1
ATOM 2657 N N . LYS A 1 328 ? 7.622 6.050 23.968 1.00 82.62 328 LYS A N 1
ATOM 2658 C CA . LYS A 1 328 ? 6.521 7.027 23.939 1.00 82.62 328 LYS A CA 1
ATOM 2659 C C . LYS A 1 328 ? 5.335 6.491 23.141 1.00 82.62 328 LYS A C 1
ATOM 2661 O O . LYS A 1 328 ? 4.185 6.641 23.564 1.00 82.62 328 LYS A O 1
ATOM 2666 N N . VAL A 1 329 ? 5.598 5.853 21.999 1.00 84.38 329 VAL A N 1
ATOM 2667 C CA . VAL A 1 329 ? 4.572 5.218 21.167 1.00 84.38 329 VAL A CA 1
ATOM 2668 C C . VAL A 1 329 ? 3.924 4.056 21.916 1.00 84.38 329 VAL A C 1
ATOM 2670 O O . VAL A 1 329 ? 2.702 3.936 21.871 1.00 84.38 329 VAL A O 1
ATOM 2673 N N . GLN A 1 330 ? 4.685 3.259 22.665 1.00 83.06 330 GLN A N 1
ATOM 2674 C CA . GLN A 1 330 ? 4.163 2.164 23.482 1.00 83.06 330 GLN A CA 1
ATOM 2675 C C . GLN A 1 330 ? 3.257 2.673 24.611 1.00 83.06 330 GLN A C 1
ATOM 2677 O O . GLN A 1 330 ? 2.131 2.190 24.759 1.00 83.06 330 GLN A O 1
ATOM 2682 N N . ALA A 1 331 ? 3.684 3.688 25.367 1.00 80.56 331 ALA A N 1
ATOM 2683 C CA . ALA A 1 331 ? 2.864 4.296 26.416 1.00 80.56 331 ALA A CA 1
ATOM 2684 C C . ALA A 1 331 ? 1.588 4.945 25.845 1.00 80.56 331 ALA A C 1
ATOM 2686 O O . ALA A 1 331 ? 0.493 4.789 26.387 1.00 80.56 331 ALA A O 1
ATOM 2687 N N . SER A 1 332 ? 1.693 5.623 24.699 1.00 83.50 332 SER A N 1
ATOM 2688 C CA . SER A 1 332 ? 0.526 6.169 23.998 1.00 83.50 332 SER A CA 1
ATOM 2689 C C . SER A 1 332 ? -0.404 5.064 23.482 1.00 83.50 332 SER A C 1
ATOM 2691 O O . SER A 1 332 ? -1.630 5.198 23.543 1.00 83.50 332 SER A O 1
ATOM 2693 N N . ALA A 1 333 ? 0.157 3.947 23.012 1.00 83.88 333 ALA A N 1
ATOM 2694 C CA . ALA A 1 333 ? -0.591 2.813 22.491 1.00 83.88 333 ALA A CA 1
ATOM 2695 C C . ALA A 1 333 ? -1.424 2.123 23.574 1.00 83.88 333 ALA A C 1
ATOM 2697 O O . ALA A 1 333 ? -2.593 1.815 23.327 1.00 83.88 333 ALA A O 1
ATOM 2698 N N . THR A 1 334 ? -0.874 1.930 24.779 1.00 81.38 334 THR A N 1
ATOM 2699 C CA . THR A 1 334 ? -1.616 1.327 25.898 1.00 81.38 334 THR A CA 1
ATOM 2700 C C . THR A 1 334 ? -2.824 2.178 26.287 1.00 81.38 334 THR A C 1
ATOM 2702 O O . THR A 1 334 ? -3.934 1.646 26.380 1.00 81.38 334 THR A O 1
ATOM 2705 N N . LEU A 1 335 ? -2.657 3.501 26.407 1.00 82.94 335 LEU A N 1
ATOM 2706 C CA . LEU A 1 335 ? -3.765 4.423 26.673 1.00 82.94 335 LEU A CA 1
ATOM 2707 C C . LEU A 1 335 ? -4.801 4.399 25.548 1.00 82.94 335 LEU A C 1
ATOM 2709 O O . LEU A 1 335 ? -5.998 4.264 25.808 1.00 82.94 335 LEU A O 1
ATOM 2713 N N . ARG A 1 336 ? -4.354 4.526 24.292 1.00 83.25 336 ARG A N 1
ATOM 2714 C CA . ARG A 1 336 ? -5.246 4.558 23.125 1.00 83.25 336 ARG A CA 1
ATOM 2715 C C . ARG A 1 336 ? -6.067 3.278 23.022 1.00 83.25 336 ARG A C 1
ATOM 2717 O O . ARG A 1 336 ? -7.245 3.329 22.685 1.00 83.25 336 ARG A O 1
ATOM 2724 N N . ARG A 1 337 ? -5.469 2.141 23.361 1.00 83.38 337 ARG A N 1
ATOM 2725 C CA . ARG A 1 337 ? -6.144 0.847 23.411 1.00 83.38 337 ARG A CA 1
ATOM 2726 C C . ARG A 1 337 ? -7.237 0.796 24.475 1.00 83.38 337 ARG A C 1
ATOM 2728 O O . ARG A 1 337 ? -8.366 0.442 24.146 1.00 83.38 337 ARG A O 1
ATOM 2735 N N . ILE A 1 338 ? -6.935 1.200 25.712 1.00 82.00 338 ILE A N 1
ATOM 2736 C CA . ILE A 1 338 ? -7.940 1.253 26.788 1.00 82.00 338 ILE A CA 1
ATOM 2737 C C . ILE A 1 338 ? -9.076 2.210 26.401 1.00 82.00 338 ILE A C 1
ATOM 2739 O O . ILE A 1 338 ? -10.249 1.894 26.586 1.00 82.00 338 ILE A O 1
ATOM 2743 N N . ALA A 1 339 ? -8.746 3.356 25.800 1.00 84.50 339 ALA A N 1
ATOM 2744 C CA . ALA A 1 339 ? -9.734 4.308 25.306 1.00 84.50 339 ALA A CA 1
ATOM 2745 C C . ALA A 1 339 ? -10.683 3.680 24.270 1.00 84.50 339 ALA A C 1
ATOM 2747 O O . ALA A 1 339 ? -11.899 3.806 24.411 1.00 84.50 339 ALA A O 1
ATOM 2748 N N . MET A 1 340 ? -10.148 2.951 23.282 1.00 82.38 340 MET A N 1
ATOM 2749 C CA . MET A 1 340 ? -10.959 2.246 22.279 1.00 82.38 340 MET A CA 1
ATOM 2750 C C . MET A 1 340 ? -11.870 1.183 22.902 1.00 82.38 340 MET A C 1
ATOM 2752 O O . MET A 1 340 ? -12.986 0.981 22.431 1.00 82.38 340 MET A O 1
ATOM 2756 N N . GLN A 1 341 ? -11.427 0.518 23.970 1.00 80.38 341 GLN A N 1
ATOM 2757 C CA . GLN A 1 341 ? -12.239 -0.472 24.681 1.00 80.38 341 GLN A CA 1
ATOM 2758 C C . GLN A 1 341 ? -13.366 0.178 25.474 1.00 80.38 341 GLN A C 1
ATOM 2760 O O . GLN A 1 341 ? -14.511 -0.253 25.372 1.00 80.38 341 GLN A O 1
ATOM 2765 N N . VAL A 1 342 ? -13.074 1.249 26.213 1.00 85.12 342 VAL A N 1
ATOM 2766 C CA . VAL A 1 342 ? -14.102 2.024 26.920 1.00 85.12 342 VAL A CA 1
ATOM 2767 C C . VAL A 1 342 ? -15.137 2.564 25.929 1.00 85.12 342 VAL A C 1
ATOM 2769 O O . VAL A 1 342 ? -16.337 2.490 26.193 1.00 85.12 342 VAL A O 1
ATOM 2772 N N . GLU A 1 343 ? -14.700 3.055 24.768 1.00 84.12 343 GLU A N 1
ATOM 2773 C CA . GLU A 1 343 ? -15.601 3.518 23.713 1.00 84.12 343 GLU A CA 1
ATOM 2774 C C . GLU A 1 343 ? -16.447 2.380 23.128 1.00 84.12 343 GLU A C 1
ATOM 2776 O O . GLU A 1 343 ? -17.656 2.547 22.960 1.00 84.12 343 GLU A O 1
ATOM 2781 N N . LEU A 1 344 ? -15.852 1.211 22.867 1.00 82.88 344 LEU A N 1
ATOM 2782 C CA . LEU A 1 344 ? -16.590 0.026 22.428 1.00 82.88 344 LEU A CA 1
ATOM 2783 C C . LEU A 1 344 ? -17.665 -0.359 23.450 1.00 82.88 344 LEU A C 1
ATOM 2785 O O . LEU A 1 344 ? -18.824 -0.499 23.072 1.00 82.88 344 LEU A O 1
ATOM 2789 N N . HIS A 1 345 ? -17.302 -0.487 24.727 1.00 83.56 345 HIS A N 1
ATOM 2790 C CA . HIS A 1 345 ? -18.240 -0.826 25.797 1.00 83.56 345 HIS A CA 1
ATOM 2791 C C . HIS A 1 345 ? -19.366 0.199 25.902 1.00 83.56 345 HIS A C 1
ATOM 2793 O O . HIS A 1 345 ? -20.532 -0.176 25.888 1.00 83.56 345 HIS A O 1
ATOM 2799 N N . THR A 1 346 ? -19.040 1.491 25.886 1.00 85.19 346 THR A N 1
ATOM 2800 C CA . THR A 1 346 ? -20.043 2.567 25.936 1.00 85.19 346 THR A CA 1
ATOM 2801 C C . THR A 1 346 ? -21.002 2.510 24.741 1.00 85.19 346 THR A C 1
ATOM 2803 O O . THR A 1 346 ? -22.201 2.735 24.891 1.00 85.19 346 THR A O 1
ATOM 2806 N N . ASN A 1 347 ? -20.498 2.209 23.541 1.00 81.56 347 ASN A N 1
ATOM 2807 C CA . ASN A 1 347 ? -21.327 2.098 22.341 1.00 81.56 347 ASN A CA 1
ATOM 2808 C C . ASN A 1 347 ? -22.185 0.828 22.331 1.00 81.56 347 ASN A C 1
ATOM 2810 O O . ASN A 1 347 ? -23.331 0.883 21.887 1.00 81.56 347 ASN A O 1
ATOM 2814 N N . LEU A 1 348 ? -21.654 -0.296 22.819 1.00 82.81 348 LEU A N 1
ATOM 2815 C CA . LEU A 1 348 ? -22.405 -1.542 22.959 1.00 82.81 348 LEU A CA 1
ATOM 2816 C C . LEU A 1 348 ? -23.499 -1.403 24.015 1.00 82.81 348 LEU A C 1
ATOM 2818 O O . LEU A 1 348 ? -24.642 -1.726 23.729 1.00 82.81 348 LEU A O 1
ATOM 2822 N N . GLU A 1 349 ? -23.204 -0.842 25.186 1.00 85.44 349 GLU A N 1
ATOM 2823 C CA . GLU A 1 349 ? -24.190 -0.651 26.261 1.00 85.44 349 GLU A CA 1
ATOM 2824 C C . GLU A 1 349 ? -25.369 0.231 25.827 1.00 85.44 349 GLU A C 1
ATOM 2826 O O . GLU A 1 349 ? -26.498 -0.012 26.237 1.00 85.44 349 GLU A O 1
ATOM 2831 N N . ARG A 1 350 ? -25.144 1.197 24.926 1.00 82.50 350 ARG A N 1
ATOM 2832 C CA . ARG A 1 350 ? -26.219 2.007 24.322 1.00 82.50 350 ARG A CA 1
ATOM 2833 C C . ARG A 1 350 ? -27.110 1.241 23.339 1.00 82.50 350 ARG A C 1
ATOM 2835 O O . ARG A 1 350 ? -28.199 1.715 23.036 1.00 82.50 350 ARG A O 1
ATOM 2842 N N . ARG A 1 351 ? -26.633 0.125 22.781 1.00 81.81 351 ARG A N 1
ATOM 2843 C CA . ARG A 1 351 ? -27.323 -0.666 21.743 1.00 81.81 351 ARG A CA 1
ATOM 2844 C C . ARG A 1 351 ? -27.817 -2.024 22.243 1.00 81.81 351 ARG A C 1
ATOM 2846 O O . ARG A 1 351 ? -28.633 -2.646 21.571 1.00 81.81 351 ARG A O 1
ATOM 2853 N N . LEU A 1 352 ? -27.308 -2.501 23.377 1.00 81.31 352 LEU A N 1
ATOM 2854 C CA . LEU A 1 352 ? -27.674 -3.791 23.946 1.00 81.31 352 LEU A CA 1
ATOM 2855 C C . LEU A 1 352 ? -29.054 -3.717 24.615 1.00 81.31 352 LEU A C 1
ATOM 2857 O O . LEU A 1 352 ? -29.358 -2.746 25.309 1.00 81.31 352 LEU A O 1
ATOM 2861 N N . PRO A 1 353 ? -29.893 -4.750 24.451 1.00 81.38 353 PRO A N 1
ATOM 2862 C CA . PRO A 1 353 ? -31.178 -4.814 25.124 1.00 81.38 353 PRO A CA 1
ATOM 2863 C C . PRO A 1 353 ? -31.009 -4.986 26.643 1.00 81.38 353 PRO A C 1
ATOM 2865 O O . PRO A 1 353 ? -30.080 -5.643 27.121 1.00 81.38 353 PRO A O 1
ATOM 2868 N N . GLY A 1 354 ? -31.945 -4.414 27.409 1.00 77.88 354 GLY A N 1
ATOM 2869 C CA . GLY A 1 354 ? -31.840 -4.275 28.868 1.00 77.88 354 GLY A CA 1
ATOM 2870 C C . GLY A 1 354 ? -31.651 -5.582 29.644 1.00 77.88 354 GLY A C 1
ATOM 2871 O O . GLY A 1 354 ? -31.024 -5.562 30.696 1.00 77.88 354 GLY A O 1
ATOM 2872 N N . TRP A 1 355 ? -32.101 -6.721 29.107 1.00 78.56 355 TRP A N 1
ATOM 2873 C CA . TRP A 1 355 ? -31.929 -8.043 29.726 1.00 78.56 355 TRP A CA 1
ATOM 2874 C C . TRP A 1 355 ? -30.481 -8.561 29.694 1.00 78.56 355 TRP A C 1
ATOM 2876 O O . TRP A 1 355 ? -30.083 -9.328 30.570 1.00 78.56 355 TRP A O 1
ATOM 2886 N N . ILE A 1 356 ? -29.675 -8.148 28.705 1.00 75.25 356 ILE A N 1
ATOM 2887 C CA . ILE A 1 356 ? -28.227 -8.423 28.696 1.00 75.25 356 ILE A CA 1
ATOM 2888 C C . ILE A 1 356 ? -27.550 -7.513 29.716 1.00 75.25 356 ILE A C 1
ATOM 2890 O O . ILE A 1 356 ? -26.702 -7.967 30.477 1.00 75.25 356 ILE A O 1
ATOM 2894 N N . LEU A 1 357 ? -27.946 -6.238 29.745 1.00 78.44 357 LEU A N 1
ATOM 2895 C CA . LEU A 1 357 ? -27.349 -5.235 30.620 1.00 78.44 357 LEU A CA 1
ATOM 2896 C C . LEU A 1 357 ? -27.590 -5.548 32.104 1.00 78.44 357 LEU A C 1
ATOM 2898 O O . LEU A 1 357 ? -26.665 -5.440 32.906 1.00 78.44 357 LEU A O 1
ATOM 2902 N N . SER A 1 358 ? -28.805 -5.975 32.463 1.00 72.88 358 SER A N 1
ATOM 2903 C CA . SER A 1 358 ? -29.166 -6.329 33.840 1.00 72.88 358 SER A CA 1
ATOM 2904 C C . SER A 1 358 ? -28.327 -7.495 34.360 1.00 72.88 358 SER A C 1
ATOM 2906 O O . SER A 1 358 ? -27.722 -7.386 35.419 1.00 72.88 358 SER A O 1
ATOM 2908 N N . ARG A 1 359 ? -28.145 -8.548 33.552 1.00 70.62 359 ARG A N 1
ATOM 2909 C CA . ARG A 1 359 ? -27.323 -9.721 33.904 1.00 70.62 359 ARG A CA 1
ATOM 2910 C C . ARG A 1 359 ? -25.855 -9.379 34.202 1.00 70.62 359 ARG A C 1
ATOM 2912 O O . ARG A 1 359 ? -25.191 -10.124 34.916 1.00 70.62 359 ARG A O 1
ATOM 2919 N N . VAL A 1 360 ? -25.335 -8.286 33.642 1.00 68.88 360 VAL A N 1
ATOM 2920 C CA . VAL A 1 360 ? -23.950 -7.833 33.858 1.00 68.88 360 VAL A CA 1
ATOM 2921 C C . VAL A 1 360 ? -23.849 -6.856 35.021 1.00 68.88 360 VAL A C 1
ATOM 2923 O O . VAL A 1 360 ? -22.896 -6.931 35.794 1.00 68.88 360 VAL A O 1
ATOM 2926 N N . ASN A 1 361 ? -24.831 -5.964 35.158 1.00 67.00 361 ASN A N 1
ATOM 2927 C CA . ASN A 1 361 ? -24.892 -4.989 36.245 1.00 67.00 361 ASN A CA 1
ATOM 2928 C C . ASN A 1 361 ? -25.223 -5.631 37.605 1.00 67.00 361 ASN A C 1
ATOM 2930 O O . ASN A 1 361 ? -24.847 -5.070 38.630 1.00 67.00 361 ASN A O 1
ATOM 2934 N N . ASP A 1 362 ? -25.847 -6.814 37.623 1.00 60.06 362 ASP A N 1
ATOM 2935 C CA . ASP A 1 362 ? -26.140 -7.579 38.847 1.00 60.06 362 ASP A CA 1
ATOM 2936 C C . ASP A 1 362 ? -24.887 -8.193 39.512 1.00 60.06 362 ASP A C 1
ATOM 2938 O O . ASP A 1 362 ? -24.954 -8.727 40.620 1.00 60.06 362 ASP A O 1
ATOM 2942 N N . ILE A 1 363 ? -23.712 -8.113 38.876 1.00 60.09 363 ILE A N 1
ATOM 2943 C CA . ILE A 1 363 ? -22.460 -8.657 39.417 1.00 60.09 363 ILE A CA 1
ATOM 2944 C C . ILE A 1 363 ? -21.809 -7.619 40.345 1.00 60.09 363 ILE A C 1
ATOM 2946 O O . ILE A 1 363 ? -20.979 -6.819 39.912 1.00 60.09 363 ILE A O 1
ATOM 2950 N N . GLN A 1 364 ? -22.172 -7.640 41.630 1.00 57.53 364 GLN A N 1
ATOM 2951 C CA . GLN A 1 364 ? -21.650 -6.700 42.637 1.00 57.53 364 GLN A CA 1
ATOM 2952 C C . GLN A 1 364 ? -20.279 -7.084 43.220 1.00 57.53 364 GLN A C 1
ATOM 2954 O O . GLN A 1 364 ? -19.519 -6.201 43.612 1.00 57.53 364 GLN A O 1
ATOM 2959 N N . GLU A 1 365 ? -19.924 -8.373 43.247 1.00 63.97 365 GLU A N 1
ATOM 2960 C CA . GLU A 1 365 ? -18.668 -8.854 43.840 1.00 63.97 365 GLU A CA 1
ATOM 2961 C C . GLU A 1 365 ? -17.824 -9.650 42.836 1.00 63.97 365 GLU A C 1
ATOM 2963 O O . GLU A 1 365 ? -18.328 -10.466 42.059 1.00 63.97 365 GLU A O 1
ATOM 2968 N N . ASP A 1 366 ? -16.505 -9.433 42.860 1.00 64.06 366 ASP A N 1
ATOM 2969 C CA . ASP A 1 366 ? -15.536 -10.336 42.244 1.00 64.06 366 ASP A CA 1
ATOM 2970 C C . ASP A 1 366 ? -14.704 -11.029 43.317 1.00 64.06 366 ASP A C 1
ATOM 2972 O O . ASP A 1 366 ? -13.934 -10.376 44.020 1.00 64.06 366 ASP A O 1
ATOM 2976 N N . ARG A 1 367 ? -14.845 -12.351 43.451 1.00 64.31 367 ARG A N 1
ATOM 2977 C CA . ARG A 1 367 ? -14.005 -13.137 44.362 1.00 64.31 367 ARG A CA 1
ATOM 2978 C C . ARG A 1 367 ? -12.788 -13.650 43.615 1.00 64.31 367 ARG A C 1
ATOM 2980 O O . ARG A 1 367 ? -12.872 -14.571 42.803 1.00 64.31 367 ARG A O 1
ATOM 2987 N N . PHE A 1 368 ? -11.653 -13.036 43.915 1.00 60.50 368 PHE A N 1
ATOM 2988 C CA . PHE A 1 368 ? -10.352 -13.424 43.397 1.00 60.50 368 PHE A CA 1
ATOM 2989 C C . PHE A 1 368 ? -9.723 -14.536 44.253 1.00 60.50 368 PHE A C 1
ATOM 2991 O O . PHE A 1 368 ? -9.755 -14.474 45.481 1.00 60.50 368 PHE A O 1
ATOM 2998 N N . TYR A 1 369 ? -9.121 -15.536 43.601 1.00 67.06 369 TYR A N 1
ATOM 2999 C CA . TYR A 1 369 ? -8.409 -16.638 44.256 1.00 67.06 369 TYR A CA 1
ATOM 3000 C C . TYR A 1 369 ? -6.933 -16.644 43.808 1.00 67.06 369 TYR A C 1
ATOM 3002 O O . TYR A 1 369 ? -6.655 -17.124 42.707 1.00 67.06 369 TYR A O 1
ATOM 3010 N N . PRO A 1 370 ? -5.986 -16.154 44.634 1.00 54.12 370 PRO A N 1
ATOM 3011 C CA . PRO A 1 370 ? -4.594 -15.901 44.231 1.00 54.12 370 PRO A CA 1
ATOM 3012 C C . PRO A 1 370 ? -3.794 -17.135 43.786 1.00 54.12 370 PRO A C 1
ATOM 3014 O O . PRO A 1 370 ? -2.853 -16.995 43.015 1.00 54.12 370 PRO A O 1
A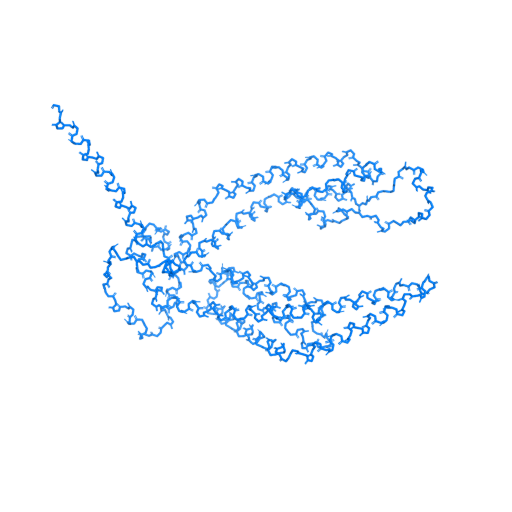TOM 3017 N N . ASN A 1 371 ? -4.178 -18.341 44.217 1.00 65.19 371 ASN A N 1
ATOM 3018 C CA . ASN A 1 371 ? -3.390 -19.565 43.999 1.00 65.19 371 ASN A CA 1
ATOM 3019 C C . ASN A 1 371 ? -3.968 -20.506 42.928 1.00 65.19 371 ASN A C 1
ATOM 3021 O O . ASN A 1 371 ? -3.545 -21.656 42.823 1.00 65.19 371 ASN A O 1
ATOM 3025 N N . ARG A 1 372 ? -4.962 -20.071 42.143 1.00 60.62 372 ARG A N 1
ATOM 3026 C CA . ARG A 1 372 ? -5.554 -20.917 41.096 1.00 60.62 372 ARG A CA 1
ATOM 3027 C C . ARG A 1 372 ? -4.831 -20.685 39.768 1.00 60.62 372 ARG A C 1
ATOM 3029 O O . ARG A 1 372 ? -5.016 -19.644 39.147 1.00 60.62 372 ARG A O 1
ATOM 3036 N N . CYS A 1 373 ? -4.050 -21.665 39.309 1.00 53.81 373 CYS A N 1
ATOM 3037 C CA . CYS A 1 373 ? -3.418 -21.618 37.989 1.00 53.81 373 CYS A CA 1
ATOM 3038 C C . CYS A 1 373 ? -4.492 -21.571 36.891 1.00 53.81 373 CYS A C 1
ATOM 3040 O O . CYS A 1 373 ? -5.229 -22.534 36.674 1.00 53.81 373 CYS A O 1
ATOM 3042 N N . THR A 1 374 ? -4.602 -20.443 36.198 1.00 56.34 374 THR A N 1
ATOM 3043 C CA . THR A 1 374 ? -5.394 -20.318 34.975 1.00 56.34 374 THR A CA 1
ATOM 3044 C C . THR A 1 374 ? -4.549 -20.800 33.794 1.00 56.34 374 THR A C 1
ATOM 3046 O O . THR A 1 374 ? -3.371 -20.478 33.683 1.00 56.34 374 THR A O 1
ATOM 3049 N N . GLY A 1 375 ? -5.122 -21.624 32.911 1.00 55.66 375 GLY A N 1
ATOM 3050 C CA . GLY A 1 375 ? -4.394 -22.134 31.743 1.00 55.66 375 GLY A CA 1
ATOM 3051 C C . GLY A 1 375 ? -3.983 -21.018 30.772 1.00 55.66 375 GLY A C 1
ATOM 3052 O O . GLY A 1 375 ? -4.705 -20.032 30.619 1.00 55.66 375 GLY A O 1
ATOM 3053 N N . ASN A 1 376 ? -2.862 -21.205 30.063 1.00 54.22 376 ASN A N 1
ATOM 3054 C CA . ASN A 1 376 ? -2.262 -20.221 29.143 1.00 54.22 376 ASN A CA 1
ATOM 3055 C C . ASN A 1 376 ? -3.238 -19.634 28.106 1.00 54.22 376 ASN A C 1
ATOM 3057 O O . ASN A 1 376 ? -3.099 -18.479 27.713 1.00 54.22 376 ASN A O 1
ATOM 3061 N N . PHE A 1 377 ? -4.260 -20.389 27.694 1.00 50.94 377 PHE A N 1
ATOM 3062 C CA . PHE A 1 377 ? -5.273 -19.908 26.751 1.00 50.94 377 PHE A CA 1
ATOM 3063 C C . PHE A 1 377 ? -6.103 -18.739 27.297 1.00 50.94 377 PHE A C 1
ATOM 3065 O O . PHE A 1 377 ? -6.542 -17.893 26.525 1.00 50.94 377 PHE A O 1
ATOM 3072 N N . ARG A 1 378 ? -6.277 -18.633 28.621 1.00 57.16 378 ARG A N 1
ATOM 3073 C CA . ARG A 1 378 ? -7.038 -17.542 29.246 1.00 57.16 378 ARG A CA 1
ATOM 3074 C C . ARG A 1 378 ? -6.329 -16.188 29.104 1.00 57.16 378 ARG A C 1
ATOM 3076 O O . ARG A 1 378 ? -7.010 -15.181 28.953 1.00 57.16 378 ARG A O 1
ATOM 3083 N N . ARG A 1 379 ? -4.989 -16.163 29.033 1.00 55.94 379 ARG A N 1
ATOM 3084 C CA . ARG A 1 379 ? -4.190 -14.937 28.814 1.00 55.94 379 ARG A CA 1
ATOM 3085 C C . ARG A 1 379 ? -4.459 -14.263 27.467 1.00 55.94 379 ARG A C 1
ATOM 3087 O O . ARG A 1 379 ? -4.386 -13.046 27.381 1.00 55.94 379 ARG A O 1
ATOM 3094 N N . ILE A 1 380 ? -4.818 -15.027 26.433 1.00 55.84 380 ILE A N 1
ATOM 3095 C CA . ILE A 1 380 ? -5.178 -14.471 25.114 1.00 55.84 380 ILE A CA 1
ATOM 3096 C C . ILE A 1 380 ? -6.535 -13.749 25.163 1.00 55.84 380 ILE A C 1
ATOM 3098 O O . ILE A 1 380 ? -6.788 -12.832 24.383 1.00 55.84 380 ILE A O 1
ATOM 3102 N N . TRP A 1 381 ? -7.394 -14.148 26.104 1.00 55.56 381 TRP A N 1
ATOM 3103 C CA . TRP A 1 381 ? -8.755 -13.640 26.262 1.00 55.56 381 TRP A CA 1
ATOM 3104 C C . TRP A 1 381 ? -8.851 -12.425 27.189 1.00 55.56 381 TRP A C 1
ATOM 3106 O O . TRP A 1 381 ? -9.830 -11.679 27.100 1.00 55.56 381 TRP A O 1
ATOM 3116 N N . PHE A 1 382 ? -7.855 -12.205 28.054 1.00 56.72 382 PHE A N 1
ATOM 3117 C CA . PHE A 1 382 ? -7.810 -11.033 28.923 1.00 56.72 382 PHE A CA 1
ATOM 3118 C C . PHE A 1 382 ? -7.360 -9.782 28.164 1.00 56.72 382 PHE A C 1
ATOM 3120 O O . PHE A 1 382 ? -6.458 -9.799 27.325 1.00 56.72 382 PHE A O 1
ATOM 3127 N N . ILE A 1 383 ? -8.059 -8.681 28.439 1.00 56.91 383 ILE A N 1
ATOM 3128 C CA . ILE A 1 383 ? -7.841 -7.400 27.783 1.00 56.91 383 ILE A CA 1
ATOM 3129 C C . ILE A 1 383 ? -6.619 -6.701 28.365 1.00 56.91 383 ILE A C 1
ATOM 3131 O O . ILE A 1 383 ? -5.807 -6.175 27.612 1.00 56.91 383 ILE A O 1
ATOM 3135 N N . THR A 1 384 ? -6.507 -6.580 29.681 1.00 55.81 384 THR A N 1
ATOM 3136 C CA . THR A 1 384 ? -5.358 -5.925 30.326 1.00 55.81 384 THR A CA 1
ATOM 3137 C C . THR A 1 384 ? -4.289 -6.958 30.655 1.00 55.81 384 THR A C 1
ATOM 3139 O O . THR A 1 384 ? -4.553 -8.156 30.553 1.00 55.81 384 THR A O 1
ATOM 3142 N N . GLN A 1 385 ? -3.100 -6.505 31.079 1.00 54.88 385 GLN A N 1
ATOM 3143 C CA . GLN A 1 385 ? -2.241 -7.362 31.899 1.00 54.88 385 GLN A CA 1
ATOM 3144 C C . GLN A 1 385 ? -3.121 -8.029 32.954 1.00 54.88 385 GLN A C 1
ATOM 3146 O O . GLN A 1 385 ? -4.030 -7.389 33.508 1.00 54.88 385 GLN A O 1
ATOM 3151 N N . ASP A 1 386 ? -2.912 -9.328 33.131 1.00 51.41 386 ASP A N 1
ATOM 3152 C CA . ASP A 1 386 ? -3.645 -10.100 34.116 1.00 51.41 386 ASP A CA 1
ATOM 3153 C C . ASP A 1 386 ? -3.449 -9.375 35.463 1.00 51.41 386 ASP A C 1
ATOM 3155 O O . ASP A 1 386 ? -2.300 -9.090 35.822 1.00 51.41 386 ASP A O 1
ATOM 3159 N N . PRO A 1 387 ? -4.514 -8.990 36.195 1.00 46.66 387 PRO A N 1
ATOM 3160 C CA . PRO A 1 387 ? -4.371 -8.285 37.473 1.00 46.66 387 PRO A CA 1
ATOM 3161 C C . PRO A 1 387 ? -3.434 -9.019 38.447 1.00 46.66 387 PRO A C 1
ATOM 3163 O O . PRO A 1 387 ? -2.835 -8.400 39.329 1.00 46.66 387 PRO A O 1
ATOM 3166 N N . THR A 1 388 ? -3.279 -10.333 38.245 1.00 47.66 388 THR A N 1
ATOM 3167 C CA . THR A 1 388 ? -2.320 -11.207 38.919 1.00 47.66 388 THR A CA 1
ATOM 3168 C C . THR A 1 388 ? -0.878 -10.719 38.801 1.00 47.66 388 THR A C 1
ATOM 3170 O O . THR A 1 388 ? -0.193 -10.725 39.812 1.00 47.66 388 THR A O 1
ATOM 3173 N N . GLU A 1 389 ? -0.427 -10.259 37.627 1.00 46.06 389 GLU A N 1
ATOM 3174 C CA . GLU A 1 389 ? 0.964 -9.832 37.391 1.00 46.06 389 GLU A CA 1
ATOM 3175 C C . GLU A 1 389 ? 1.267 -8.506 38.095 1.00 46.06 389 GLU A C 1
ATOM 3177 O O . GLU A 1 389 ? 2.261 -8.394 38.812 1.00 46.06 389 GLU A O 1
ATOM 3182 N N . THR A 1 390 ? 0.346 -7.542 37.998 1.00 45.56 390 THR A N 1
ATOM 3183 C CA . THR A 1 390 ? 0.488 -6.228 38.644 1.00 45.56 390 THR A CA 1
ATOM 3184 C C . THR A 1 390 ? 0.480 -6.308 40.173 1.00 45.56 390 THR A C 1
ATOM 3186 O O . THR A 1 390 ? 1.200 -5.565 40.835 1.00 45.56 390 THR A O 1
ATOM 3189 N N . LEU A 1 391 ? -0.295 -7.231 40.760 1.00 45.28 391 LEU A N 1
ATOM 3190 C CA . LEU A 1 391 ? -0.315 -7.452 42.210 1.00 45.28 391 LEU A CA 1
ATOM 3191 C C . LEU A 1 391 ? 0.915 -8.234 42.688 1.00 45.28 391 LEU A C 1
ATOM 3193 O O . LEU A 1 391 ? 1.419 -7.950 43.773 1.00 45.28 391 LEU A O 1
ATOM 3197 N N . THR A 1 392 ? 1.430 -9.182 41.896 1.00 44.16 392 THR A N 1
ATOM 3198 C CA . THR A 1 392 ? 2.684 -9.879 42.223 1.00 44.16 392 THR A CA 1
ATOM 3199 C C . THR A 1 392 ? 3.911 -8.981 42.106 1.00 44.16 392 THR A C 1
ATOM 3201 O O . THR A 1 392 ? 4.793 -9.092 42.949 1.00 44.16 392 THR A O 1
ATOM 3204 N N . GLU A 1 393 ? 3.969 -8.056 41.143 1.00 41.53 393 GLU A N 1
ATOM 3205 C CA . GLU A 1 393 ? 5.065 -7.078 41.045 1.00 41.53 393 GLU A CA 1
ATOM 3206 C C . GLU A 1 393 ? 5.024 -6.069 42.198 1.00 41.53 393 GLU A C 1
ATOM 3208 O O . GLU A 1 393 ? 6.053 -5.788 42.815 1.00 41.53 393 GLU A O 1
ATOM 3213 N N . HIS A 1 394 ? 3.834 -5.580 42.565 1.00 38.91 394 HIS A N 1
ATOM 3214 C CA . HIS A 1 394 ? 3.702 -4.628 43.666 1.00 38.91 394 HIS A CA 1
ATOM 3215 C C . HIS A 1 394 ? 3.991 -5.268 45.037 1.00 38.91 394 HIS A C 1
ATOM 3217 O O . HIS A 1 394 ? 4.648 -4.638 45.869 1.00 38.91 394 HIS A O 1
ATOM 3223 N N . ASN A 1 395 ? 3.577 -6.528 45.244 1.00 38.94 395 ASN A N 1
ATOM 3224 C CA . ASN A 1 395 ? 3.926 -7.328 46.426 1.00 38.94 395 ASN A CA 1
ATOM 3225 C C . ASN A 1 395 ? 5.388 -7.800 46.423 1.00 38.94 395 ASN A C 1
ATOM 3227 O O . ASN A 1 395 ? 5.980 -7.967 47.486 1.00 38.94 395 ASN A O 1
ATOM 3231 N N . GLY A 1 396 ? 5.987 -8.003 45.248 1.00 36.62 396 GLY A N 1
ATOM 3232 C CA . GLY A 1 396 ? 7.404 -8.327 45.100 1.00 36.62 396 GLY A CA 1
ATOM 3233 C C . GLY A 1 396 ? 8.293 -7.154 45.503 1.00 36.62 396 GLY A C 1
ATOM 3234 O O . GLY A 1 396 ? 9.234 -7.336 46.270 1.00 36.62 396 GLY A O 1
ATOM 3235 N N . HIS A 1 397 ? 7.956 -5.932 45.077 1.00 36.09 397 HIS A N 1
ATOM 3236 C CA . HIS A 1 397 ? 8.693 -4.730 45.470 1.00 36.09 397 HIS A CA 1
ATOM 3237 C C . HIS A 1 397 ? 8.486 -4.340 46.941 1.00 36.09 397 HIS A C 1
ATOM 3239 O O . HIS A 1 397 ? 9.461 -3.985 47.606 1.00 36.09 397 HIS A O 1
ATOM 3245 N N . SER A 1 398 ? 7.265 -4.450 47.479 1.00 37.78 398 SER A N 1
ATOM 3246 C CA . SER A 1 398 ? 7.011 -4.189 48.905 1.00 37.78 398 SER A CA 1
ATOM 3247 C C . SER A 1 398 ? 7.599 -5.278 49.807 1.00 37.78 398 SER A C 1
ATOM 3249 O O . SER A 1 398 ? 8.161 -4.960 50.851 1.00 37.78 398 SER A O 1
ATOM 3251 N N . GLY A 1 399 ? 7.563 -6.546 49.385 1.00 38.47 399 GLY A N 1
ATOM 3252 C CA . GLY A 1 399 ? 8.197 -7.665 50.081 1.00 38.47 399 GLY A CA 1
ATOM 3253 C C . GLY A 1 399 ? 9.723 -7.567 50.099 1.00 38.47 399 GLY A C 1
ATOM 3254 O O . GLY A 1 399 ? 10.335 -7.838 51.129 1.00 38.47 399 GLY A O 1
ATOM 3255 N N . PHE A 1 400 ? 10.339 -7.103 49.006 1.00 35.78 400 PHE A N 1
ATOM 3256 C CA . PHE A 1 400 ? 11.788 -6.887 48.923 1.00 35.78 400 PHE A CA 1
ATOM 3257 C C . PHE A 1 400 ? 12.248 -5.675 49.750 1.00 35.78 400 PHE A C 1
ATOM 3259 O O . PHE A 1 400 ? 13.255 -5.753 50.451 1.00 35.78 400 PHE A O 1
ATOM 3266 N N . GLN A 1 401 ? 11.488 -4.571 49.751 1.00 41.41 401 GLN A N 1
ATOM 3267 C CA . GLN A 1 401 ? 11.764 -3.423 50.628 1.00 41.41 401 GLN A CA 1
ATOM 3268 C C . GLN A 1 401 ? 11.539 -3.757 52.108 1.00 41.41 401 GLN A C 1
ATOM 3270 O O . GLN A 1 401 ? 12.343 -3.364 52.954 1.00 41.41 401 GLN A O 1
ATOM 3275 N N . HIS A 1 402 ? 10.495 -4.525 52.431 1.00 39.97 402 HIS A N 1
ATOM 3276 C CA . HIS A 1 402 ? 10.231 -4.958 53.798 1.00 39.97 402 HIS A CA 1
ATOM 3277 C C . HIS A 1 402 ? 11.292 -5.957 54.282 1.00 39.97 402 HIS A C 1
ATOM 3279 O O . HIS A 1 402 ? 11.724 -5.838 55.428 1.00 39.97 402 HIS A O 1
ATOM 3285 N N . SER A 1 403 ? 11.772 -6.873 53.424 1.00 47.56 403 SER A N 1
ATOM 3286 C CA . SER A 1 403 ? 12.850 -7.808 53.776 1.00 47.56 403 SER A CA 1
ATOM 3287 C C . SER A 1 403 ? 14.202 -7.104 53.933 1.00 47.56 403 SER A C 1
ATOM 3289 O O . SER A 1 403 ? 14.977 -7.462 54.821 1.00 47.56 403 SER A O 1
ATOM 3291 N N . GLN A 1 404 ? 14.487 -6.083 53.112 1.00 49.59 404 GLN A N 1
ATOM 3292 C CA . GLN A 1 404 ? 15.673 -5.236 53.261 1.00 49.59 404 GLN A CA 1
ATOM 3293 C C . GLN A 1 404 ? 15.620 -4.407 54.550 1.00 49.59 404 GLN A C 1
ATOM 3295 O O . GLN A 1 404 ? 16.593 -4.419 55.300 1.00 49.59 404 GLN A O 1
ATOM 3300 N N . MET A 1 405 ? 14.485 -3.777 54.879 1.00 46.16 405 MET A N 1
ATOM 3301 C CA . MET A 1 405 ? 14.316 -3.061 56.152 1.00 46.16 405 MET A CA 1
ATOM 3302 C C . MET A 1 405 ? 14.420 -3.982 57.371 1.00 46.16 405 MET A C 1
ATOM 3304 O O . MET A 1 405 ? 15.027 -3.597 58.369 1.00 46.16 405 MET A O 1
ATOM 3308 N N . THR A 1 406 ? 13.869 -5.200 57.324 1.00 54.72 406 THR A N 1
ATOM 3309 C CA . THR A 1 406 ? 14.003 -6.154 58.439 1.00 54.72 406 THR A CA 1
ATOM 3310 C C . THR A 1 406 ? 15.428 -6.680 58.587 1.00 54.72 406 THR A C 1
ATOM 3312 O O . THR A 1 406 ? 15.875 -6.846 59.719 1.00 54.72 406 THR A O 1
ATOM 3315 N N . ASN A 1 407 ? 16.161 -6.874 57.483 1.00 57.16 407 ASN A N 1
ATOM 3316 C CA . ASN A 1 407 ? 17.573 -7.271 57.516 1.00 57.16 407 ASN A CA 1
ATOM 3317 C C . ASN A 1 407 ? 18.500 -6.141 58.006 1.00 57.16 407 ASN A C 1
ATOM 3319 O O . ASN A 1 407 ? 19.492 -6.405 58.684 1.00 57.16 407 ASN A O 1
ATOM 3323 N N . GLU A 1 408 ? 18.188 -4.881 57.695 1.00 56.38 408 GLU A N 1
ATOM 3324 C CA . GLU A 1 408 ? 18.887 -3.705 58.237 1.00 56.38 408 GLU A CA 1
ATOM 3325 C C . GLU A 1 408 ? 18.585 -3.523 59.739 1.00 56.38 408 GLU A C 1
ATOM 3327 O O . GLU A 1 408 ? 19.498 -3.340 60.547 1.00 56.38 408 GLU A O 1
ATOM 3332 N N . MET A 1 409 ? 17.322 -3.683 60.159 1.00 51.22 409 MET A N 1
ATOM 3333 C CA . MET A 1 409 ? 16.934 -3.625 61.576 1.00 51.22 409 MET A CA 1
ATOM 3334 C C . MET A 1 409 ? 17.515 -4.774 62.415 1.00 51.22 409 MET A C 1
ATOM 3336 O O . MET A 1 409 ? 17.831 -4.569 63.588 1.00 51.22 409 MET A O 1
ATOM 3340 N N . SER A 1 410 ? 17.691 -5.975 61.852 1.00 53.31 410 SER A N 1
ATOM 3341 C CA . SER A 1 410 ? 18.324 -7.094 62.565 1.00 53.31 410 SER A CA 1
ATOM 3342 C C . SER A 1 410 ? 19.830 -6.899 62.752 1.00 53.31 410 SER A C 1
ATOM 3344 O O . SER A 1 410 ? 20.366 -7.308 63.782 1.00 53.31 410 SER A O 1
ATOM 3346 N N . LYS A 1 411 ? 20.509 -6.221 61.814 1.00 55.38 411 LYS A N 1
ATOM 3347 C CA . LYS A 1 411 ? 21.933 -5.857 61.944 1.00 55.38 411 LYS A CA 1
ATOM 3348 C C . LYS A 1 411 ? 22.183 -4.825 63.047 1.00 55.38 411 LYS A C 1
ATOM 3350 O O . LYS A 1 411 ? 23.225 -4.866 63.690 1.00 55.38 411 LYS A O 1
ATOM 3355 N N . HIS A 1 412 ? 21.226 -3.935 63.313 1.00 51.75 412 HIS A N 1
ATOM 3356 C CA . HIS A 1 412 ? 21.337 -2.947 64.392 1.00 51.75 412 HIS A CA 1
ATOM 3357 C C . HIS A 1 412 ? 21.048 -3.499 65.798 1.00 51.75 412 HIS A C 1
ATOM 3359 O O . HIS A 1 412 ? 21.397 -2.849 66.777 1.00 51.75 412 HIS A O 1
ATOM 3365 N N . LYS A 1 413 ? 20.458 -4.696 65.923 1.00 51.16 413 LYS A N 1
ATOM 3366 C CA . LYS A 1 413 ? 20.228 -5.367 67.218 1.00 51.16 413 LYS A CA 1
ATOM 3367 C C . LYS A 1 413 ? 21.387 -6.267 67.673 1.00 51.16 413 LYS A C 1
ATOM 3369 O O . LYS A 1 413 ? 21.278 -6.902 68.715 1.00 51.16 413 LYS A O 1
ATOM 3374 N N . THR A 1 414 ? 22.469 -6.348 66.897 1.00 51.41 414 THR A N 1
ATOM 3375 C CA . THR A 1 414 ? 23.648 -7.196 67.173 1.00 51.41 414 THR A CA 1
ATOM 3376 C C . THR A 1 414 ? 24.953 -6.398 67.288 1.00 51.41 414 THR A C 1
ATOM 3378 O O . THR A 1 414 ? 26.019 -6.871 66.897 1.00 51.41 414 THR A O 1
ATOM 3381 N N . LYS A 1 415 ? 24.889 -5.193 67.861 1.00 40.75 415 LYS A N 1
ATOM 3382 C CA . LYS A 1 415 ? 26.064 -4.467 68.356 1.00 40.75 415 LYS A CA 1
ATOM 3383 C C . LYS A 1 415 ? 25.870 -4.023 69.791 1.00 40.75 415 LYS A C 1
ATOM 3385 O O . LYS A 1 415 ? 24.754 -3.543 70.090 1.00 40.75 415 LYS A O 1
#

Foldseek 3Di:
DLVVLCPVVCQPLVNQVLLQLLCVQPVCVVLVVVLVVLVVLLVLLVCLLVLCCVQPVVLVVLVVVLVVCVVPPDCVPDVPCVVVSVVVNVVSVVSNVVSVVPDPCNVVSLVVNLVVLVVVVVVLVVVCVVVPPVLVVDVLSVLSVLLSVLSNLLSVVVVPPVCPPPHPVRSSVSSVSNSVSSVVSSLVSLLQFAVSNLVSLLVVLLVVLLVVLCVVCLVVLQVLLVVCLVQPLWWAQAPDPVLVVDPPDDDDRVPTDACNNDSVSSSVQLLVVLVVPLVCCVHQVVSVVRRGGPCNVVVVVSSVVSCVVRNPVSNVVSVVSSVVCSVVSSSVSSSVNSVVSVVSSVVCVVVDDVVSVCVSVVCPDDDDDLPDDDDPVVCSSRNYPDSSVVVCVVCVVVVVVVVVVVVVVVVVVPD

Organism: Ramazzottius varieornatus (NCBI:txid947166)